Protein AF-A0A0F8XMU2-F1 (afdb_monomer)

pLDDT: mean 78.03, std 16.68, range [33.91, 96.06]

Organism: NCBI:txid412755

Radius of gyration: 39.34 Å; Cα contacts (8 Å, |Δi|>4): 620; chains: 1; bounding box: 93×52×103 Å

Foldseek 3Di:
DDDDDDPDDDDPPDDDDDFWDFAADPPVCCVVPNTPDIGGPDCAQADDPVRNGPVNVVLVVLLQAAKAFDDFQAQDDQPAWQLGGKTWGPWGWIHLPDIFIAHTDMLVVLPDWEFEQQQCPDGRDTGSGCLQPQAASVGHGQAQWKAKKWKKWFTDNDNVPIHIYIYGFPDTHNDLVCRVQVVVVRYDLDDDSVRRSGMFTAWMWTKHHHQHRSGTIDTPDTGGCHRPDRDDDPDDDRDPDPDDDQVGDWDADPVDRVDIDGDDCVPPDPPDDDDDDDDPDDFDPDPPVTPDPPPPDDDLDDDDEDEDDDDDDPDDDDDDDHLDDDDHDYDDDDPPDDDPDDDDDDDHDPPDQKDKDWDFDQDPPRDGHHTPDIPGIDGDD

Mean predicted aligned error: 19.11 Å

Structure (mmCIF, N/CA/C/O backbone):
data_AF-A0A0F8XMU2-F1
#
_entry.id   AF-A0A0F8XMU2-F1
#
loop_
_atom_site.group_PDB
_atom_site.id
_atom_site.type_symbol
_atom_site.label_atom_id
_atom_site.label_alt_id
_atom_site.label_comp_id
_atom_site.label_asym_id
_atom_site.label_entity_id
_atom_site.label_seq_id
_atom_site.pdbx_PDB_ins_code
_atom_site.Cartn_x
_atom_site.Cartn_y
_atom_site.Cartn_z
_atom_site.occupancy
_atom_site.B_iso_or_equiv
_atom_site.auth_seq_id
_atom_site.auth_comp_id
_atom_site.auth_asym_id
_atom_site.auth_atom_id
_atom_site.pdbx_PDB_model_num
ATOM 1 N N . SER A 1 1 ? 59.077 -1.310 -2.868 1.00 48.91 1 SER A N 1
ATOM 2 C CA . SER A 1 1 ? 58.870 -0.295 -1.814 1.00 48.91 1 SER A CA 1
ATOM 3 C C . SER A 1 1 ? 58.188 -0.967 -0.634 1.00 48.91 1 SER A C 1
ATOM 5 O O . SER A 1 1 ? 57.343 -1.825 -0.853 1.00 48.91 1 SER A O 1
ATOM 7 N N . ALA A 1 2 ? 58.593 -0.666 0.600 1.00 48.91 2 ALA A N 1
ATOM 8 C CA . ALA A 1 2 ? 57.930 -1.198 1.792 1.00 48.91 2 ALA A CA 1
ATOM 9 C C . ALA A 1 2 ? 56.662 -0.377 2.084 1.00 48.91 2 ALA A C 1
ATOM 11 O O . ALA A 1 2 ? 56.700 0.849 2.005 1.00 48.91 2 ALA A O 1
ATOM 12 N N . LEU A 1 3 ? 55.546 -1.045 2.389 1.00 59.38 3 LEU A N 1
ATOM 13 C CA . LEU A 1 3 ? 54.317 -0.392 2.845 1.00 59.38 3 LEU A CA 1
ATOM 14 C C . LEU A 1 3 ? 54.509 0.050 4.302 1.00 59.38 3 LEU A C 1
ATOM 16 O O . LEU A 1 3 ? 54.754 -0.783 5.174 1.00 59.38 3 LEU A O 1
ATOM 20 N N . THR A 1 4 ? 54.401 1.350 4.573 1.00 63.69 4 THR A N 1
ATOM 21 C CA . THR A 1 4 ? 54.569 1.912 5.922 1.00 63.69 4 THR A CA 1
ATOM 22 C C . THR A 1 4 ? 53.203 2.162 6.556 1.00 63.69 4 THR A C 1
ATOM 24 O O . THR A 1 4 ? 52.378 2.885 6.000 1.00 63.69 4 THR A O 1
ATOM 27 N N . LYS A 1 5 ? 52.955 1.585 7.736 1.00 68.88 5 LYS A N 1
ATOM 28 C CA . LYS A 1 5 ? 51.735 1.833 8.520 1.00 68.88 5 LYS A CA 1
ATOM 29 C C . LYS A 1 5 ? 51.751 3.267 9.062 1.00 68.88 5 LYS A C 1
ATOM 31 O O . LYS A 1 5 ? 52.650 3.606 9.827 1.00 68.88 5 LYS A O 1
ATOM 36 N N . SER A 1 6 ? 50.754 4.086 8.714 1.00 71.75 6 SER A N 1
ATOM 37 C CA . SER A 1 6 ? 50.576 5.400 9.350 1.00 71.75 6 SER A CA 1
ATOM 38 C C . SER A 1 6 ? 49.968 5.246 10.748 1.00 71.75 6 SER A C 1
ATOM 40 O O . SER A 1 6 ? 49.049 4.452 10.954 1.00 71.75 6 SER A O 1
ATOM 42 N N . THR A 1 7 ? 50.487 6.005 11.712 1.00 72.62 7 THR A N 1
ATOM 43 C CA . THR A 1 7 ? 49.999 6.067 13.099 1.00 72.62 7 THR A CA 1
ATOM 44 C C . THR A 1 7 ? 49.348 7.408 13.440 1.00 72.62 7 THR A C 1
ATOM 46 O O . THR A 1 7 ? 48.859 7.570 14.555 1.00 72.62 7 THR A O 1
ATOM 49 N N . SER A 1 8 ? 49.336 8.366 12.508 1.00 63.88 8 SER A N 1
ATOM 50 C CA . SER A 1 8 ? 48.979 9.762 12.795 1.00 63.88 8 SER A CA 1
ATOM 51 C C . SER A 1 8 ? 48.161 10.459 11.700 1.00 63.88 8 SER A C 1
ATOM 53 O O . SER A 1 8 ? 48.036 11.679 11.743 1.00 63.88 8 SER A O 1
ATOM 55 N N . SER A 1 9 ? 47.522 9.697 10.801 1.00 63.31 9 SER A N 1
ATOM 56 C CA . SER A 1 9 ? 46.709 10.136 9.636 1.00 63.31 9 SER A CA 1
ATOM 57 C C . SER A 1 9 ? 47.469 10.167 8.300 1.00 63.31 9 SER A C 1
ATOM 59 O O . SER A 1 9 ? 48.651 9.826 8.230 1.00 63.31 9 SER A O 1
ATOM 61 N N . PHE A 1 10 ? 46.765 10.475 7.205 1.00 68.06 10 PHE A N 1
ATOM 62 C CA . PHE A 1 10 ? 47.357 10.559 5.866 1.00 68.06 10 PHE A CA 1
ATOM 63 C C . PHE A 1 10 ? 48.411 11.682 5.791 1.00 68.06 10 PHE A C 1
ATOM 65 O O . PHE A 1 10 ? 48.198 12.743 6.381 1.00 68.06 10 PHE A O 1
ATOM 72 N N . PRO A 1 11 ? 49.538 11.485 5.080 1.00 70.31 11 PRO A N 1
ATOM 73 C CA . PRO A 1 11 ? 50.523 12.544 4.885 1.00 70.31 11 PRO A CA 1
ATOM 74 C C . PRO A 1 11 ? 49.914 13.718 4.104 1.00 70.31 11 PRO A C 1
ATOM 76 O O . PRO A 1 11 ? 49.172 13.513 3.149 1.00 70.31 11 PRO A O 1
ATOM 79 N N . VAL A 1 12 ? 50.231 14.949 4.509 1.00 70.31 12 VAL A N 1
ATOM 80 C CA . VAL A 1 12 ? 49.671 16.186 3.919 1.00 70.31 12 VAL A CA 1
ATOM 81 C C . VAL A 1 12 ? 50.639 16.912 2.977 1.00 70.31 12 VAL A C 1
ATOM 83 O O . VAL A 1 12 ? 50.283 17.918 2.374 1.00 70.31 12 VAL A O 1
ATOM 86 N N . SER A 1 13 ? 51.879 16.434 2.865 1.00 73.44 13 SER A N 1
ATOM 87 C CA . SER A 1 13 ? 52.963 17.081 2.109 1.00 73.44 13 SER A CA 1
ATOM 88 C C . SER A 1 13 ? 53.118 16.576 0.669 1.00 73.44 13 SER A C 1
ATOM 90 O O . SER A 1 13 ? 54.099 16.912 0.011 1.00 73.44 13 SER A O 1
ATOM 92 N N . SER A 1 14 ? 52.203 15.736 0.190 1.00 71.19 14 SER A N 1
ATOM 93 C CA . SER A 1 14 ? 52.240 15.159 -1.156 1.00 71.19 14 SER A CA 1
ATOM 94 C C . SER A 1 14 ? 50.838 14.800 -1.636 1.00 71.19 14 SER A C 1
ATOM 96 O O . SER A 1 14 ? 49.937 14.567 -0.833 1.00 71.19 14 SER A O 1
ATOM 98 N N . GLU A 1 15 ? 50.661 14.747 -2.955 1.00 70.25 15 GLU A N 1
ATOM 99 C CA . GLU A 1 15 ? 49.437 14.232 -3.563 1.00 70.25 15 GLU A CA 1
ATOM 100 C C . GLU A 1 15 ? 49.335 12.719 -3.340 1.00 70.25 15 GLU A C 1
ATOM 102 O O . GLU A 1 15 ? 50.298 11.968 -3.521 1.00 70.25 15 GLU A O 1
ATOM 107 N N . HIS A 1 16 ? 48.148 12.271 -2.941 1.00 72.25 16 HIS A N 1
ATOM 108 C CA . HIS A 1 16 ? 47.844 10.872 -2.684 1.00 72.25 16 HIS A CA 1
ATOM 109 C C . HIS A 1 16 ? 46.477 10.536 -3.275 1.00 72.25 16 HIS A C 1
ATOM 111 O O . HIS A 1 16 ? 45.535 11.314 -3.139 1.00 72.25 16 HIS A O 1
ATOM 117 N N . ALA A 1 17 ? 46.362 9.357 -3.883 1.00 73.00 17 ALA A N 1
ATOM 118 C CA . ALA A 1 17 ? 45.088 8.784 -4.297 1.00 73.00 17 ALA A CA 1
ATOM 119 C C . ALA A 1 17 ? 44.766 7.576 -3.411 1.00 73.00 17 ALA A C 1
ATOM 121 O O . ALA A 1 17 ? 45.634 6.741 -3.138 1.00 73.00 17 ALA A O 1
ATOM 122 N N . THR A 1 18 ? 43.522 7.479 -2.948 1.00 73.12 18 THR A N 1
ATOM 123 C CA . THR A 1 18 ? 43.039 6.296 -2.229 1.00 73.12 18 THR A CA 1
ATOM 124 C C . THR A 1 18 ? 42.850 5.158 -3.224 1.00 73.12 18 THR A C 1
ATOM 126 O O . THR A 1 18 ? 42.053 5.283 -4.145 1.00 73.12 18 THR A O 1
ATOM 129 N N . VAL A 1 19 ? 43.569 4.049 -3.036 1.00 76.81 19 VAL A N 1
ATOM 130 C CA . VAL A 1 19 ? 43.536 2.900 -3.964 1.00 76.81 19 VAL A CA 1
ATOM 131 C C . VAL A 1 19 ? 42.639 1.772 -3.451 1.00 76.81 19 VAL A C 1
ATOM 133 O O . VAL A 1 19 ? 42.043 1.040 -4.234 1.00 76.81 19 VAL A O 1
ATOM 136 N N . ALA A 1 20 ? 42.530 1.604 -2.132 1.00 81.38 20 ALA A N 1
ATOM 137 C CA . ALA A 1 20 ? 41.674 0.593 -1.525 1.00 81.38 20 ALA A CA 1
ATOM 138 C C . ALA A 1 20 ? 41.399 0.888 -0.047 1.00 81.38 20 ALA A C 1
ATOM 140 O O . ALA A 1 20 ? 42.202 1.529 0.633 1.00 81.38 20 ALA A O 1
ATOM 141 N N . VAL A 1 21 ? 40.305 0.328 0.464 1.00 84.56 21 VAL A N 1
ATOM 142 C CA . VAL A 1 21 ? 40.061 0.133 1.894 1.00 84.56 21 VAL A CA 1
ATOM 143 C C . VAL A 1 21 ? 40.153 -1.362 2.174 1.00 84.56 21 VAL A C 1
ATOM 145 O O . VAL A 1 21 ? 39.438 -2.157 1.565 1.00 84.56 21 VAL A O 1
ATOM 148 N N . VAL A 1 22 ? 41.050 -1.749 3.081 1.00 84.81 22 VAL A N 1
ATOM 149 C CA . VAL A 1 22 ? 41.286 -3.155 3.427 1.00 84.81 22 VAL A CA 1
ATOM 150 C C . VAL A 1 22 ? 41.147 -3.346 4.931 1.00 84.81 22 VAL A C 1
ATOM 152 O O . VAL A 1 22 ? 41.841 -2.686 5.705 1.00 84.81 22 VAL A O 1
ATOM 155 N N . LEU A 1 23 ? 40.274 -4.265 5.346 1.00 86.56 23 LEU A N 1
ATOM 156 C CA . LEU A 1 23 ? 40.196 -4.712 6.734 1.00 86.56 23 LEU A CA 1
ATOM 157 C C . LEU A 1 23 ? 41.032 -5.979 6.889 1.00 86.56 23 LEU A C 1
ATOM 159 O O . LEU A 1 23 ? 40.628 -7.069 6.478 1.00 86.56 23 LEU A O 1
ATOM 163 N N . CYS A 1 24 ? 42.210 -5.825 7.480 1.00 83.19 24 CYS A N 1
ATOM 164 C CA . CYS A 1 24 ? 43.113 -6.938 7.730 1.00 83.19 24 CYS A CA 1
ATOM 165 C C . CYS A 1 24 ? 42.802 -7.614 9.068 1.00 83.19 24 CYS A C 1
ATOM 167 O O . CYS A 1 24 ? 42.548 -6.950 10.073 1.00 83.19 24 CYS A O 1
ATOM 169 N N . GLN A 1 25 ? 42.899 -8.939 9.076 1.00 83.62 25 GLN A N 1
ATOM 170 C CA . GLN A 1 25 ? 42.913 -9.753 10.287 1.00 83.62 25 GLN A CA 1
ATOM 171 C C . GLN A 1 25 ? 44.346 -9.961 10.808 1.00 83.62 25 GLN A C 1
ATOM 173 O O . GLN A 1 25 ? 45.269 -9.251 10.397 1.00 83.62 25 GLN A O 1
ATOM 178 N N . SER A 1 26 ? 44.549 -10.919 11.723 1.00 86.44 26 SER A N 1
ATOM 179 C CA . SER A 1 26 ? 45.895 -11.284 12.186 1.00 86.44 26 SER A CA 1
ATOM 180 C C . SER A 1 26 ? 46.800 -11.641 10.999 1.00 86.44 26 SER A C 1
ATOM 182 O O . SER A 1 26 ? 46.318 -12.159 9.994 1.00 86.44 26 SER A O 1
ATOM 184 N N . ALA A 1 27 ? 48.109 -11.393 11.098 1.00 83.12 27 ALA A N 1
ATOM 185 C CA . ALA A 1 27 ? 49.031 -11.644 9.986 1.00 83.12 27 ALA A CA 1
ATOM 186 C C . ALA A 1 27 ? 49.000 -13.108 9.496 1.00 83.12 27 ALA A C 1
ATOM 188 O O . ALA A 1 27 ? 49.013 -13.349 8.292 1.00 83.12 27 ALA A O 1
ATOM 189 N N . ALA A 1 28 ? 48.898 -14.071 10.420 1.00 84.69 28 ALA A N 1
ATOM 190 C CA . ALA A 1 28 ? 48.828 -15.497 10.093 1.00 84.69 28 ALA A CA 1
ATOM 191 C C . ALA A 1 28 ? 47.520 -15.866 9.370 1.00 84.69 28 ALA A C 1
ATOM 193 O O . ALA A 1 28 ? 47.535 -16.591 8.375 1.00 84.69 28 ALA A O 1
ATOM 194 N N . SER A 1 29 ? 46.393 -15.321 9.833 1.00 82.19 29 SER A N 1
ATOM 195 C CA . SER A 1 29 ? 45.085 -15.556 9.213 1.00 82.19 29 SER A CA 1
ATOM 196 C C . SER A 1 29 ? 44.964 -14.829 7.871 1.00 82.19 29 SER A C 1
ATOM 198 O O . SER A 1 29 ? 44.450 -15.389 6.917 1.00 82.19 29 SER A O 1
ATOM 200 N N . LEU A 1 30 ? 45.525 -13.622 7.736 1.00 86.06 30 LEU A N 1
ATOM 201 C CA . LEU A 1 30 ? 45.532 -12.861 6.482 1.00 86.06 30 LEU A CA 1
ATOM 202 C C . LEU A 1 30 ? 46.263 -13.616 5.363 1.00 86.06 30 LEU A C 1
ATOM 204 O O . LEU A 1 30 ? 45.840 -13.570 4.212 1.00 86.06 30 LEU A O 1
ATOM 208 N N . GLN A 1 31 ? 47.348 -14.316 5.705 1.00 85.00 31 GLN A N 1
ATOM 209 C CA . GLN A 1 31 ? 48.107 -15.138 4.764 1.00 85.00 31 GLN A CA 1
ATOM 210 C C . GLN A 1 31 ? 47.362 -16.417 4.355 1.00 85.00 31 GLN A C 1
ATOM 212 O O . GLN A 1 31 ? 47.554 -16.894 3.239 1.00 85.00 31 GLN A O 1
ATOM 217 N N . THR A 1 32 ? 46.536 -16.967 5.247 1.00 85.56 32 THR A N 1
ATOM 218 C CA . THR A 1 32 ? 45.827 -18.235 5.020 1.00 85.56 32 THR A CA 1
ATOM 219 C C . THR A 1 32 ? 44.479 -18.013 4.330 1.00 85.56 32 THR A C 1
ATOM 221 O O . THR A 1 32 ? 44.173 -18.690 3.354 1.00 85.56 32 THR A O 1
ATOM 224 N N . ASP A 1 33 ? 43.715 -17.020 4.790 1.00 85.12 33 ASP A N 1
ATOM 225 C CA . ASP A 1 33 ? 42.298 -16.830 4.452 1.00 85.12 33 ASP A CA 1
ATOM 226 C C . ASP A 1 33 ? 42.014 -15.492 3.738 1.00 85.12 33 ASP A C 1
ATOM 228 O O . ASP A 1 33 ? 40.876 -15.206 3.371 1.00 85.12 33 ASP A O 1
ATOM 232 N N . GLY A 1 34 ? 43.031 -14.645 3.533 1.00 87.56 34 GLY A N 1
ATOM 233 C CA . GLY A 1 34 ? 42.866 -13.316 2.939 1.00 87.56 34 GLY A CA 1
ATOM 234 C C . GLY A 1 34 ? 42.319 -12.262 3.913 1.00 87.56 34 GLY A C 1
ATOM 235 O O . GLY A 1 34 ? 42.235 -12.478 5.125 1.00 87.56 34 GLY A O 1
ATOM 236 N N . ALA A 1 35 ? 42.028 -11.058 3.406 1.00 88.06 35 ALA A N 1
ATOM 237 C CA . ALA A 1 35 ? 41.503 -9.949 4.212 1.00 88.06 35 ALA A CA 1
ATOM 238 C C . ALA A 1 35 ? 39.990 -10.084 4.421 1.00 88.06 35 ALA A C 1
ATOM 240 O O . ALA A 1 35 ? 39.281 -10.530 3.525 1.00 88.06 35 ALA A O 1
ATOM 241 N N . PHE A 1 36 ? 39.480 -9.620 5.567 1.00 86.06 36 PHE A N 1
ATOM 242 C CA . PHE A 1 36 ? 38.036 -9.618 5.839 1.00 86.06 36 PHE A CA 1
ATOM 243 C C . PHE A 1 36 ? 37.256 -8.725 4.876 1.00 86.06 36 PHE A C 1
ATOM 245 O O . PHE A 1 36 ? 36.088 -8.973 4.591 1.00 86.06 36 PHE A O 1
ATOM 252 N N . HIS A 1 37 ? 37.893 -7.665 4.393 1.00 85.69 37 HIS A N 1
ATOM 253 C CA . HIS A 1 37 ? 37.303 -6.739 3.446 1.00 85.69 37 HIS A CA 1
ATOM 254 C C . HIS A 1 37 ? 38.400 -6.208 2.538 1.00 85.69 37 HIS A C 1
ATOM 256 O O . HIS A 1 37 ? 39.439 -5.770 3.029 1.00 85.69 37 HIS A O 1
ATOM 262 N N . VAL A 1 38 ? 38.157 -6.225 1.231 1.00 86.12 38 VAL A N 1
ATOM 263 C CA . VAL A 1 38 ? 38.971 -5.537 0.230 1.00 86.12 38 VAL A CA 1
ATOM 264 C C . VAL A 1 38 ? 38.007 -4.776 -0.665 1.00 86.12 38 VAL A C 1
ATOM 266 O O . VAL A 1 38 ? 37.321 -5.371 -1.489 1.00 86.12 38 VAL A O 1
ATOM 269 N N . HIS A 1 39 ? 37.942 -3.462 -0.501 1.00 84.38 39 HIS A N 1
ATOM 270 C CA . HIS A 1 39 ? 37.239 -2.582 -1.422 1.00 84.38 39 HIS A CA 1
ATOM 271 C C . HIS A 1 39 ? 38.280 -1.785 -2.193 1.00 84.38 39 HIS A C 1
ATOM 273 O O . HIS A 1 39 ? 38.873 -0.851 -1.656 1.00 84.38 39 HIS A O 1
ATOM 279 N N . VAL A 1 40 ? 38.540 -2.194 -3.433 1.00 82.50 40 VAL A N 1
ATOM 280 C CA . VAL A 1 40 ? 39.462 -1.493 -4.331 1.00 82.50 40 VAL A CA 1
ATOM 281 C C . VAL A 1 40 ? 38.717 -0.342 -4.990 1.00 82.50 40 VAL A C 1
ATOM 283 O O . VAL A 1 40 ? 37.619 -0.518 -5.508 1.00 82.50 40 VAL A O 1
ATOM 286 N N . TRP A 1 41 ? 39.328 0.831 -4.971 1.00 71.75 41 TRP A N 1
ATOM 287 C CA . TRP A 1 41 ? 38.820 2.030 -5.612 1.00 71.75 41 TRP A CA 1
ATOM 288 C C . TRP A 1 41 ? 39.439 2.053 -7.006 1.00 71.75 41 TRP A C 1
ATOM 290 O O . TRP A 1 41 ? 40.539 2.560 -7.204 1.00 71.75 41 TRP A O 1
ATOM 300 N N . THR A 1 42 ? 38.781 1.386 -7.953 1.00 65.81 42 THR A N 1
ATOM 301 C CA . THR A 1 42 ? 39.232 1.333 -9.347 1.00 65.81 42 THR A CA 1
ATOM 302 C C . THR A 1 42 ? 38.635 2.497 -10.129 1.00 65.81 42 THR A C 1
ATOM 304 O O . THR A 1 42 ? 37.425 2.543 -10.328 1.00 65.81 42 THR A O 1
ATOM 307 N N . ASP A 1 43 ? 39.473 3.401 -10.627 1.00 58.28 43 ASP A N 1
ATOM 308 C CA . ASP A 1 43 ? 39.122 4.530 -11.502 1.00 58.28 43 ASP A CA 1
ATOM 309 C C . ASP A 1 43 ? 39.250 4.173 -12.996 1.00 58.28 43 ASP A C 1
ATOM 311 O O . ASP A 1 43 ? 39.576 5.000 -13.846 1.00 58.28 43 ASP A O 1
ATOM 315 N N . HIS A 1 44 ? 39.017 2.903 -13.327 1.00 62.50 44 HIS A N 1
ATOM 316 C CA . HIS A 1 44 ? 39.394 2.337 -14.614 1.00 62.50 44 HIS A CA 1
ATOM 317 C C . HIS A 1 44 ? 38.610 2.968 -15.778 1.00 62.50 44 HIS A C 1
ATOM 319 O O . HIS A 1 44 ? 37.423 2.711 -15.947 1.00 62.50 44 HIS A O 1
ATOM 325 N N . VAL A 1 45 ? 39.278 3.767 -16.615 1.00 57.34 45 VAL A N 1
ATOM 326 C CA . VAL A 1 45 ? 38.648 4.507 -17.728 1.00 57.34 45 VAL A CA 1
ATOM 327 C C . VAL A 1 45 ? 38.031 3.584 -18.795 1.00 57.34 45 VAL A C 1
ATOM 329 O O . VAL A 1 45 ? 37.070 3.999 -19.438 1.00 57.34 45 VAL A O 1
ATOM 332 N N . ALA A 1 46 ? 38.510 2.341 -18.950 1.00 60.97 46 ALA A N 1
ATOM 333 C CA . ALA A 1 46 ? 38.043 1.348 -19.932 1.00 60.97 46 ALA A CA 1
ATOM 334 C C . ALA A 1 46 ? 38.071 -0.073 -19.339 1.00 60.97 46 ALA A C 1
ATOM 336 O O . ALA A 1 46 ? 39.144 -0.629 -19.175 1.00 60.97 46 ALA A O 1
ATOM 337 N N . GLY A 1 47 ? 36.928 -0.669 -18.989 1.00 53.66 47 GLY A N 1
ATOM 338 C CA . GLY A 1 47 ? 36.848 -2.008 -18.392 1.00 53.66 47 GLY A CA 1
ATOM 339 C C . GLY A 1 47 ? 36.967 -3.165 -19.395 1.00 53.66 47 GLY A C 1
ATOM 340 O O . GLY A 1 47 ? 36.369 -3.131 -20.464 1.00 53.66 47 GLY A O 1
ATOM 341 N N . GLY A 1 48 ? 37.673 -4.236 -19.002 1.00 60.44 48 GLY A N 1
ATOM 342 C CA . GLY A 1 48 ? 37.590 -5.566 -19.634 1.00 60.44 48 GLY A CA 1
ATOM 343 C C . GLY A 1 48 ? 38.156 -5.698 -21.058 1.00 60.44 48 GLY A C 1
ATOM 344 O O . GLY A 1 48 ? 38.897 -4.843 -21.531 1.00 60.44 48 GLY A O 1
ATOM 345 N N . LEU A 1 49 ? 37.823 -6.814 -21.726 1.00 55.84 49 LEU A N 1
ATOM 346 C CA . LEU A 1 49 ? 38.223 -7.117 -23.115 1.00 55.84 49 LEU A CA 1
ATOM 347 C C . LEU A 1 49 ? 37.545 -6.196 -24.148 1.00 55.84 49 LEU A C 1
ATOM 349 O O . LEU A 1 49 ? 38.073 -6.031 -25.245 1.00 55.84 49 LEU A O 1
ATOM 353 N N . ASP A 1 50 ? 36.418 -5.578 -23.783 1.00 60.53 50 ASP A N 1
ATOM 354 C CA . ASP A 1 50 ? 35.532 -4.857 -24.706 1.00 60.53 50 ASP A CA 1
ATOM 355 C C . ASP A 1 50 ? 35.688 -3.325 -24.648 1.00 60.53 50 ASP A C 1
ATOM 357 O O . ASP A 1 50 ? 35.082 -2.609 -25.437 1.00 60.53 50 ASP A O 1
ATOM 361 N N . SER A 1 51 ? 36.566 -2.805 -23.778 1.00 61.84 51 SER A N 1
ATOM 362 C CA . SER A 1 51 ? 36.846 -1.363 -23.635 1.00 61.84 51 SER A CA 1
ATOM 363 C C . SER A 1 51 ? 35.628 -0.500 -23.269 1.00 61.84 51 SER A C 1
ATOM 365 O O . SER A 1 51 ? 35.620 0.706 -23.529 1.00 61.84 51 SER A O 1
ATOM 367 N N . ASP A 1 52 ? 34.622 -1.076 -22.610 1.00 60.75 52 ASP A N 1
ATOM 368 C CA . ASP A 1 52 ? 33.483 -0.321 -22.096 1.00 60.75 52 ASP A CA 1
ATOM 369 C C . ASP A 1 52 ? 33.915 0.456 -20.841 1.00 60.75 52 ASP A C 1
ATOM 371 O O . ASP A 1 52 ? 34.285 -0.111 -19.812 1.00 60.75 52 ASP A O 1
ATOM 375 N N . GLY A 1 53 ? 33.952 1.786 -20.927 1.00 67.38 53 GLY A N 1
ATOM 376 C CA . GLY A 1 53 ? 34.444 2.640 -19.840 1.00 67.38 53 GLY A CA 1
ATOM 377 C C . GLY A 1 53 ? 33.639 2.579 -18.546 1.00 67.38 53 GLY A C 1
ATOM 378 O O . GLY A 1 53 ? 32.488 2.152 -18.533 1.00 67.38 53 GLY A O 1
ATOM 379 N N . HIS A 1 54 ? 34.209 3.084 -17.442 1.00 69.88 54 HIS A N 1
ATOM 380 C CA . HIS A 1 54 ? 33.540 3.157 -16.129 1.00 69.88 54 HIS A CA 1
ATOM 381 C C . HIS A 1 54 ? 32.132 3.779 -16.196 1.00 69.88 54 HIS A C 1
ATOM 383 O O . HIS A 1 54 ? 31.238 3.402 -15.441 1.00 69.88 54 HIS A O 1
ATOM 389 N N . LEU A 1 55 ? 31.904 4.700 -17.141 1.00 73.62 55 LEU A N 1
ATOM 390 C CA . LEU A 1 55 ? 30.593 5.298 -17.400 1.00 73.62 55 LEU A CA 1
ATOM 391 C C . LEU A 1 55 ? 29.542 4.271 -17.848 1.00 73.62 55 LEU A C 1
ATOM 393 O O . LEU A 1 55 ? 28.388 4.396 -17.455 1.00 73.62 55 LEU A O 1
ATOM 397 N N . ALA A 1 56 ? 29.907 3.243 -18.617 1.00 75.12 56 ALA A N 1
ATOM 398 C CA . ALA A 1 56 ? 28.989 2.170 -18.999 1.00 75.12 56 ALA A CA 1
ATOM 399 C C . ALA A 1 56 ? 28.582 1.325 -17.782 1.00 75.12 56 ALA A C 1
ATOM 401 O O . ALA A 1 56 ? 27.402 1.019 -17.614 1.00 75.12 56 ALA A O 1
ATOM 402 N N . HIS A 1 57 ? 29.524 1.031 -16.880 1.00 74.50 57 HIS A N 1
ATOM 403 C CA . HIS A 1 57 ? 29.244 0.321 -15.629 1.00 74.50 57 HIS A CA 1
ATOM 404 C C . HIS A 1 57 ? 28.388 1.147 -14.663 1.00 74.50 57 HIS A C 1
ATOM 406 O O . HIS A 1 57 ? 27.440 0.618 -14.085 1.00 74.50 57 HIS A O 1
ATOM 412 N N . LEU A 1 58 ? 28.662 2.448 -14.528 1.00 78.56 58 LEU A N 1
ATOM 413 C CA . LEU A 1 58 ? 27.822 3.361 -13.750 1.00 78.56 58 LEU A CA 1
ATOM 414 C C . LEU A 1 58 ? 26.415 3.453 -14.344 1.00 78.56 58 LEU A C 1
ATOM 416 O O . LEU A 1 58 ? 25.433 3.315 -13.621 1.00 78.56 58 LEU A O 1
ATOM 420 N N . ASN A 1 59 ? 26.303 3.605 -15.664 1.00 79.12 59 ASN A N 1
ATOM 421 C CA . ASN A 1 59 ? 25.021 3.635 -16.363 1.00 79.12 59 ASN A CA 1
ATOM 422 C C . ASN A 1 59 ? 24.242 2.325 -16.197 1.00 79.12 59 ASN A C 1
ATOM 424 O O . ASN A 1 59 ? 23.018 2.356 -16.077 1.00 79.12 59 ASN A O 1
ATOM 428 N N . TYR A 1 60 ? 24.932 1.184 -16.197 1.00 81.00 60 TYR A N 1
ATOM 429 C CA . TYR A 1 60 ? 24.332 -0.115 -15.915 1.00 81.00 60 TYR A CA 1
ATOM 430 C C . TYR A 1 60 ? 23.838 -0.179 -14.467 1.00 81.00 60 TYR A C 1
ATOM 432 O O . TYR A 1 60 ? 22.672 -0.481 -14.241 1.00 81.00 60 TYR A O 1
ATOM 440 N N . TRP A 1 61 ? 24.674 0.181 -13.489 1.00 80.19 61 TRP A N 1
ATOM 441 C CA . TRP A 1 61 ? 24.302 0.161 -12.072 1.00 80.19 61 TRP A CA 1
ATOM 442 C C . TRP A 1 61 ? 23.127 1.093 -11.751 1.00 80.19 61 TRP A C 1
ATOM 444 O O . TRP A 1 61 ? 22.209 0.686 -11.039 1.00 80.19 61 TRP A O 1
ATOM 454 N N . ILE A 1 62 ? 23.114 2.305 -12.318 1.00 82.75 62 ILE A N 1
ATOM 455 C CA . ILE A 1 62 ? 22.019 3.275 -12.165 1.00 82.75 62 ILE A CA 1
ATOM 456 C C . ILE A 1 62 ? 20.722 2.707 -12.748 1.00 82.75 62 ILE A C 1
ATOM 458 O O . ILE A 1 62 ? 19.691 2.750 -12.086 1.00 82.75 62 ILE A O 1
ATOM 462 N N . ARG A 1 63 ? 20.763 2.092 -13.938 1.00 81.75 63 ARG A N 1
ATOM 463 C CA . ARG A 1 63 ? 19.572 1.470 -14.545 1.00 81.75 63 ARG A CA 1
ATOM 464 C C . ARG A 1 63 ? 19.084 0.213 -13.822 1.00 81.75 63 ARG A C 1
ATOM 466 O O . ARG A 1 63 ? 17.953 -0.206 -14.041 1.00 81.75 63 ARG A O 1
ATOM 473 N N . GLN A 1 64 ? 19.909 -0.387 -12.966 1.00 81.94 64 GLN A N 1
ATOM 474 C CA . GLN A 1 64 ? 19.498 -1.478 -12.076 1.00 81.94 64 GLN A CA 1
ATOM 475 C C . GLN A 1 64 ? 18.825 -0.971 -10.785 1.00 81.94 64 GLN A C 1
ATOM 477 O O . GLN A 1 64 ? 18.292 -1.781 -10.020 1.00 81.94 64 GLN A O 1
ATOM 482 N N . GLN A 1 65 ? 18.818 0.343 -10.533 1.00 82.25 65 GLN A N 1
ATOM 483 C CA . GLN A 1 65 ? 18.028 0.946 -9.458 1.00 82.25 65 GLN A CA 1
ATOM 484 C C . GLN A 1 65 ? 16.552 1.071 -9.866 1.00 82.25 65 GLN A C 1
ATOM 486 O O . GLN A 1 65 ? 16.185 0.901 -11.029 1.00 82.25 65 GLN A O 1
ATOM 491 N N . HIS A 1 66 ? 15.672 1.329 -8.901 1.00 78.94 66 HIS A N 1
ATOM 492 C CA . HIS A 1 66 ? 14.276 1.654 -9.204 1.00 78.94 66 HIS A CA 1
ATOM 493 C C . HIS A 1 66 ? 14.179 3.028 -9.876 1.00 78.94 66 HIS A C 1
ATOM 495 O O . HIS A 1 66 ? 15.025 3.890 -9.642 1.00 78.94 66 HIS A O 1
ATOM 501 N N . ALA A 1 67 ? 13.148 3.236 -10.699 1.00 86.19 67 ALA A N 1
ATOM 502 C CA . ALA A 1 67 ? 12.910 4.552 -11.274 1.00 86.19 67 ALA A CA 1
ATOM 503 C C . ALA A 1 67 ? 12.515 5.537 -10.163 1.00 86.19 67 ALA A C 1
ATOM 505 O O . ALA A 1 67 ? 11.689 5.220 -9.303 1.00 86.19 67 ALA A O 1
ATOM 506 N N . THR A 1 68 ? 13.093 6.735 -10.185 1.00 89.25 68 THR A N 1
ATOM 507 C CA . THR A 1 68 ? 12.838 7.755 -9.163 1.00 89.25 68 THR A CA 1
ATOM 508 C C . THR A 1 68 ? 11.756 8.698 -9.656 1.00 89.25 68 THR A C 1
ATOM 510 O O . THR A 1 68 ? 11.944 9.418 -10.637 1.00 89.25 68 THR A O 1
ATOM 513 N N . TRP A 1 69 ? 10.612 8.705 -8.978 1.00 91.56 69 TRP A N 1
ATOM 514 C CA . TRP A 1 69 ? 9.577 9.707 -9.215 1.00 91.56 69 TRP A CA 1
ATOM 515 C C . TRP A 1 69 ? 10.066 11.107 -8.803 1.00 91.56 69 TRP A C 1
ATOM 517 O O . TRP A 1 69 ? 10.729 11.245 -7.777 1.00 91.56 69 TRP A O 1
ATOM 527 N N . ASP A 1 70 ? 9.725 12.127 -9.594 1.00 91.62 70 ASP A N 1
ATOM 528 C CA . ASP A 1 70 ? 10.095 13.530 -9.350 1.00 91.62 70 ASP A CA 1
ATOM 529 C C . ASP A 1 70 ? 8.858 14.405 -9.110 1.00 91.62 70 ASP A C 1
ATOM 531 O O . ASP A 1 70 ? 8.708 15.045 -8.072 1.00 91.62 70 ASP A O 1
ATOM 535 N N . SER A 1 71 ? 7.923 14.409 -10.063 1.00 93.69 71 SER A N 1
ATOM 536 C CA . SER A 1 71 ? 6.707 15.219 -9.964 1.00 93.69 71 SER A CA 1
ATOM 537 C C . SER A 1 71 ? 5.561 14.667 -10.811 1.00 93.69 71 SER A C 1
ATOM 539 O O . SER A 1 71 ? 5.756 13.848 -11.709 1.00 93.69 71 SER A O 1
ATOM 541 N N . GLY A 1 72 ? 4.337 15.132 -10.540 1.00 91.94 72 GLY A N 1
ATOM 542 C CA . GLY A 1 72 ? 3.144 14.752 -11.303 1.00 91.94 72 GLY A CA 1
ATOM 543 C C . GLY A 1 72 ? 2.759 13.279 -11.138 1.00 91.94 72 GLY A C 1
ATOM 544 O O . GLY A 1 72 ? 3.055 12.671 -10.108 1.00 91.94 72 GLY A O 1
ATOM 545 N N . VAL A 1 73 ? 2.057 12.712 -12.122 1.00 91.94 73 VAL A N 1
ATOM 546 C CA . VAL A 1 73 ? 1.550 11.321 -12.091 1.00 91.94 73 VAL A CA 1
ATOM 547 C C . VAL A 1 73 ? 0.658 11.024 -10.880 1.00 91.94 73 VAL A C 1
ATOM 549 O O . VAL A 1 73 ? 0.603 9.908 -10.383 1.00 91.94 73 VAL A O 1
ATOM 552 N N . ALA A 1 74 ? -0.042 12.037 -10.368 1.00 90.94 74 ALA A N 1
ATOM 553 C CA . ALA A 1 74 ? -0.985 11.858 -9.267 1.00 90.94 74 ALA A CA 1
ATOM 554 C C . ALA A 1 74 ? -2.234 11.131 -9.767 1.00 90.94 74 ALA A C 1
ATOM 556 O O . ALA A 1 74 ? -2.704 11.447 -10.859 1.00 90.94 74 ALA A O 1
ATOM 557 N N . LEU A 1 75 ? -2.825 10.261 -8.944 1.00 89.19 75 LEU A N 1
ATOM 558 C CA . LEU A 1 75 ? -4.198 9.795 -9.156 1.00 89.19 75 LEU A CA 1
ATOM 559 C C . LEU A 1 75 ? -5.156 10.966 -8.913 1.00 89.19 75 LEU A C 1
ATOM 561 O O . LEU A 1 75 ? -5.441 11.326 -7.770 1.00 89.19 75 LEU A O 1
ATOM 565 N N . THR A 1 76 ? -5.613 11.598 -9.989 1.00 76.50 76 THR A N 1
ATOM 566 C CA . THR A 1 76 ? -6.494 12.765 -9.929 1.00 76.50 76 THR A CA 1
ATOM 567 C C . THR A 1 76 ? -7.938 12.320 -10.087 1.00 76.50 76 THR A C 1
ATOM 569 O O . THR A 1 76 ? -8.327 11.905 -11.172 1.00 76.50 76 THR A O 1
ATOM 572 N N . SER A 1 77 ? -8.735 12.438 -9.024 1.00 60.28 77 SER A N 1
ATOM 573 C CA . SER A 1 77 ? -10.194 12.250 -9.060 1.00 60.28 77 SER A CA 1
ATOM 574 C C . SER A 1 77 ? -10.647 10.944 -9.741 1.00 60.28 77 SER A C 1
ATOM 576 O O . SER A 1 77 ? -11.284 11.015 -10.797 1.00 60.28 77 SER A O 1
ATOM 578 N N . PRO A 1 78 ? -10.354 9.753 -9.174 1.00 65.62 78 PRO A N 1
ATOM 579 C CA . PRO A 1 78 ? -10.893 8.505 -9.707 1.00 65.62 78 PRO A CA 1
ATOM 580 C C . PRO A 1 78 ? -12.416 8.627 -9.821 1.00 65.62 78 PRO A C 1
ATOM 582 O O . PRO A 1 78 ? -13.100 8.840 -8.816 1.00 65.62 78 PRO A O 1
ATOM 585 N N . SER A 1 79 ? -12.952 8.543 -11.039 1.00 79.50 79 SER A N 1
ATOM 586 C CA . SER A 1 79 ? -14.401 8.495 -11.228 1.00 79.50 79 SER A CA 1
ATOM 587 C C . SER A 1 79 ? -14.840 7.087 -10.860 1.00 79.50 79 SER A C 1
ATOM 589 O O . SER A 1 79 ? -14.642 6.142 -11.617 1.00 79.50 79 SER A O 1
ATOM 591 N N . ILE A 1 80 ? -15.339 6.936 -9.637 1.00 86.25 80 ILE A N 1
ATOM 592 C CA . ILE A 1 80 ? -15.750 5.656 -9.064 1.00 86.25 80 ILE A CA 1
ATOM 593 C C . ILE A 1 80 ? -17.194 5.803 -8.590 1.00 86.25 80 ILE A C 1
ATOM 595 O O . ILE A 1 80 ? -17.521 6.722 -7.838 1.00 86.25 80 ILE A O 1
ATOM 599 N N . GLY A 1 81 ? -18.069 4.921 -9.064 1.00 88.88 81 GLY A N 1
ATOM 600 C CA . GLY A 1 81 ? -19.497 4.988 -8.793 1.00 88.88 81 GLY A CA 1
ATOM 601 C C . GLY A 1 81 ? -20.272 3.833 -9.417 1.00 88.88 81 GLY A C 1
ATOM 602 O O . GLY A 1 81 ? -19.747 2.740 -9.630 1.00 88.88 81 GLY A O 1
ATOM 603 N N . ALA A 1 82 ? -21.553 4.064 -9.703 1.00 91.31 82 ALA A N 1
ATOM 604 C CA . ALA A 1 82 ? -22.412 3.076 -10.350 1.00 91.31 82 ALA A CA 1
ATOM 605 C C . ALA A 1 82 ? -21.935 2.797 -11.780 1.00 91.31 82 ALA A C 1
ATOM 607 O O . ALA A 1 82 ? -22.009 3.682 -12.628 1.00 91.31 82 ALA A O 1
ATOM 608 N N . ASN A 1 83 ? -21.464 1.576 -12.040 1.00 90.44 83 ASN A N 1
ATOM 609 C CA . ASN A 1 83 ? -20.907 1.150 -13.324 1.00 90.44 83 ASN A CA 1
ATOM 610 C C . ASN A 1 83 ? -19.760 2.047 -13.836 1.00 90.44 83 ASN A C 1
ATOM 612 O O . ASN A 1 83 ? -19.545 2.172 -15.040 1.00 90.44 83 ASN A O 1
ATOM 616 N N . VAL A 1 84 ? -19.025 2.685 -12.922 1.00 91.06 84 VAL A N 1
ATOM 617 C CA . VAL A 1 84 ? -17.855 3.502 -13.251 1.00 91.06 84 VAL A CA 1
ATOM 618 C C . VAL A 1 84 ? -16.740 3.145 -12.281 1.00 91.06 84 VAL A C 1
ATOM 620 O O . VAL A 1 84 ? -16.923 3.201 -11.065 1.00 91.06 84 VAL A O 1
ATOM 623 N N . PHE A 1 85 ? -15.591 2.765 -12.827 1.00 92.38 85 PHE A N 1
ATOM 624 C CA . PHE A 1 85 ? -14.359 2.584 -12.076 1.00 92.38 85 PHE A CA 1
ATOM 625 C C . PHE A 1 85 ? -13.198 2.931 -13.000 1.00 92.38 85 PHE A C 1
ATOM 627 O O . PHE A 1 85 ? -12.616 2.061 -13.653 1.00 92.38 85 PHE A O 1
ATOM 634 N N . ASP A 1 86 ? -12.892 4.227 -13.026 1.00 92.12 86 ASP A N 1
ATOM 635 C CA . ASP A 1 86 ? -11.860 4.791 -13.877 1.00 92.12 86 ASP A CA 1
ATOM 636 C C . ASP A 1 86 ? -10.614 5.234 -13.108 1.00 92.12 86 ASP A C 1
ATOM 638 O O . ASP A 1 86 ? -10.691 5.829 -12.029 1.00 92.12 86 ASP A O 1
ATOM 642 N N . ILE A 1 87 ? -9.456 4.978 -13.715 1.00 92.19 87 ILE A N 1
ATOM 643 C CA . ILE A 1 87 ? -8.147 5.436 -13.258 1.00 92.19 87 ILE A CA 1
ATOM 644 C C . ILE A 1 87 ? -7.726 6.615 -14.126 1.00 92.19 87 ILE A C 1
ATOM 646 O O . ILE A 1 87 ? -7.726 6.525 -15.353 1.00 92.19 87 ILE A O 1
ATOM 650 N N . VAL A 1 88 ? -7.350 7.715 -13.476 1.00 92.12 88 VAL A N 1
ATOM 651 C CA . VAL A 1 88 ? -6.891 8.937 -14.140 1.00 92.12 88 VAL A CA 1
ATOM 652 C C . VAL A 1 88 ? -5.616 9.410 -13.460 1.00 92.12 88 VAL A C 1
ATOM 654 O O . VAL A 1 88 ? -5.615 9.673 -12.255 1.00 92.12 88 VAL A O 1
ATOM 657 N N . THR A 1 89 ? -4.533 9.524 -14.225 1.00 93.12 89 THR A N 1
ATOM 658 C CA . THR A 1 89 ? -3.250 10.043 -13.747 1.00 93.12 89 THR A CA 1
ATOM 659 C C . THR A 1 89 ? -2.889 11.344 -14.448 1.00 93.12 89 THR A C 1
ATOM 661 O O . THR A 1 89 ? -3.044 11.466 -15.663 1.00 93.12 89 THR A O 1
ATOM 664 N N . SER A 1 90 ? -2.350 12.313 -13.707 1.00 94.38 90 SER A N 1
ATOM 665 C CA . SER A 1 90 ? -1.781 13.522 -14.313 1.00 94.38 90 SER A CA 1
ATOM 666 C C . SER A 1 90 ? -0.474 13.230 -15.061 1.00 94.38 90 SER A C 1
ATOM 668 O O . SER A 1 90 ? 0.164 12.203 -14.847 1.00 94.38 90 SER A O 1
ATOM 670 N N . SER A 1 91 ? -0.036 14.134 -15.938 1.00 93.94 91 SER A N 1
ATOM 671 C CA . SER A 1 91 ? 1.311 14.047 -16.515 1.00 93.94 91 SER A CA 1
ATOM 672 C C . SER A 1 91 ? 2.373 14.359 -15.461 1.00 93.94 91 SER A C 1
ATOM 674 O O . SER A 1 91 ? 2.110 15.104 -14.513 1.00 93.94 91 SER A O 1
ATOM 676 N N . GLY A 1 92 ? 3.585 13.844 -15.633 1.00 94.31 92 GLY A N 1
ATOM 677 C CA . GLY A 1 92 ? 4.675 14.078 -14.690 1.00 94.31 92 GLY A CA 1
ATOM 678 C C . GLY A 1 92 ? 6.043 13.662 -15.207 1.00 94.31 92 GLY A C 1
ATOM 679 O O . GLY A 1 92 ? 6.205 13.338 -16.384 1.00 94.31 92 GLY A O 1
ATOM 680 N N . PHE A 1 93 ? 7.022 13.669 -14.309 1.00 92.88 93 PHE A N 1
ATOM 681 C CA . PHE A 1 93 ? 8.417 13.367 -14.605 1.00 92.88 93 PHE A CA 1
ATOM 682 C C . PHE A 1 93 ? 8.946 12.247 -13.708 1.00 92.88 93 PHE A C 1
ATOM 684 O O . PHE A 1 93 ? 8.682 12.215 -12.504 1.00 92.88 93 PHE A O 1
ATOM 691 N N . VAL A 1 94 ? 9.694 11.326 -14.318 1.00 92.06 94 VAL A N 1
ATOM 692 C CA . VAL A 1 94 ? 10.304 10.163 -13.662 1.00 92.06 94 VAL A CA 1
ATOM 693 C C . VAL A 1 94 ? 11.713 9.956 -14.213 1.00 92.06 94 VAL A C 1
ATOM 695 O O . VAL A 1 94 ? 11.933 10.036 -15.421 1.00 92.06 94 VAL A O 1
ATOM 698 N N . HIS A 1 95 ? 12.671 9.675 -13.336 1.00 88.50 95 HIS A N 1
ATOM 699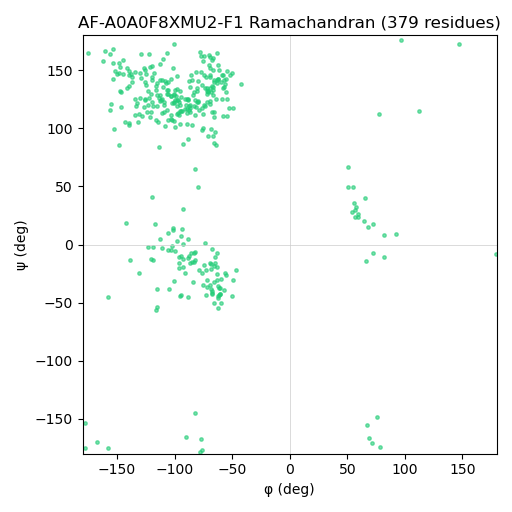 C CA . HIS A 1 95 ? 14.078 9.475 -13.675 1.00 88.50 95 HIS A CA 1
ATOM 700 C C . HIS A 1 95 ? 14.416 7.986 -13.789 1.00 88.50 95 HIS A C 1
ATOM 702 O O . HIS A 1 95 ? 14.224 7.232 -12.838 1.00 88.50 95 HIS A O 1
ATOM 708 N N . GLN A 1 96 ? 14.966 7.575 -14.934 1.00 81.81 96 GLN A N 1
ATOM 709 C CA . GLN A 1 96 ? 15.602 6.252 -15.114 1.00 81.81 96 GLN A CA 1
ATOM 710 C C . GLN A 1 96 ? 17.134 6.364 -15.141 1.00 81.81 96 GLN A C 1
ATOM 712 O O . GLN A 1 96 ? 17.867 5.527 -14.626 1.00 81.81 96 GLN A O 1
ATOM 717 N N . LEU A 1 97 ? 17.604 7.437 -15.773 1.00 80.69 97 LEU A N 1
ATOM 718 C CA . LEU A 1 97 ? 18.975 7.951 -15.781 1.00 80.69 97 LEU A CA 1
ATOM 719 C C . LEU A 1 97 ? 18.903 9.432 -16.158 1.00 80.69 97 LEU A C 1
ATOM 721 O O . LEU A 1 97 ? 19.494 10.285 -15.507 1.00 80.69 97 LEU A O 1
ATOM 725 N N . HIS A 1 98 ? 18.096 9.716 -17.180 1.00 85.94 98 HIS A N 1
ATOM 726 C CA . HIS A 1 98 ? 17.580 11.040 -17.488 1.00 85.94 98 HIS A CA 1
ATOM 727 C C . HIS A 1 98 ? 16.100 11.123 -17.115 1.00 85.94 98 HIS A C 1
ATOM 729 O O . HIS A 1 98 ? 15.430 10.100 -16.923 1.00 85.94 98 HIS A O 1
ATOM 735 N N . THR A 1 99 ? 15.602 12.352 -17.052 1.00 90.50 99 THR A N 1
ATOM 736 C CA . THR A 1 99 ? 14.187 12.644 -16.869 1.00 90.50 99 THR A CA 1
ATOM 737 C C . THR A 1 99 ? 13.388 12.189 -18.085 1.00 90.50 99 THR A C 1
ATOM 739 O O . THR A 1 99 ? 13.685 12.574 -19.217 1.00 90.50 99 THR A O 1
ATOM 742 N N . HIS A 1 100 ? 12.329 11.428 -17.843 1.00 93.25 100 HIS A N 1
ATOM 743 C CA . HIS A 1 100 ? 11.341 11.050 -18.841 1.00 93.25 100 HIS A CA 1
ATOM 744 C C . HIS A 1 100 ? 9.960 11.559 -18.440 1.00 93.25 100 HIS A C 1
ATOM 746 O O . HIS A 1 100 ? 9.610 11.601 -17.259 1.00 93.25 100 HIS A O 1
ATOM 752 N N . THR A 1 101 ? 9.172 11.958 -19.437 1.00 95.06 101 THR A N 1
ATOM 753 C CA . THR A 1 101 ? 7.802 12.426 -19.226 1.00 95.06 101 THR A CA 1
ATOM 754 C C . THR A 1 101 ? 6.848 11.242 -19.215 1.00 95.06 101 THR A C 1
ATOM 756 O O . THR A 1 101 ? 6.706 10.533 -20.210 1.00 95.06 10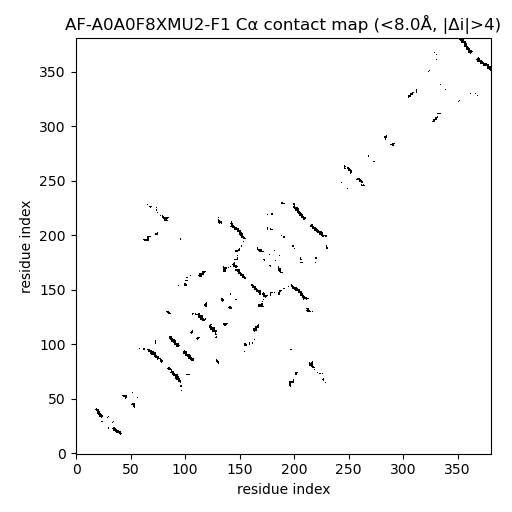1 THR A O 1
ATOM 759 N N . MET A 1 102 ? 6.145 11.067 -18.104 1.00 94.62 102 MET A N 1
ATOM 760 C CA . MET A 1 102 ? 4.966 10.217 -18.043 1.00 94.62 102 MET A CA 1
ATOM 761 C C . MET A 1 102 ? 3.765 11.041 -18.534 1.00 94.62 102 MET A C 1
ATOM 763 O O . MET A 1 102 ? 3.486 12.093 -17.945 1.00 94.62 102 MET A O 1
ATOM 767 N N . PRO A 1 103 ? 3.070 10.641 -19.615 1.00 94.94 103 PRO A N 1
ATOM 768 C CA . PRO A 1 103 ? 1.879 11.353 -20.061 1.00 94.94 103 PRO A CA 1
ATOM 769 C C . PRO A 1 103 ? 0.750 11.219 -19.034 1.00 94.94 103 PRO A C 1
ATOM 771 O O . PRO A 1 103 ? 0.746 10.311 -18.201 1.00 94.94 103 PRO A O 1
ATOM 774 N N . ALA A 1 104 ? -0.224 12.126 -19.107 1.00 93.81 104 ALA A N 1
ATOM 775 C CA . ALA A 1 104 ? -1.496 11.897 -18.438 1.00 93.81 104 ALA A CA 1
ATOM 776 C C . ALA A 1 104 ? -2.191 10.713 -19.122 1.00 93.81 104 ALA A C 1
ATOM 778 O O . ALA A 1 104 ? -2.234 10.674 -20.351 1.00 93.81 104 ALA A O 1
ATOM 779 N N . LEU A 1 105 ? -2.705 9.768 -18.339 1.00 92.62 105 LEU A N 1
ATOM 780 C CA . LEU A 1 105 ? -3.378 8.570 -18.841 1.00 92.62 105 LEU A CA 1
ATOM 781 C C . LEU A 1 105 ? -4.728 8.429 -18.149 1.00 92.62 105 LEU A C 1
ATOM 783 O O . LEU A 1 105 ? -4.867 8.763 -16.968 1.00 92.62 105 LEU A O 1
ATOM 787 N N . THR A 1 106 ? -5.731 7.972 -18.891 1.00 92.69 106 THR A N 1
ATOM 788 C CA . THR A 1 106 ? -7.105 7.878 -18.399 1.00 92.69 106 THR A CA 1
ATOM 789 C C . THR A 1 106 ? -7.857 6.696 -18.991 1.00 92.69 106 THR A C 1
ATOM 791 O O . THR A 1 106 ? -7.916 6.516 -20.205 1.00 92.69 106 THR A O 1
ATOM 794 N N . THR A 1 107 ? -8.520 5.916 -18.140 1.00 92.44 107 THR A N 1
ATOM 795 C CA . THR A 1 107 ? -9.450 4.876 -18.606 1.00 92.44 107 THR A CA 1
ATOM 796 C C . THR A 1 107 ? -10.832 5.416 -18.948 1.00 92.44 107 THR A C 1
ATOM 798 O O . THR A 1 107 ? -11.656 4.672 -19.478 1.00 92.44 107 THR A O 1
ATOM 801 N N . VAL A 1 108 ? -11.105 6.699 -18.678 1.00 90.12 108 VAL A N 1
ATOM 802 C CA . VAL A 1 108 ? -12.405 7.313 -18.970 1.00 90.12 108 VAL A CA 1
ATOM 803 C C . VAL A 1 108 ? -12.724 7.120 -20.448 1.00 90.12 108 VAL A C 1
ATOM 805 O O . VAL A 1 108 ? -11.888 7.367 -21.324 1.00 90.12 108 VAL A O 1
ATOM 808 N N . SER A 1 109 ? -13.937 6.643 -20.727 1.00 86.56 109 SER A N 1
ATOM 809 C CA . SER A 1 109 ? -14.386 6.294 -22.082 1.00 86.56 109 SER A CA 1
ATOM 810 C C . SER A 1 109 ? -13.493 5.261 -22.787 1.00 86.56 109 SER A C 1
ATOM 812 O O . SER A 1 109 ? -13.485 5.193 -24.013 1.00 86.56 109 SER A O 1
ATOM 814 N N . SER A 1 110 ? -12.757 4.442 -22.025 1.00 84.00 110 SER A N 1
ATOM 815 C CA . SER A 1 110 ? -11.795 3.450 -22.530 1.00 84.00 110 SER A CA 1
ATOM 816 C C . SER A 1 110 ? -10.681 4.051 -23.400 1.00 84.00 110 SER A C 1
ATOM 818 O O . SER A 1 110 ? -10.222 3.399 -24.338 1.00 84.00 110 SER A O 1
ATOM 820 N N . THR A 1 111 ? -10.274 5.294 -23.106 1.00 88.62 111 THR A N 1
ATOM 821 C CA . THR A 1 111 ? -9.251 6.027 -23.874 1.00 88.62 111 THR A CA 1
ATOM 822 C C . THR A 1 111 ? -7.903 5.310 -23.816 1.00 88.62 111 THR A C 1
ATOM 824 O O . THR A 1 111 ? -7.365 4.936 -24.858 1.00 88.62 111 THR A O 1
ATOM 827 N N . ASP A 1 112 ? -7.409 5.042 -22.606 1.00 92.19 112 ASP A N 1
ATOM 828 C CA . ASP A 1 112 ? -6.184 4.289 -22.359 1.00 92.19 112 ASP A CA 1
ATOM 829 C C . ASP A 1 112 ? -6.502 2.981 -21.614 1.00 92.19 112 ASP A C 1
ATOM 831 O O . ASP A 1 112 ? -7.250 2.992 -20.634 1.00 92.19 112 ASP A O 1
ATOM 835 N N . PRO A 1 113 ? -5.957 1.829 -22.045 1.00 93.31 113 PRO A N 1
ATOM 836 C CA . PRO A 1 113 ? -6.117 0.579 -21.311 1.00 93.31 113 PRO A CA 1
ATOM 837 C C . PRO A 1 113 ? -5.207 0.513 -20.074 1.00 93.31 113 PRO A C 1
ATOM 839 O O . PRO A 1 113 ? -4.195 1.205 -19.985 1.00 93.31 113 PRO A O 1
ATOM 842 N N . LEU A 1 114 ? -5.534 -0.398 -19.156 1.00 94.00 114 LEU A N 1
ATOM 843 C CA . LEU A 1 114 ? -4.688 -0.802 -18.031 1.00 94.00 114 LEU A CA 1
ATOM 844 C C . LEU A 1 114 ? -4.178 -2.230 -18.229 1.00 94.00 114 LEU A C 1
ATOM 846 O O . LEU A 1 114 ? -4.783 -3.033 -18.948 1.00 94.00 114 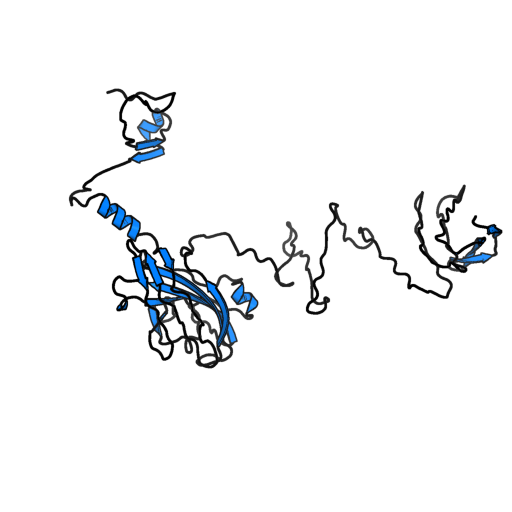LEU A O 1
ATOM 850 N N . TRP A 1 115 ? -3.092 -2.561 -17.533 1.00 95.69 115 TRP A N 1
ATOM 851 C CA . TRP A 1 115 ? -2.510 -3.901 -17.526 1.00 95.69 115 TRP A CA 1
ATOM 852 C C . TRP A 1 115 ? -2.496 -4.468 -16.110 1.00 95.69 115 TRP A C 1
ATOM 854 O O . TRP A 1 115 ? -1.790 -3.980 -15.229 1.00 95.69 115 TRP A O 1
ATOM 864 N N . MET A 1 116 ? -3.276 -5.520 -15.898 1.00 94.75 116 MET A N 1
ATOM 865 C CA . MET A 1 116 ? -3.387 -6.206 -14.619 1.00 94.75 116 MET A CA 1
ATOM 866 C C . MET A 1 116 ? -2.344 -7.309 -14.516 1.00 94.75 116 MET A C 1
ATOM 868 O O . MET A 1 116 ? -2.378 -8.287 -15.256 1.00 94.75 116 MET A O 1
ATOM 872 N N . VAL A 1 117 ? -1.393 -7.141 -13.608 1.00 94.44 117 VAL A N 1
ATOM 873 C CA . VAL A 1 117 ? -0.173 -7.958 -13.563 1.00 94.44 117 VAL A CA 1
ATOM 874 C C . VAL A 1 117 ? -0.459 -9.375 -13.076 1.00 94.44 117 VAL A C 1
ATOM 876 O O . VAL A 1 117 ? 0.047 -10.335 -13.653 1.00 94.44 117 VAL A O 1
ATOM 879 N N . ASN A 1 118 ? -1.276 -9.493 -12.032 1.00 94.25 118 ASN A N 1
ATOM 880 C CA . ASN A 1 118 ? -1.532 -10.713 -11.269 1.00 94.25 118 ASN A CA 1
ATOM 881 C C . ASN A 1 118 ? -3.012 -11.133 -11.311 1.00 94.25 118 ASN A C 1
ATOM 883 O O . ASN A 1 118 ? -3.566 -11.534 -10.292 1.00 94.25 118 ASN A O 1
ATOM 887 N N . ASP A 1 119 ? -3.654 -11.026 -12.476 1.00 94.00 119 ASP A N 1
ATOM 888 C CA . ASP A 1 119 ? -4.938 -11.700 -12.708 1.00 94.00 119 ASP A CA 1
ATOM 889 C C . ASP A 1 119 ? -4.759 -13.217 -12.535 1.00 94.00 119 ASP A C 1
ATOM 891 O O . ASP A 1 119 ? -3.757 -13.792 -12.973 1.00 94.00 119 ASP A O 1
ATOM 895 N N . ASN A 1 120 ? -5.742 -13.859 -11.909 1.00 92.12 120 ASN A N 1
ATOM 896 C CA . ASN A 1 120 ? -5.707 -15.280 -11.559 1.00 92.12 120 ASN A CA 1
ATOM 897 C C . ASN A 1 120 ? -5.679 -16.231 -12.773 1.00 92.12 120 ASN A C 1
ATOM 899 O O . ASN A 1 120 ? -5.395 -17.419 -12.624 1.00 92.12 120 ASN A O 1
ATOM 903 N N . SER A 1 121 ? -6.008 -15.732 -13.966 1.00 92.56 121 SER A N 1
ATOM 904 C CA . SER A 1 121 ? -6.119 -16.519 -15.192 1.00 92.56 121 SER A CA 1
ATOM 905 C C . SER A 1 121 ? -5.085 -16.112 -16.238 1.00 92.56 121 SER A C 1
ATOM 907 O O . SER A 1 121 ? -4.544 -16.966 -16.941 1.00 92.56 121 SER A O 1
ATOM 909 N N . THR A 1 122 ? -4.807 -14.811 -16.353 1.00 92.50 122 THR A N 1
ATOM 910 C CA . THR A 1 122 ? -4.034 -14.237 -17.457 1.00 92.50 122 THR A CA 1
ATOM 911 C C . THR A 1 122 ? -3.080 -13.157 -16.957 1.00 92.50 122 THR A C 1
ATOM 913 O O . THR A 1 122 ? -3.474 -12.012 -16.753 1.00 92.50 122 THR A O 1
ATOM 916 N N . ALA A 1 123 ? -1.791 -13.471 -16.836 1.00 91.06 123 ALA A N 1
ATOM 917 C CA . ALA A 1 123 ? -0.788 -12.466 -16.484 1.00 91.06 123 ALA A CA 1
ATOM 918 C C . ALA A 1 123 ? -0.797 -11.276 -17.469 1.00 91.06 123 ALA A C 1
ATOM 920 O O . ALA A 1 123 ? -0.877 -11.463 -18.685 1.00 91.06 123 ALA A O 1
ATOM 921 N N . TYR A 1 124 ? -0.680 -10.053 -16.942 1.00 93.56 124 TYR A N 1
ATOM 922 C CA . TYR A 1 124 ? -0.747 -8.796 -17.710 1.00 93.56 124 TYR A CA 1
ATOM 923 C C . TYR A 1 124 ? -2.031 -8.623 -18.537 1.00 93.56 124 TYR A C 1
ATOM 925 O O . TYR A 1 124 ? -2.001 -8.055 -19.635 1.00 93.56 124 TYR A O 1
ATOM 933 N N . LYS A 1 125 ? -3.171 -9.091 -18.016 1.00 95.75 125 LYS A N 1
ATOM 934 C CA . LYS A 1 125 ? -4.479 -8.942 -18.658 1.00 95.75 125 LYS A CA 1
ATOM 935 C C . LYS A 1 125 ? -4.762 -7.476 -18.973 1.00 95.75 125 LYS A C 1
ATOM 937 O O . LYS A 1 125 ? -4.731 -6.607 -18.101 1.00 95.75 125 LYS A O 1
ATOM 942 N N . ARG A 1 126 ? -5.054 -7.208 -20.244 1.00 94.62 126 ARG A N 1
ATOM 943 C CA . ARG A 1 126 ? -5.434 -5.879 -20.724 1.00 94.62 126 ARG A CA 1
ATOM 944 C C . ARG A 1 126 ? -6.903 -5.627 -20.403 1.00 94.62 126 ARG A C 1
ATOM 946 O O . ARG A 1 126 ? -7.762 -6.357 -20.894 1.00 94.62 126 ARG A O 1
ATOM 953 N N . VAL A 1 127 ? -7.187 -4.560 -19.666 1.00 93.19 127 VAL A N 1
ATOM 954 C CA . VAL A 1 127 ? -8.553 -4.144 -19.317 1.00 93.19 127 VAL A CA 1
ATOM 955 C C . VAL A 1 127 ? -8.801 -2.703 -19.751 1.00 93.19 127 VAL A C 1
ATOM 957 O O . VAL A 1 127 ? -7.880 -1.891 -19.794 1.00 93.19 127 VAL A O 1
ATOM 960 N N . ALA A 1 128 ? -10.038 -2.392 -20.136 1.00 91.69 128 ALA A N 1
ATOM 961 C CA . ALA A 1 128 ? -10.422 -1.038 -20.541 1.00 91.69 128 ALA A CA 1
ATOM 962 C C . ALA A 1 128 ? -10.781 -0.152 -19.338 1.00 91.69 128 ALA A C 1
ATOM 964 O O . ALA A 1 128 ? -10.552 1.048 -19.374 1.00 91.69 128 ALA A O 1
ATOM 965 N N . ASN A 1 129 ? -11.340 -0.757 -18.289 1.00 89.31 129 ASN A N 1
ATOM 966 C CA . ASN A 1 129 ? -11.658 -0.174 -16.987 1.00 89.31 129 ASN A CA 1
ATOM 967 C C . ASN A 1 129 ? -11.762 -1.324 -15.963 1.00 89.31 129 ASN A C 1
ATOM 969 O O . ASN A 1 129 ? -11.489 -2.476 -16.307 1.00 89.31 129 ASN A O 1
ATOM 973 N N . LEU A 1 130 ? -12.151 -1.024 -14.722 1.00 91.44 130 LEU A N 1
ATOM 974 C CA . LEU A 1 130 ? -12.194 -2.011 -13.635 1.00 91.44 130 LEU A CA 1
ATOM 975 C C . LEU A 1 130 ? -13.602 -2.468 -13.245 1.00 91.44 130 LEU A C 1
ATOM 977 O O . LEU A 1 130 ? -13.764 -3.161 -12.244 1.00 91.44 130 LEU A O 1
ATOM 981 N N . THR A 1 131 ? -14.636 -2.120 -14.016 1.00 91.81 131 THR A N 1
ATOM 982 C CA . THR A 1 131 ? -16.023 -2.401 -13.612 1.00 91.81 131 THR A CA 1
ATOM 983 C C . THR A 1 131 ? -16.397 -3.879 -13.714 1.00 91.81 131 THR A C 1
ATOM 985 O O . THR A 1 131 ? -17.323 -4.319 -13.032 1.00 91.81 131 THR A O 1
ATOM 988 N N . THR A 1 132 ? -15.686 -4.658 -14.531 1.00 91.19 132 THR A N 1
ATOM 989 C CA . THR A 1 132 ? -15.891 -6.106 -14.709 1.00 91.19 132 THR A CA 1
ATOM 990 C C . THR A 1 132 ? -14.988 -6.965 -13.829 1.00 91.19 132 THR A C 1
ATOM 992 O O . THR A 1 132 ? -15.189 -8.174 -13.727 1.00 91.19 132 THR A O 1
ATOM 995 N N . GLU A 1 133 ? -14.002 -6.354 -13.176 1.00 91.81 133 GLU A N 1
ATOM 996 C CA . GLU A 1 133 ? -12.956 -7.058 -12.441 1.00 91.81 133 GLU A CA 1
ATOM 997 C C . GLU A 1 133 ? -13.414 -7.313 -10.999 1.00 91.81 133 GLU A C 1
ATOM 999 O O . GLU A 1 133 ? -13.269 -6.474 -10.110 1.00 91.81 133 GLU A O 1
ATOM 1004 N N . VAL A 1 134 ? -14.040 -8.475 -10.783 1.00 92.69 134 VAL A N 1
ATOM 1005 C CA . VAL A 1 134 ? -14.712 -8.828 -9.517 1.00 92.69 134 VAL A CA 1
ATOM 1006 C C . VAL A 1 134 ? -14.110 -10.023 -8.789 1.00 92.69 134 VAL A C 1
ATOM 1008 O O . VAL A 1 134 ? -14.757 -10.595 -7.909 1.00 92.69 134 VAL A O 1
ATOM 1011 N N . THR A 1 135 ? -12.882 -10.394 -9.131 1.00 95.38 135 THR A N 1
ATOM 1012 C CA . THR A 1 135 ? -12.112 -11.436 -8.446 1.00 95.38 135 THR A CA 1
ATOM 1013 C C . THR A 1 135 ? -10.757 -10.902 -8.006 1.00 95.38 135 THR A C 1
ATOM 1015 O O . THR A 1 135 ? -10.210 -10.003 -8.642 1.00 95.38 135 THR A O 1
ATOM 1018 N N . ASP A 1 136 ? -10.231 -11.440 -6.910 1.00 95.94 136 ASP A N 1
ATOM 1019 C CA . ASP A 1 136 ? -8.875 -11.16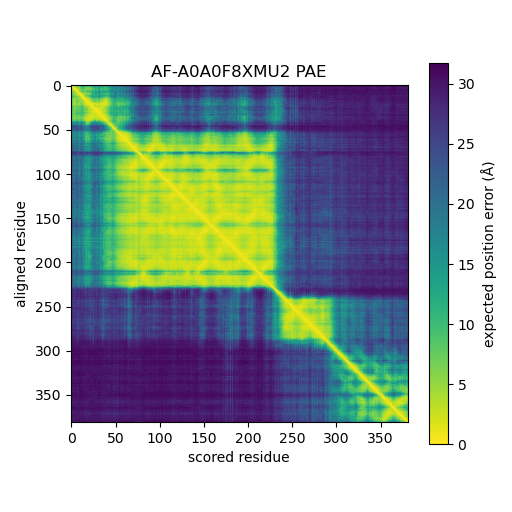5 -6.434 1.00 95.94 136 ASP A CA 1
ATOM 1020 C C . ASP A 1 136 ? -7.819 -11.957 -7.238 1.00 95.94 136 ASP A C 1
ATOM 1022 O O . ASP A 1 136 ? -8.154 -12.668 -8.194 1.00 95.94 136 ASP A O 1
ATOM 1026 N N . SER A 1 137 ? -6.536 -11.827 -6.881 1.00 95.12 137 SER A N 1
ATOM 1027 C CA . SER A 1 137 ? -5.442 -12.509 -7.592 1.00 95.12 137 SER A CA 1
ATOM 1028 C C . SER A 1 137 ? -5.469 -14.034 -7.479 1.00 95.12 137 SER A C 1
ATOM 1030 O O . SER A 1 137 ? -4.852 -14.712 -8.298 1.00 95.12 137 SER A O 1
ATOM 1032 N N . ASP A 1 138 ? -6.191 -14.570 -6.496 1.00 94.75 138 ASP A N 1
ATOM 1033 C CA . ASP A 1 138 ? -6.334 -16.006 -6.249 1.00 94.75 138 ASP A CA 1
ATOM 1034 C C . ASP A 1 138 ? -7.659 -16.547 -6.822 1.00 94.75 138 ASP A C 1
ATOM 1036 O O . ASP A 1 138 ? -7.898 -17.755 -6.856 1.00 94.75 138 ASP A O 1
ATOM 1040 N N . GLY A 1 139 ? -8.518 -15.658 -7.332 1.00 93.62 139 GLY A N 1
ATOM 1041 C CA . GLY A 1 139 ? -9.808 -15.969 -7.935 1.00 93.62 139 GLY A CA 1
ATOM 1042 C C . GLY A 1 139 ? -11.005 -15.939 -6.997 1.00 93.62 139 GLY A C 1
ATOM 1043 O O . GLY A 1 139 ? -12.097 -16.335 -7.411 1.00 93.62 139 GLY A O 1
ATOM 1044 N N . ASN A 1 140 ? -10.850 -15.462 -5.764 1.00 94.75 140 ASN A N 1
ATOM 1045 C CA . ASN A 1 140 ? -11.973 -15.304 -4.847 1.00 94.75 140 ASN A CA 1
ATOM 1046 C C . ASN A 1 140 ? -12.798 -14.064 -5.208 1.00 94.75 140 ASN A C 1
ATOM 1048 O O . ASN A 1 140 ? -12.283 -13.064 -5.703 1.00 94.75 140 ASN A O 1
ATOM 1052 N N . GLY A 1 141 ? -14.105 -14.116 -4.948 1.00 94.44 141 GLY A N 1
ATOM 1053 C CA . GLY A 1 141 ? -15.025 -13.037 -5.306 1.00 94.44 141 GLY A CA 1
ATOM 1054 C C . GLY A 1 141 ? -14.863 -11.775 -4.448 1.00 94.44 141 GLY A C 1
ATOM 1055 O O . GLY A 1 141 ? -14.856 -11.839 -3.222 1.00 94.44 141 GLY A O 1
ATOM 1056 N N . LEU A 1 142 ? -14.850 -10.615 -5.107 1.00 95.38 142 LEU A N 1
ATOM 1057 C CA . LEU A 1 142 ? -14.795 -9.275 -4.506 1.00 95.38 142 LEU A CA 1
ATOM 1058 C C . LEU A 1 142 ? -16.175 -8.600 -4.396 1.00 95.38 142 LEU A C 1
ATOM 1060 O O . LEU A 1 142 ? -16.290 -7.449 -3.980 1.00 95.38 142 LEU A O 1
ATOM 1064 N N . THR A 1 143 ? -17.246 -9.301 -4.775 1.00 96.06 143 THR A N 1
ATOM 1065 C CA . THR A 1 143 ? -18.616 -8.771 -4.701 1.00 96.06 143 THR A CA 1
ATOM 1066 C C . THR A 1 143 ? -19.089 -8.686 -3.249 1.00 96.06 143 THR A C 1
ATOM 1068 O O . THR A 1 143 ? -19.022 -9.663 -2.507 1.00 96.06 143 THR A O 1
ATOM 1071 N N . GLY A 1 144 ? -19.600 -7.523 -2.847 1.00 94.81 144 GLY A N 1
ATOM 1072 C CA . GLY A 1 144 ? -20.004 -7.227 -1.471 1.00 94.81 144 GLY A CA 1
ATOM 1073 C C . GLY A 1 144 ? -18.825 -7.046 -0.510 1.00 94.81 144 GLY A C 1
ATOM 1074 O O . GLY A 1 144 ? -19.012 -7.184 0.699 1.00 94.81 144 GLY A O 1
ATOM 1075 N N . LYS A 1 145 ? -17.613 -6.809 -1.029 1.00 95.69 145 LYS A N 1
ATOM 1076 C CA . LYS A 1 145 ? -16.372 -6.722 -0.250 1.00 95.69 145 LYS A CA 1
ATOM 1077 C C . LYS A 1 145 ? -15.671 -5.382 -0.429 1.00 95.69 145 LYS A C 1
ATOM 1079 O O . LYS A 1 145 ? -15.937 -4.639 -1.375 1.00 95.69 145 LYS A O 1
ATOM 1084 N N . HIS A 1 146 ? -14.742 -5.116 0.483 1.00 95.69 146 HIS A N 1
ATOM 1085 C CA . HIS A 1 146 ? -13.798 -4.007 0.417 1.00 95.69 146 HIS A CA 1
ATOM 1086 C C . HIS A 1 146 ? -12.388 -4.540 0.184 1.00 95.69 146 HIS A C 1
ATOM 1088 O O . HIS A 1 146 ? -12.037 -5.584 0.724 1.00 95.69 146 HIS A O 1
ATOM 1094 N N . TYR A 1 147 ? -11.577 -3.869 -0.622 1.00 95.94 147 TYR A N 1
ATOM 1095 C CA . TYR A 1 147 ? -10.278 -4.392 -1.036 1.00 95.94 147 TYR A CA 1
ATOM 1096 C C . TYR A 1 147 ? -9.352 -3.290 -1.550 1.00 95.94 147 TYR A C 1
ATOM 1098 O O . TYR A 1 147 ? -9.786 -2.169 -1.813 1.00 95.94 147 TYR A O 1
ATOM 1106 N N . ASN A 1 148 ? -8.068 -3.622 -1.677 1.00 94.75 148 ASN A N 1
ATOM 1107 C CA . ASN A 1 148 ? -7.018 -2.680 -2.041 1.00 94.75 148 ASN A CA 1
ATOM 1108 C C . ASN A 1 148 ? -6.458 -2.987 -3.432 1.00 94.75 148 ASN A C 1
ATOM 1110 O O . ASN A 1 148 ? -5.975 -4.087 -3.679 1.00 94.75 148 ASN A O 1
ATOM 1114 N N . ILE A 1 149 ? -6.479 -2.003 -4.328 1.00 94.12 149 ILE A N 1
ATOM 1115 C CA . ILE A 1 149 ? -5.794 -2.071 -5.625 1.00 94.12 149 ILE A CA 1
ATOM 1116 C C . ILE A 1 149 ? -4.568 -1.172 -5.565 1.00 94.12 149 ILE A C 1
ATOM 1118 O O . ILE A 1 149 ? -4.672 -0.000 -5.200 1.00 94.12 149 ILE A O 1
ATOM 1122 N N . VAL A 1 150 ? -3.412 -1.701 -5.958 1.00 94.62 150 VAL A N 1
ATOM 1123 C CA . VAL A 1 150 ? -2.187 -0.906 -6.091 1.00 94.62 150 VAL A CA 1
ATOM 1124 C C . VAL A 1 150 ? -1.986 -0.540 -7.554 1.00 94.62 150 VAL A C 1
ATOM 1126 O O . VAL A 1 150 ? -1.995 -1.408 -8.425 1.00 94.62 150 VAL A O 1
ATOM 1129 N N . VAL A 1 151 ? -1.794 0.749 -7.815 1.00 94.06 151 VAL A N 1
ATOM 1130 C CA . VAL A 1 151 ? -1.544 1.326 -9.135 1.00 94.06 151 VAL A CA 1
ATOM 1131 C C . VAL A 1 151 ? -0.079 1.733 -9.228 1.00 94.06 151 VAL A C 1
ATOM 1133 O O . VAL A 1 151 ? 0.464 2.388 -8.331 1.00 94.06 151 VAL A O 1
ATOM 1136 N N . TRP A 1 152 ? 0.565 1.368 -10.330 1.00 94.88 152 TRP A N 1
ATOM 1137 C CA . TRP A 1 152 ? 1.961 1.691 -10.599 1.00 94.88 152 TRP A CA 1
ATOM 1138 C C . TRP A 1 152 ? 2.181 1.960 -12.089 1.00 94.88 152 TRP A C 1
ATOM 1140 O O . TRP A 1 152 ? 1.363 1.595 -12.930 1.00 94.88 152 TRP A O 1
ATOM 1150 N N . GLY A 1 153 ? 3.252 2.668 -12.430 1.00 93.75 153 GLY A N 1
ATOM 1151 C CA . GLY A 1 153 ? 3.542 3.082 -13.802 1.00 93.75 153 GLY A CA 1
ATOM 1152 C C . GLY A 1 153 ? 4.864 2.521 -14.297 1.00 93.75 153 GLY A C 1
ATOM 1153 O O . GLY A 1 153 ? 5.777 2.288 -13.509 1.00 93.75 153 GLY A O 1
ATOM 1154 N N . SER A 1 154 ? 4.983 2.349 -15.612 1.00 94.00 154 SER A N 1
ATOM 1155 C CA . SER A 1 154 ? 6.273 2.181 -16.284 1.00 94.00 154 SER A CA 1
ATOM 1156 C C . SER A 1 154 ? 6.463 3.318 -17.274 1.00 94.00 154 SER A C 1
ATOM 1158 O O . SER A 1 154 ? 5.660 3.492 -18.197 1.00 94.00 154 SER A O 1
ATOM 1160 N N . VAL A 1 155 ? 7.516 4.105 -17.055 1.00 93.25 155 VAL A N 1
ATOM 1161 C CA . VAL A 1 155 ? 7.885 5.202 -17.952 1.00 93.25 155 VAL A CA 1
ATOM 1162 C C . VAL A 1 155 ? 8.770 4.676 -19.085 1.00 93.25 155 VAL A C 1
ATOM 1164 O O . VAL A 1 155 ? 9.573 3.765 -18.895 1.00 93.25 155 VAL A O 1
ATOM 1167 N N . SER A 1 156 ? 8.629 5.254 -20.273 1.00 92.38 156 SER A N 1
ATOM 1168 C CA . SER A 1 156 ? 9.464 4.978 -21.442 1.00 92.38 156 SER A CA 1
ATOM 1169 C C . SER A 1 156 ? 9.983 6.289 -22.033 1.00 92.38 156 SER A C 1
ATOM 1171 O O . SER A 1 156 ? 9.473 7.369 -21.735 1.00 92.38 156 SER A O 1
ATOM 1173 N N . GLN A 1 157 ? 11.005 6.205 -22.887 1.00 88.81 157 GLN A N 1
ATOM 1174 C CA . GLN A 1 157 ? 11.520 7.362 -23.617 1.00 88.81 157 GLN A CA 1
ATOM 1175 C C . GLN A 1 157 ? 10.450 7.988 -24.516 1.00 88.81 157 GLN A C 1
ATOM 1177 O O . GLN A 1 157 ? 10.346 9.211 -24.595 1.00 88.81 157 GLN A O 1
ATOM 1182 N N . SER A 1 158 ? 9.679 7.145 -25.201 1.00 90.38 158 SER A N 1
ATOM 1183 C CA . SER A 1 158 ? 8.538 7.574 -25.995 1.00 90.38 158 SER A CA 1
ATOM 1184 C C . SER A 1 158 ? 7.302 7.587 -25.110 1.00 90.38 158 SER A C 1
ATOM 1186 O O . SER A 1 158 ? 6.951 6.570 -24.511 1.00 90.38 158 SER A O 1
ATOM 1188 N N . THR A 1 159 ? 6.611 8.723 -25.054 1.00 89.44 159 THR A N 1
ATOM 1189 C CA . THR A 1 159 ? 5.395 8.870 -24.244 1.00 89.44 159 THR A CA 1
ATOM 1190 C C . THR A 1 159 ? 4.302 7.880 -24.650 1.00 89.44 159 THR A C 1
ATOM 1192 O O . THR A 1 159 ? 3.552 7.436 -23.789 1.00 89.44 159 THR A O 1
ATOM 1195 N N . GLY A 1 160 ? 4.244 7.472 -25.923 1.00 87.75 160 GLY A N 1
ATOM 1196 C CA . GLY A 1 160 ? 3.286 6.469 -26.406 1.00 87.75 160 GLY A CA 1
ATOM 1197 C C . GLY A 1 160 ? 3.533 5.048 -25.882 1.00 87.75 160 GLY A C 1
ATOM 1198 O O . GLY A 1 160 ? 2.637 4.210 -25.939 1.00 87.75 160 GLY A O 1
ATOM 1199 N N . ASP A 1 161 ? 4.726 4.771 -25.347 1.00 91.81 161 ASP A N 1
ATOM 1200 C CA . ASP A 1 161 ? 5.079 3.458 -24.804 1.00 91.81 161 ASP A CA 1
ATOM 1201 C C . ASP A 1 161 ? 4.899 3.364 -23.285 1.00 91.81 161 ASP A C 1
ATOM 1203 O O . ASP A 1 161 ? 4.947 2.256 -22.741 1.00 91.81 161 ASP A O 1
ATOM 1207 N N . CYS A 1 162 ? 4.663 4.493 -22.611 1.00 93.56 162 CYS A N 1
ATOM 1208 C CA . CYS A 1 162 ? 4.353 4.554 -21.186 1.00 93.56 162 CYS A CA 1
ATOM 1209 C C . CYS A 1 162 ? 3.042 3.819 -20.872 1.00 93.56 162 CYS A C 1
ATOM 1211 O O . CYS A 1 162 ? 2.092 3.864 -21.655 1.00 93.56 162 CYS A O 1
ATOM 1213 N N . LYS A 1 163 ? 2.983 3.124 -19.731 1.00 94.69 163 LYS A N 1
ATOM 1214 C CA . LYS A 1 163 ? 1.824 2.293 -19.346 1.00 94.69 163 LYS A CA 1
ATOM 1215 C C . LYS A 1 163 ? 1.526 2.391 -17.855 1.00 94.69 163 LYS A C 1
ATOM 1217 O O . LYS A 1 163 ? 2.441 2.585 -17.053 1.00 94.69 163 LYS A O 1
ATOM 1222 N N . ILE A 1 164 ? 0.253 2.205 -17.502 1.00 94.06 164 ILE A N 1
ATOM 1223 C CA . ILE A 1 164 ? -0.212 2.049 -16.119 1.00 94.06 164 ILE A CA 1
ATOM 1224 C C . ILE 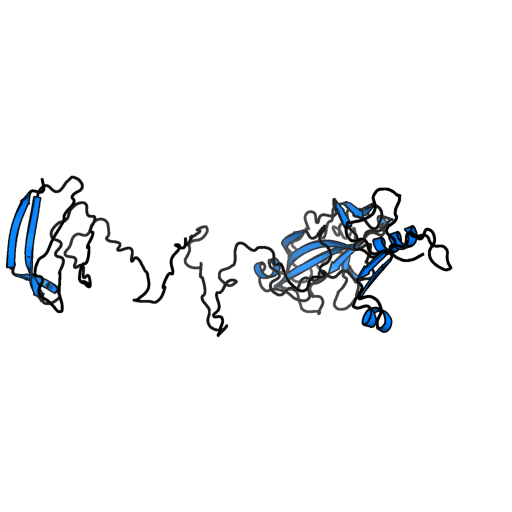A 1 164 ? -0.560 0.591 -15.868 1.00 94.06 164 ILE A C 1
ATOM 1226 O O . ILE A 1 164 ? -1.324 -0.030 -16.603 1.00 94.06 164 ILE A O 1
ATOM 1230 N N . PHE A 1 165 ? -0.021 0.064 -14.787 1.00 95.75 165 PHE A N 1
ATOM 1231 C CA . PHE A 1 165 ? -0.259 -1.282 -14.323 1.00 95.75 165 PHE A CA 1
ATOM 1232 C C . PHE A 1 165 ? -1.025 -1.256 -13.011 1.00 95.75 165 PHE A C 1
ATOM 1234 O O . PHE A 1 165 ? -0.972 -0.290 -12.243 1.00 95.75 165 PHE A O 1
ATOM 1241 N N . ILE A 1 166 ? -1.726 -2.351 -12.754 1.00 95.25 166 ILE A N 1
ATOM 1242 C CA . ILE A 1 166 ? -2.414 -2.576 -11.492 1.00 95.25 166 ILE A CA 1
ATOM 1243 C C . ILE A 1 166 ? -2.071 -3.950 -10.942 1.00 95.25 166 ILE A C 1
ATOM 1245 O O . ILE A 1 166 ? -1.906 -4.918 -11.693 1.00 95.25 166 ILE A O 1
ATOM 1249 N N . ASN A 1 167 ? -2.035 -4.025 -9.620 1.00 95.44 167 ASN A N 1
ATOM 1250 C CA . ASN A 1 167 ? -1.976 -5.276 -8.896 1.00 95.44 167 ASN A CA 1
ATOM 1251 C C . ASN A 1 167 ? -3.309 -5.486 -8.173 1.00 95.44 167 ASN A C 1
ATOM 1253 O O . ASN A 1 167 ? -3.748 -4.629 -7.398 1.00 95.44 167 ASN A O 1
ATOM 1257 N N . LEU A 1 168 ? -3.938 -6.631 -8.431 1.00 95.69 168 LEU A N 1
ATOM 1258 C CA . LEU A 1 168 ? -5.053 -7.129 -7.640 1.00 95.69 168 LEU A CA 1
ATOM 1259 C C . LEU A 1 168 ? -4.579 -7.503 -6.227 1.00 95.69 168 LEU A C 1
ATOM 1261 O O . LEU A 1 168 ? -3.425 -7.921 -6.060 1.00 95.69 168 LEU A O 1
ATOM 1265 N N . PRO A 1 169 ? -5.459 -7.386 -5.221 1.00 95.69 169 PRO A N 1
ATOM 1266 C CA . PRO A 1 169 ? -5.185 -7.879 -3.877 1.00 95.69 169 PRO A CA 1
ATOM 1267 C C . PRO A 1 169 ? -5.151 -9.411 -3.853 1.00 95.69 169 PRO A C 1
ATOM 1269 O O . PRO A 1 169 ? -5.736 -10.053 -4.723 1.00 95.69 169 PRO A O 1
ATOM 1272 N N . SER A 1 170 ? -4.543 -9.990 -2.819 1.00 93.44 170 SER A N 1
ATOM 1273 C CA . SER A 1 170 ? -4.614 -11.433 -2.519 1.00 93.44 170 SER A CA 1
ATOM 1274 C C . SER A 1 170 ? -5.740 -11.792 -1.536 1.00 93.44 170 SER A C 1
ATOM 1276 O O . SER A 1 170 ? -5.736 -12.859 -0.930 1.00 93.44 170 SER A O 1
ATOM 1278 N N . GLY A 1 171 ? -6.662 -10.864 -1.281 1.00 93.88 171 GLY A N 1
ATOM 1279 C CA . GLY A 1 171 ? -7.762 -11.054 -0.342 1.00 93.88 171 GLY A CA 1
ATOM 1280 C C . GLY A 1 171 ? -8.695 -9.847 -0.276 1.00 93.88 171 GLY A C 1
ATOM 1281 O O . GLY A 1 171 ? -8.568 -8.888 -1.039 1.00 93.88 171 GLY A O 1
ATOM 1282 N N . SER A 1 172 ? -9.669 -9.896 0.633 1.00 95.12 172 SER A N 1
ATOM 1283 C CA . SER A 1 172 ? -10.666 -8.833 0.793 1.00 95.12 172 SER A CA 1
ATOM 1284 C C . SER A 1 172 ? -11.231 -8.757 2.212 1.00 95.12 172 SER A C 1
ATOM 1286 O O . SER A 1 172 ? -11.048 -9.655 3.032 1.00 95.12 172 SER A O 1
ATOM 1288 N N . TYR A 1 173 ? -11.957 -7.678 2.490 1.00 94.50 173 TYR A N 1
ATOM 1289 C CA . TYR A 1 173 ? -12.458 -7.298 3.804 1.00 94.50 173 TYR A CA 1
ATOM 1290 C C . TYR A 1 173 ? -13.981 -7.166 3.823 1.00 94.50 173 TYR A C 1
ATOM 1292 O O . TYR A 1 173 ? -14.625 -6.824 2.829 1.00 94.50 173 TYR A O 1
ATOM 1300 N N . ASN A 1 174 ? -14.564 -7.379 5.005 1.00 94.12 174 ASN A N 1
ATOM 1301 C CA . ASN A 1 174 ? -16.001 -7.202 5.246 1.00 94.12 174 ASN A CA 1
ATOM 1302 C C . ASN A 1 174 ? -16.383 -5.765 5.634 1.00 94.12 174 ASN A C 1
ATOM 1304 O O . ASN A 1 174 ? -17.567 -5.456 5.713 1.00 94.12 174 ASN A O 1
ATOM 1308 N N . THR A 1 175 ? -15.405 -4.901 5.916 1.00 91.69 175 THR A N 1
ATOM 1309 C CA . THR A 1 175 ? -15.636 -3.502 6.292 1.00 91.69 175 THR A CA 1
ATOM 1310 C C . THR A 1 175 ? -14.601 -2.594 5.633 1.00 91.69 175 THR A C 1
ATOM 1312 O O . THR A 1 175 ? -13.453 -2.994 5.426 1.00 91.69 175 THR A O 1
ATOM 1315 N N . SER A 1 176 ? -14.991 -1.354 5.336 1.00 90.00 176 SER A N 1
ATOM 1316 C CA . SER A 1 176 ? -14.103 -0.348 4.738 1.00 90.00 176 SER A CA 1
ATOM 1317 C C . SER A 1 176 ? -12.966 0.078 5.671 1.00 90.00 176 SER A C 1
ATOM 1319 O O . SER A 1 176 ? -11.864 0.352 5.206 1.00 90.00 176 SER A O 1
ATOM 1321 N N . ALA A 1 177 ? -13.195 0.086 6.989 1.00 88.44 177 ALA A N 1
ATOM 1322 C CA . ALA A 1 177 ? -12.163 0.414 7.975 1.00 88.44 177 ALA A CA 1
ATOM 1323 C C . ALA A 1 177 ? -10.983 -0.570 7.915 1.00 88.44 177 ALA A C 1
ATOM 1325 O O . ALA A 1 177 ? -9.831 -0.147 7.901 1.00 88.44 177 ALA A O 1
ATOM 1326 N N . LYS A 1 178 ? -11.269 -1.874 7.794 1.00 86.19 178 LYS A N 1
ATOM 1327 C CA . LYS A 1 178 ? -10.224 -2.897 7.661 1.00 86.19 178 LYS A CA 1
ATOM 1328 C C . LYS A 1 178 ? -9.490 -2.819 6.326 1.00 86.19 178 LYS A C 1
ATOM 1330 O O . LYS A 1 178 ? -8.288 -3.049 6.295 1.00 86.19 178 LYS A O 1
ATOM 1335 N N . SER A 1 179 ? -10.178 -2.454 5.236 1.00 89.44 179 SER A N 1
ATOM 1336 C CA . SER A 1 179 ? -9.499 -2.249 3.949 1.00 89.44 179 SER A CA 1
ATOM 1337 C C . SER A 1 179 ? -8.592 -1.023 3.956 1.00 89.44 179 SER A C 1
ATOM 1339 O O . SER A 1 179 ? -7.507 -1.084 3.395 1.00 89.44 179 SER A O 1
ATOM 1341 N N . ILE A 1 180 ? -9.012 0.066 4.610 1.00 88.31 180 ILE A N 1
ATOM 1342 C CA . ILE A 1 180 ? -8.207 1.289 4.760 1.00 88.31 180 ILE A CA 1
ATOM 1343 C C . ILE A 1 180 ? -6.894 0.984 5.493 1.00 88.31 180 ILE A C 1
ATOM 1345 O O . ILE A 1 180 ? -5.809 1.328 5.018 1.00 88.31 180 ILE A O 1
ATOM 1349 N N . SER A 1 181 ? -6.993 0.302 6.633 1.00 87.62 181 SER A N 1
ATOM 1350 C CA . SER A 1 181 ? -5.826 -0.079 7.432 1.00 87.62 181 SER A CA 1
ATOM 1351 C C . SER A 1 181 ? -5.030 -1.240 6.826 1.00 87.62 181 SER A C 1
ATOM 1353 O O . SER A 1 181 ? -3.867 -1.416 7.176 1.00 87.62 181 SER A O 1
ATOM 1355 N N . ASP A 1 182 ? -5.627 -1.995 5.895 1.00 87.69 182 ASP A N 1
ATOM 1356 C CA . ASP A 1 182 ? -5.076 -3.219 5.297 1.00 87.69 182 ASP A CA 1
ATOM 1357 C C . ASP A 1 182 ? -4.588 -4.205 6.370 1.00 87.69 182 ASP A C 1
ATOM 1359 O O . ASP A 1 182 ? -3.465 -4.701 6.313 1.00 87.69 182 ASP A O 1
ATOM 1363 N N . ASP A 1 183 ? -5.444 -4.473 7.367 1.00 84.62 183 ASP A N 1
ATOM 1364 C CA . ASP A 1 183 ? -5.111 -5.250 8.577 1.00 84.62 183 ASP A CA 1
ATOM 1365 C C . ASP A 1 183 ? -4.435 -6.595 8.247 1.00 84.62 183 ASP A C 1
ATOM 1367 O O . ASP A 1 183 ? -3.423 -6.969 8.843 1.00 84.62 183 ASP A O 1
ATOM 1371 N N . ASP A 1 184 ? -4.981 -7.294 7.248 1.00 87.00 184 ASP A N 1
ATOM 1372 C CA . ASP A 1 184 ? -4.511 -8.610 6.794 1.00 87.00 184 ASP A CA 1
ATOM 1373 C C . ASP A 1 184 ? -3.415 -8.535 5.708 1.00 87.00 184 ASP A C 1
ATOM 1375 O O . ASP A 1 184 ? -2.997 -9.566 5.185 1.00 87.00 184 ASP A O 1
ATOM 1379 N N . LYS A 1 185 ? -2.932 -7.329 5.369 1.00 89.06 185 LYS A N 1
ATOM 1380 C CA . LYS A 1 185 ? -1.858 -7.071 4.389 1.00 89.06 185 LYS A CA 1
ATOM 1381 C C . LYS A 1 185 ? -2.134 -7.678 3.012 1.00 89.06 185 LYS A C 1
ATOM 1383 O O . LYS A 1 185 ? -1.297 -8.380 2.446 1.00 89.06 185 LYS A O 1
ATOM 1388 N N . THR A 1 186 ? -3.328 -7.425 2.484 1.00 91.56 186 THR A N 1
ATOM 1389 C CA . THR A 1 186 ? -3.782 -8.010 1.211 1.00 91.56 186 THR A CA 1
ATOM 1390 C C . THR A 1 186 ? -3.324 -7.213 -0.010 1.00 91.56 186 THR A C 1
ATOM 1392 O O . THR A 1 186 ? -3.389 -7.721 -1.132 1.00 91.56 186 THR A O 1
ATOM 1395 N N . ALA A 1 187 ? -2.868 -5.969 0.177 1.00 93.38 187 ALA A N 1
ATOM 1396 C CA . ALA A 1 187 ? -2.381 -5.126 -0.907 1.00 93.38 187 ALA A CA 1
ATOM 1397 C C . ALA A 1 187 ? -1.030 -5.620 -1.458 1.00 93.38 187 ALA A C 1
ATOM 1399 O O . ALA A 1 187 ? -0.066 -5.837 -0.723 1.00 93.38 187 ALA A O 1
ATOM 1400 N N . ASN A 1 188 ? -0.933 -5.739 -2.784 1.00 92.12 188 ASN A N 1
ATOM 1401 C CA . ASN A 1 188 ? 0.279 -6.198 -3.458 1.00 92.12 188 ASN A CA 1
ATOM 1402 C C . ASN A 1 188 ? 1.060 -5.031 -4.083 1.00 92.12 188 ASN A C 1
ATOM 1404 O O . ASN A 1 188 ? 0.691 -4.510 -5.134 1.00 92.12 188 ASN A O 1
ATOM 1408 N N . TYR A 1 189 ? 2.189 -4.670 -3.475 1.00 92.06 189 TYR A N 1
ATOM 1409 C CA . TY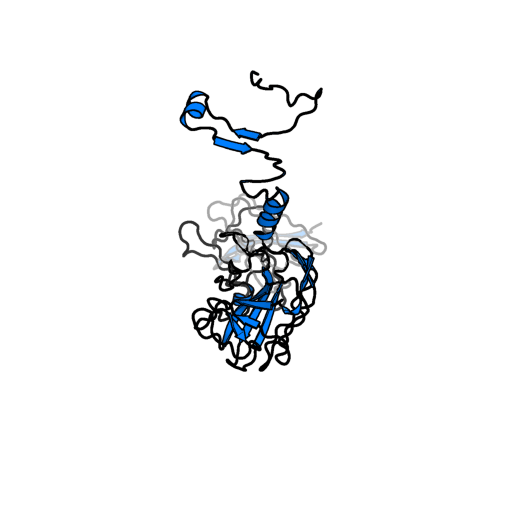R A 1 189 ? 3.069 -3.585 -3.931 1.00 92.06 189 TYR A CA 1
ATOM 1410 C C . TYR A 1 189 ? 4.200 -4.046 -4.859 1.00 92.06 189 TYR A C 1
ATOM 1412 O O . TYR A 1 189 ? 5.027 -3.235 -5.266 1.00 92.06 189 TYR A O 1
ATOM 1420 N N . ASN A 1 190 ? 4.278 -5.341 -5.172 1.00 89.88 190 ASN A N 1
ATOM 1421 C CA . ASN A 1 190 ? 5.400 -5.902 -5.911 1.00 89.88 190 ASN A CA 1
ATOM 1422 C C . ASN A 1 190 ? 5.377 -5.463 -7.383 1.00 89.88 190 ASN A C 1
ATOM 1424 O O . ASN A 1 190 ? 4.425 -5.750 -8.114 1.00 89.88 190 ASN A O 1
ATOM 1428 N N . ILE A 1 191 ? 6.456 -4.822 -7.832 1.00 90.50 191 ILE A N 1
ATOM 1429 C CA . ILE A 1 191 ? 6.701 -4.532 -9.247 1.00 90.50 191 ILE A CA 1
ATOM 1430 C C . ILE A 1 191 ? 7.623 -5.629 -9.810 1.00 90.50 191 ILE A C 1
ATOM 1432 O O . ILE A 1 191 ? 8.717 -5.836 -9.278 1.00 90.50 191 ILE A O 1
ATOM 1436 N N . PRO A 1 192 ? 7.234 -6.343 -10.886 1.00 90.75 192 PRO A N 1
ATOM 1437 C CA . PRO A 1 192 ? 8.052 -7.413 -11.450 1.00 90.75 192 PRO A CA 1
ATOM 1438 C C . PRO A 1 192 ? 9.445 -6.940 -11.883 1.00 90.75 192 PRO A C 1
ATOM 1440 O O . PRO A 1 192 ? 9.609 -5.850 -12.429 1.00 90.75 192 PRO A O 1
ATOM 1443 N N . ASN A 1 193 ? 10.447 -7.812 -11.733 1.00 86.81 193 ASN A N 1
ATOM 1444 C CA . ASN A 1 193 ? 11.856 -7.496 -12.005 1.00 86.81 193 ASN A CA 1
ATOM 1445 C C . ASN A 1 193 ? 12.132 -6.986 -13.435 1.00 86.81 193 ASN A C 1
ATOM 1447 O O . ASN A 1 193 ? 13.098 -6.264 -13.655 1.00 86.81 193 ASN A O 1
ATOM 1451 N N . ALA A 1 194 ? 11.278 -7.339 -14.401 1.00 88.62 194 ALA A N 1
ATOM 1452 C CA . ALA A 1 194 ? 11.366 -6.862 -15.782 1.00 88.62 194 ALA A CA 1
ATOM 1453 C C . ALA A 1 194 ? 11.189 -5.336 -15.922 1.00 88.62 194 ALA A C 1
ATOM 1455 O O . ALA A 1 194 ? 11.606 -4.768 -16.925 1.00 88.62 194 ALA A O 1
ATOM 1456 N N . PHE A 1 195 ? 10.602 -4.675 -14.920 1.00 89.94 195 PHE A N 1
ATOM 1457 C CA . PHE A 1 195 ? 10.399 -3.223 -14.879 1.00 89.94 195 PHE A CA 1
ATOM 1458 C C . PHE A 1 195 ? 11.428 -2.507 -13.998 1.00 89.94 195 PHE A C 1
ATOM 1460 O O . PHE A 1 195 ? 11.268 -1.331 -13.671 1.00 89.94 195 PHE A O 1
ATOM 1467 N N . ARG A 1 196 ? 12.501 -3.191 -13.591 1.00 87.50 196 ARG A N 1
ATOM 1468 C CA . ARG A 1 196 ? 13.619 -2.545 -12.900 1.00 87.50 196 ARG A CA 1
ATOM 1469 C C . ARG A 1 196 ? 14.194 -1.436 -13.789 1.00 87.50 196 ARG A C 1
ATOM 1471 O O . ARG A 1 196 ? 14.347 -1.621 -14.994 1.00 87.50 196 ARG A O 1
ATOM 1478 N N . GLY A 1 197 ? 14.441 -0.269 -13.203 1.00 86.56 197 GLY A N 1
ATOM 1479 C CA . GLY A 1 197 ? 14.872 0.925 -13.930 1.00 86.56 197 GLY A CA 1
ATOM 1480 C C . GLY A 1 197 ? 13.759 1.725 -14.609 1.00 86.56 197 GLY A C 1
ATOM 1481 O O . GLY A 1 197 ? 14.033 2.841 -15.031 1.00 86.56 197 GLY A O 1
ATOM 1482 N N . SER A 1 198 ? 12.520 1.223 -14.701 1.00 90.75 198 SER A N 1
ATOM 1483 C CA . SER A 1 198 ? 11.411 1.931 -15.371 1.00 90.75 198 SER A CA 1
ATOM 1484 C C . SER A 1 198 ? 10.109 2.018 -14.580 1.00 90.75 198 SER A C 1
ATOM 1486 O O . SER A 1 198 ? 9.307 2.921 -14.829 1.00 90.75 198 SER A O 1
ATOM 1488 N N . GLY A 1 199 ? 9.893 1.091 -13.649 1.00 92.06 199 GLY A N 1
ATOM 1489 C CA . GLY A 1 199 ? 8.708 0.992 -12.812 1.00 92.06 199 GLY A CA 1
ATOM 1490 C C . GLY A 1 199 ? 8.778 1.878 -11.570 1.00 92.06 199 GLY A C 1
ATOM 1491 O O . GLY A 1 199 ? 9.828 1.978 -10.934 1.00 92.06 199 GLY A O 1
ATOM 1492 N N . PHE A 1 200 ? 7.648 2.483 -11.210 1.00 92.12 200 PHE A N 1
ATOM 1493 C CA . PHE A 1 200 ? 7.480 3.289 -9.999 1.00 92.12 200 PHE A CA 1
ATOM 1494 C C . PHE A 1 200 ? 6.046 3.173 -9.462 1.00 92.12 200 PHE A C 1
ATOM 1496 O O . PHE A 1 200 ? 5.097 3.015 -10.234 1.00 92.12 200 PHE A O 1
ATOM 1503 N N . LEU A 1 201 ? 5.880 3.252 -8.139 1.00 93.06 201 LEU A N 1
ATOM 1504 C CA . LEU A 1 201 ? 4.563 3.230 -7.497 1.00 93.06 201 LEU A CA 1
ATOM 1505 C C . LEU A 1 201 ? 3.834 4.568 -7.684 1.00 93.06 201 LEU A C 1
ATOM 1507 O O . LEU A 1 201 ? 4.459 5.629 -7.702 1.00 93.06 201 LEU A O 1
ATOM 1511 N N . ILE A 1 202 ? 2.505 4.508 -7.816 1.00 92.69 202 ILE A N 1
ATOM 1512 C CA . ILE A 1 202 ? 1.646 5.690 -7.968 1.00 92.69 202 ILE A CA 1
ATOM 1513 C C . ILE A 1 202 ? 0.712 5.836 -6.766 1.00 92.69 202 ILE A C 1
ATOM 1515 O O . ILE A 1 202 ? 0.680 6.886 -6.132 1.00 92.69 202 ILE A O 1
ATOM 1519 N N . GLY A 1 203 ? -0.050 4.800 -6.425 1.00 91.12 203 GLY A N 1
ATOM 1520 C CA . GLY A 1 203 ? -0.986 4.903 -5.311 1.00 91.12 203 GLY A CA 1
ATOM 1521 C C . GLY A 1 203 ? -1.688 3.600 -4.976 1.00 91.12 203 GLY A C 1
ATOM 1522 O O . GLY A 1 203 ? -1.689 2.660 -5.771 1.00 91.12 203 GLY A O 1
ATOM 1523 N N . ARG A 1 204 ? -2.302 3.557 -3.795 1.00 92.94 204 ARG A N 1
ATOM 1524 C CA . ARG A 1 204 ? -3.194 2.479 -3.358 1.00 92.94 204 ARG A CA 1
ATOM 1525 C C . ARG A 1 204 ? -4.612 3.017 -3.234 1.00 92.94 204 ARG A C 1
ATOM 1527 O O . ARG A 1 204 ? -4.853 4.011 -2.556 1.00 92.94 204 ARG A O 1
ATOM 1534 N N . LEU A 1 205 ? -5.553 2.325 -3.864 1.00 92.31 205 LEU A N 1
ATOM 1535 C CA . LEU A 1 205 ? -6.976 2.621 -3.796 1.00 92.31 205 LEU A CA 1
ATOM 1536 C C . LEU A 1 205 ? -7.673 1.580 -2.921 1.00 92.31 205 LEU A C 1
ATOM 1538 O O . LEU A 1 205 ? -7.738 0.409 -3.295 1.00 92.31 205 LEU A O 1
ATOM 1542 N N . SER A 1 206 ? -8.227 2.013 -1.789 1.00 93.88 206 SER A N 1
ATOM 1543 C CA . SER A 1 206 ? -9.147 1.207 -0.981 1.00 93.88 206 SER A CA 1
ATOM 1544 C C . SER A 1 206 ? -10.564 1.409 -1.501 1.00 93.88 206 SER A C 1
ATOM 1546 O O . SER A 1 206 ? -11.106 2.519 -1.441 1.00 93.88 206 SER A O 1
ATOM 1548 N N . VAL A 1 207 ? -11.170 0.344 -2.016 1.00 94.19 207 VAL A N 1
ATOM 1549 C CA . VAL A 1 207 ? -12.460 0.386 -2.712 1.00 94.19 207 VAL A CA 1
ATOM 1550 C C . VAL A 1 207 ? -13.452 -0.607 -2.126 1.00 94.19 207 VAL A C 1
ATOM 1552 O O . VAL A 1 207 ? -13.067 -1.637 -1.583 1.00 94.19 207 VAL A O 1
ATOM 1555 N N . GLY A 1 208 ? -14.738 -0.295 -2.233 1.00 94.88 208 GLY A N 1
ATOM 1556 C CA . GLY A 1 208 ? -15.848 -1.201 -1.949 1.00 94.88 208 GLY A CA 1
ATOM 1557 C C . GLY A 1 208 ? -16.602 -1.536 -3.229 1.00 94.88 208 GLY A C 1
ATOM 1558 O O . GLY A 1 208 ? -16.791 -0.658 -4.068 1.00 94.88 208 GLY A O 1
ATOM 1559 N N . ASN A 1 209 ? -17.041 -2.784 -3.376 1.00 94.31 209 ASN A N 1
ATOM 1560 C CA . ASN A 1 209 ? -17.901 -3.223 -4.474 1.00 94.31 209 ASN A CA 1
ATOM 1561 C C . ASN A 1 209 ? -19.197 -3.801 -3.905 1.00 94.31 209 ASN A C 1
ATOM 1563 O O . ASN A 1 209 ? -19.191 -4.890 -3.341 1.00 94.31 209 ASN A O 1
ATOM 1567 N N . THR A 1 210 ? -20.320 -3.110 -4.086 1.00 89.06 210 THR A N 1
ATOM 1568 C CA . THR A 1 210 ? -21.615 -3.532 -3.522 1.00 89.06 210 THR A CA 1
ATOM 1569 C C . THR A 1 210 ? -22.478 -4.314 -4.523 1.00 89.06 210 THR A C 1
ATOM 1571 O O . THR A 1 210 ? -23.427 -4.977 -4.116 1.00 89.06 210 THR A O 1
ATOM 1574 N N . GLY A 1 211 ? -22.173 -4.262 -5.827 1.00 83.06 211 GLY A N 1
ATOM 1575 C CA . GLY A 1 211 ? -23.060 -4.777 -6.887 1.00 83.06 211 GLY A CA 1
ATOM 1576 C C . GLY A 1 211 ? -22.465 -5.841 -7.814 1.00 83.06 211 GLY A C 1
ATOM 1577 O O . GLY A 1 211 ? -23.174 -6.331 -8.686 1.00 83.06 211 GLY A O 1
ATOM 1578 N N . GLY A 1 212 ? -21.192 -6.200 -7.650 1.00 88.50 212 GLY A N 1
ATOM 1579 C CA . GLY A 1 212 ? -20.502 -7.127 -8.544 1.00 88.50 212 GLY A CA 1
ATOM 1580 C C . GLY A 1 212 ? -20.124 -6.472 -9.873 1.00 88.50 212 GLY A C 1
ATOM 1581 O O . GLY A 1 212 ? -19.794 -5.287 -9.911 1.00 88.50 212 GLY A O 1
ATOM 1582 N N . SER A 1 213 ? -20.100 -7.255 -10.955 1.00 89.44 213 SER A N 1
ATOM 1583 C CA . SER A 1 213 ? -19.692 -6.766 -12.280 1.00 89.44 213 SER A CA 1
ATOM 1584 C C . SER A 1 213 ? -20.667 -5.698 -12.773 1.00 89.44 213 SER A C 1
ATOM 1586 O O . SER A 1 213 ? -21.868 -5.947 -12.845 1.00 89.44 213 SER A O 1
ATOM 1588 N N . GLY A 1 214 ? -20.159 -4.514 -13.119 1.00 86.56 214 GLY A N 1
ATOM 1589 C CA . GLY A 1 214 ? -20.978 -3.348 -13.475 1.00 86.56 214 GLY A CA 1
ATOM 1590 C C . GLY A 1 214 ? -21.780 -2.766 -12.303 1.00 86.56 214 GLY A C 1
ATOM 1591 O O . GLY A 1 214 ? -22.717 -1.997 -12.515 1.00 86.56 214 GLY A O 1
ATOM 1592 N N . GLY A 1 215 ? -21.440 -3.150 -11.069 1.00 88.69 215 GLY A N 1
ATOM 1593 C CA . GLY A 1 215 ? -22.091 -2.699 -9.846 1.00 88.69 215 GLY A CA 1
ATOM 1594 C C . GLY A 1 215 ? -21.693 -1.287 -9.417 1.00 88.69 215 GLY A C 1
ATOM 1595 O O . GLY A 1 215 ? -21.068 -0.526 -10.155 1.00 88.69 215 GLY A O 1
ATOM 1596 N N . THR A 1 216 ? -22.057 -0.929 -8.185 1.00 93.12 216 THR A N 1
ATOM 1597 C CA . THR A 1 216 ? -21.605 0.321 -7.564 1.00 93.12 216 THR A CA 1
ATOM 1598 C C . THR A 1 216 ? -20.279 0.102 -6.861 1.00 93.12 216 THR A C 1
ATOM 1600 O O . THR A 1 216 ? -20.205 -0.676 -5.905 1.00 93.12 216 THR A O 1
ATOM 1603 N N . PHE A 1 217 ? -19.267 0.835 -7.313 1.00 93.62 217 PHE A N 1
ATOM 1604 C CA . PHE A 1 217 ? -17.974 0.927 -6.656 1.00 93.62 217 PHE A CA 1
ATOM 1605 C C . PHE A 1 217 ? -17.917 2.191 -5.796 1.00 93.62 217 PHE A C 1
ATOM 1607 O O . PHE A 1 217 ? -18.487 3.223 -6.152 1.00 93.62 217 PHE A O 1
ATOM 1614 N N . THR A 1 218 ? -17.231 2.123 -4.659 1.00 92.88 218 THR A N 1
ATOM 1615 C CA . THR A 1 218 ? -17.036 3.263 -3.755 1.00 92.88 218 THR A CA 1
ATOM 1616 C C . THR A 1 218 ? -15.568 3.410 -3.401 1.00 92.88 218 THR A C 1
ATOM 1618 O O . THR A 1 218 ? -14.969 2.462 -2.900 1.00 92.88 218 THR A O 1
ATOM 1621 N N . LEU A 1 219 ? -14.997 4.597 -3.607 1.00 92.50 219 LEU A N 1
ATOM 1622 C CA . LEU A 1 219 ? -13.653 4.916 -3.131 1.00 92.50 219 LEU A CA 1
ATOM 1623 C C . LEU A 1 219 ? -13.712 5.280 -1.644 1.00 92.50 219 LEU A C 1
ATOM 1625 O O . LEU A 1 219 ? -14.422 6.208 -1.263 1.00 92.50 219 LEU A O 1
ATOM 1629 N N . HIS A 1 220 ? -12.959 4.567 -0.812 1.00 90.06 220 HIS A N 1
ATOM 1630 C CA . HIS A 1 220 ? -12.824 4.881 0.611 1.00 90.06 220 HIS A CA 1
ATOM 1631 C C . HIS A 1 220 ? -11.595 5.739 0.877 1.00 90.06 220 HIS A C 1
ATOM 1633 O O . HIS A 1 220 ? -11.673 6.709 1.626 1.00 90.06 220 HIS A O 1
ATOM 1639 N N . GLN A 1 221 ? -10.475 5.397 0.241 1.00 89.62 221 GLN A N 1
ATOM 1640 C CA . GLN A 1 221 ? -9.223 6.121 0.393 1.00 89.62 221 GLN A CA 1
ATOM 1641 C C . GLN A 1 221 ? -8.353 5.971 -0.851 1.00 89.62 221 GLN A C 1
ATOM 1643 O O . GLN A 1 221 ? -8.305 4.907 -1.468 1.00 89.62 221 GLN A O 1
ATOM 1648 N N . ASN A 1 222 ? -7.665 7.056 -1.196 1.00 89.25 222 ASN A N 1
ATOM 1649 C CA . ASN A 1 222 ? -6.588 7.091 -2.175 1.00 89.25 222 ASN A CA 1
ATOM 1650 C C . ASN A 1 222 ? -5.309 7.477 -1.432 1.00 89.25 222 ASN A C 1
ATOM 1652 O O . ASN A 1 222 ? -5.169 8.618 -0.991 1.00 89.25 222 ASN A O 1
ATOM 1656 N N . GLU A 1 223 ? -4.422 6.512 -1.243 1.00 89.31 223 GLU A N 1
ATOM 1657 C CA . GLU A 1 223 ? -3.124 6.718 -0.618 1.00 89.31 223 GLU A CA 1
ATOM 1658 C C . GLU A 1 223 ? -2.057 6.934 -1.685 1.00 89.31 223 GLU A C 1
ATOM 1660 O O . GLU A 1 223 ? -1.954 6.179 -2.654 1.00 89.31 223 GLU A O 1
ATOM 1665 N N . ASP A 1 224 ? -1.253 7.971 -1.489 1.00 88.75 224 ASP A N 1
ATOM 1666 C CA . ASP A 1 224 ? -0.159 8.319 -2.380 1.00 88.75 224 ASP A CA 1
ATOM 1667 C C . ASP A 1 224 ? 1.077 7.471 -2.066 1.00 88.75 224 ASP A C 1
ATOM 1669 O O . ASP A 1 224 ? 1.563 7.470 -0.936 1.00 88.75 224 ASP A O 1
ATOM 1673 N N . LEU A 1 225 ? 1.586 6.763 -3.074 1.00 89.44 225 LEU A N 1
ATOM 1674 C CA . LEU A 1 225 ? 2.784 5.925 -2.960 1.00 89.44 225 LEU A CA 1
ATOM 1675 C C . LEU A 1 225 ? 3.954 6.475 -3.788 1.00 89.44 225 LEU A C 1
ATOM 1677 O O . LEU A 1 225 ? 4.995 5.827 -3.913 1.00 89.44 225 LEU A O 1
ATOM 1681 N N . ARG A 1 226 ? 3.800 7.652 -4.404 1.00 87.69 226 ARG A N 1
ATOM 1682 C CA . ARG A 1 226 ? 4.840 8.240 -5.253 1.00 87.69 226 ARG A CA 1
ATOM 1683 C C . ARG A 1 226 ? 6.065 8.604 -4.426 1.00 87.69 226 ARG A C 1
ATOM 1685 O O . ARG A 1 226 ? 5.967 9.054 -3.288 1.00 87.69 226 ARG A O 1
ATOM 1692 N N . GLY A 1 227 ? 7.244 8.381 -5.002 1.00 80.19 227 GLY A N 1
ATOM 1693 C CA . GLY A 1 227 ? 8.523 8.596 -4.318 1.00 80.19 227 GLY A CA 1
ATOM 1694 C C . GLY A 1 227 ? 8.842 7.558 -3.235 1.00 80.19 227 GLY A C 1
ATOM 1695 O O . GLY A 1 227 ? 9.966 7.539 -2.736 1.00 80.19 227 GLY A O 1
ATOM 1696 N N . GLN A 1 228 ? 7.912 6.657 -2.905 1.00 80.75 228 GLN A N 1
ATOM 1697 C CA . GLN A 1 228 ? 8.210 5.499 -2.075 1.00 80.75 228 GLN A CA 1
ATOM 1698 C C . GLN A 1 228 ? 8.863 4.420 -2.940 1.00 80.75 228 GLN A C 1
ATOM 1700 O O . GLN A 1 228 ? 8.398 4.090 -4.034 1.00 80.75 228 GLN A O 1
ATOM 1705 N N . LEU A 1 229 ? 9.967 3.857 -2.454 1.00 66.56 229 LEU A N 1
ATOM 1706 C CA . LEU A 1 229 ? 10.551 2.682 -3.088 1.00 66.56 229 LEU A CA 1
ATOM 1707 C C . LEU A 1 229 ? 9.598 1.498 -2.893 1.00 66.56 229 LEU A C 1
ATOM 1709 O O . LEU A 1 229 ? 9.084 1.293 -1.793 1.00 66.56 229 LEU A O 1
ATOM 1713 N N . SER A 1 230 ? 9.390 0.711 -3.955 1.00 55.09 230 SER A N 1
ATOM 1714 C CA . SER A 1 230 ? 8.663 -0.561 -3.885 1.00 55.09 230 SER A CA 1
ATOM 1715 C C . SER A 1 230 ? 9.213 -1.393 -2.726 1.00 55.09 230 SER A C 1
ATOM 1717 O O . SER A 1 230 ? 10.402 -1.717 -2.703 1.00 55.09 230 SER A O 1
ATOM 1719 N N . SER A 1 231 ? 8.353 -1.675 -1.749 1.00 46.84 231 SER A N 1
ATOM 1720 C CA . SER A 1 231 ? 8.707 -2.255 -0.455 1.00 46.84 231 SER A CA 1
ATOM 1721 C C . SER A 1 231 ? 9.487 -3.568 -0.595 1.00 46.84 231 SER A C 1
ATOM 1723 O O . SER A 1 231 ? 8.937 -4.603 -0.966 1.00 46.84 231 SER A O 1
ATOM 1725 N N . ILE A 1 232 ? 10.770 -3.528 -0.230 1.00 47.19 232 ILE A N 1
ATOM 1726 C CA . ILE A 1 232 ? 11.441 -4.638 0.448 1.00 47.19 232 ILE A CA 1
ATOM 1727 C C . ILE A 1 232 ? 11.783 -4.126 1.841 1.00 47.19 232 ILE A C 1
ATOM 1729 O O . ILE A 1 232 ? 12.897 -3.679 2.078 1.00 47.19 232 ILE A O 1
ATOM 1733 N N . PHE A 1 233 ? 10.822 -4.204 2.759 1.00 38.16 233 PHE A N 1
ATOM 1734 C CA . PHE A 1 233 ? 11.124 -4.420 4.170 1.00 38.16 233 PHE A CA 1
ATOM 1735 C C . PHE A 1 233 ? 10.092 -5.388 4.744 1.00 38.16 233 PHE A C 1
ATOM 1737 O O . PHE A 1 233 ? 8.939 -5.046 5.003 1.00 38.16 233 PHE A O 1
ATOM 1744 N N . ALA A 1 234 ? 10.526 -6.631 4.947 1.00 38.81 234 ALA A N 1
ATOM 1745 C CA . ALA A 1 234 ? 9.906 -7.500 5.927 1.00 38.81 234 ALA A CA 1
ATOM 1746 C C . ALA A 1 234 ? 10.152 -6.874 7.313 1.00 38.81 234 ALA A C 1
ATOM 1748 O O . ALA A 1 234 ? 11.226 -7.038 7.882 1.00 38.81 234 ALA A O 1
ATOM 1749 N N . GLY A 1 235 ? 9.169 -6.127 7.822 1.00 45.44 235 GLY A N 1
ATOM 1750 C CA . GLY A 1 235 ? 9.134 -5.640 9.206 1.00 45.44 235 GLY A CA 1
ATOM 1751 C C . GLY A 1 235 ? 9.271 -4.123 9.377 1.00 45.44 235 GLY A C 1
ATOM 1752 O O . GLY A 1 235 ? 10.335 -3.566 9.145 1.00 45.44 235 GLY A O 1
ATOM 1753 N N . GLY A 1 236 ? 8.196 -3.501 9.883 1.00 39.72 236 GLY A N 1
ATOM 1754 C CA . GLY A 1 236 ? 8.166 -2.155 10.482 1.00 39.72 236 GLY A CA 1
ATOM 1755 C C . GLY A 1 236 ? 8.192 -1.018 9.457 1.00 39.72 236 GLY A C 1
ATOM 1756 O O . GLY A 1 236 ? 9.181 -0.786 8.786 1.00 39.72 236 GLY A O 1
ATOM 1757 N N . THR A 1 237 ? 7.146 -0.221 9.283 1.00 33.91 237 THR A N 1
ATOM 1758 C CA . THR A 1 237 ? 6.494 0.574 10.325 1.00 33.91 237 THR A CA 1
ATOM 1759 C C . THR A 1 237 ? 5.071 0.822 9.841 1.00 33.91 237 THR A C 1
ATOM 1761 O O . THR A 1 237 ? 4.884 1.430 8.789 1.00 33.91 237 THR A O 1
ATOM 1764 N N . ALA A 1 238 ? 4.071 0.304 10.555 1.00 43.88 238 ALA A N 1
ATOM 1765 C CA . ALA A 1 238 ? 2.703 0.754 10.338 1.00 43.88 238 ALA A CA 1
ATOM 1766 C C . ALA A 1 238 ? 2.679 2.269 10.561 1.00 43.88 238 ALA A C 1
ATOM 1768 O O . ALA A 1 238 ? 3.301 2.753 11.511 1.00 43.88 238 ALA A O 1
ATOM 1769 N N . ALA A 1 239 ? 2.005 3.003 9.675 1.00 46.88 239 ALA A N 1
ATOM 1770 C CA . ALA A 1 239 ? 1.698 4.408 9.892 1.00 46.88 239 ALA A CA 1
ATOM 1771 C C . ALA A 1 239 ? 1.252 4.610 11.347 1.00 46.88 239 ALA A C 1
ATOM 1773 O O . ALA A 1 239 ? 0.532 3.771 11.891 1.00 46.88 239 ALA A O 1
ATOM 1774 N N . THR A 1 240 ? 1.714 5.683 11.989 1.00 46.97 240 THR A N 1
ATOM 1775 C CA . THR A 1 240 ? 1.346 6.011 13.367 1.00 46.97 240 THR A CA 1
ATOM 1776 C C . THR A 1 240 ? -0.151 6.307 13.415 1.00 46.97 240 THR A C 1
ATOM 1778 O O . THR A 1 240 ? -0.581 7.447 13.264 1.00 46.97 240 THR A O 1
ATOM 1781 N N . VAL A 1 241 ? -0.965 5.267 13.557 1.00 56.69 241 VAL A N 1
ATOM 1782 C CA . VAL A 1 241 ? -2.397 5.385 13.791 1.00 56.69 241 VAL A CA 1
ATOM 1783 C C . VAL A 1 241 ? -2.548 5.995 15.181 1.00 56.69 241 VAL A C 1
ATOM 1785 O O . VAL A 1 241 ? -2.129 5.406 16.174 1.00 56.69 241 VAL A O 1
ATOM 1788 N N . THR A 1 242 ? -3.083 7.213 15.254 1.00 72.19 242 THR A N 1
ATOM 1789 C CA . THR A 1 242 ? -3.320 7.911 16.529 1.00 72.19 242 THR A CA 1
ATOM 1790 C C . THR A 1 242 ? -4.688 7.587 17.129 1.00 72.19 242 THR A C 1
ATOM 1792 O O . THR A 1 242 ? -4.931 7.909 18.288 1.00 72.19 242 THR A O 1
ATOM 1795 N N . GLU A 1 243 ? -5.576 6.947 16.362 1.00 79.25 243 GLU A N 1
ATOM 1796 C CA . GLU A 1 243 ? -6.935 6.587 16.770 1.00 79.25 243 GLU A CA 1
ATOM 1797 C C . GLU A 1 243 ? -7.246 5.137 16.390 1.00 79.25 243 GLU A C 1
ATOM 1799 O O . GLU A 1 243 ? -7.251 4.771 15.217 1.00 79.25 243 GLU A O 1
ATOM 1804 N N . PHE A 1 244 ? -7.536 4.309 17.391 1.00 83.88 244 PHE A N 1
ATOM 1805 C CA . PHE A 1 244 ? -7.911 2.912 17.200 1.00 83.88 244 PHE A CA 1
ATOM 1806 C C . PHE A 1 244 ? -9.400 2.734 17.488 1.00 83.88 244 PHE A C 1
ATOM 1808 O O . PHE A 1 244 ? -9.925 3.290 18.455 1.00 83.88 244 PHE A O 1
ATOM 1815 N N . THR A 1 245 ? -10.087 1.927 16.674 1.00 86.56 245 THR A N 1
ATOM 1816 C CA . THR A 1 245 ? -11.442 1.473 17.024 1.00 86.56 245 THR A CA 1
ATOM 1817 C C . THR A 1 245 ? -11.397 0.673 18.323 1.00 86.56 245 THR A C 1
ATOM 1819 O O . THR A 1 245 ? -10.409 -0.006 18.612 1.00 86.56 245 THR A O 1
ATOM 1822 N N . ASP A 1 246 ? -12.479 0.701 19.099 1.00 84.38 246 ASP A N 1
ATOM 1823 C CA . ASP A 1 246 ? -12.530 0.014 20.392 1.00 84.38 246 ASP A CA 1
ATOM 1824 C C . ASP A 1 246 ? -12.488 -1.524 20.278 1.00 84.38 246 ASP A C 1
ATOM 1826 O O . ASP A 1 246 ? -12.401 -2.219 21.285 1.00 84.38 246 ASP A O 1
ATOM 1830 N N . THR A 1 247 ? -12.491 -2.071 19.060 1.00 84.12 247 THR A N 1
ATOM 1831 C CA . THR A 1 247 ? -12.228 -3.481 18.740 1.00 84.12 247 THR A CA 1
ATOM 1832 C C . THR A 1 247 ? -10.787 -3.769 18.321 1.00 84.12 247 THR A C 1
ATOM 1834 O O . THR A 1 247 ? -10.374 -4.921 18.372 1.00 84.12 247 THR A O 1
ATOM 1837 N N . ALA A 1 248 ? -10.032 -2.754 17.892 1.00 84.38 248 ALA A N 1
ATOM 1838 C CA . ALA A 1 248 ? -8.687 -2.905 17.333 1.00 84.38 248 ALA A CA 1
ATOM 1839 C C . ALA A 1 248 ? -7.562 -2.770 18.373 1.00 84.38 248 ALA A C 1
ATOM 1841 O O . ALA A 1 248 ? -6.420 -3.102 18.073 1.00 84.38 248 ALA A O 1
ATOM 1842 N N . PHE A 1 249 ? -7.865 -2.292 19.585 1.00 86.50 249 PHE A N 1
ATOM 1843 C CA . PHE A 1 249 ? -6.880 -2.144 20.656 1.00 86.50 249 PHE A CA 1
ATOM 1844 C C . PHE A 1 249 ? -7.284 -2.926 21.914 1.00 86.50 249 PHE A C 1
ATOM 1846 O O . PHE A 1 249 ? -8.388 -2.772 22.453 1.00 86.50 249 PHE A O 1
ATOM 1853 N N . ARG A 1 250 ? -6.371 -3.784 22.376 1.00 89.88 250 ARG A N 1
ATOM 1854 C CA . ARG A 1 250 ? -6.477 -4.629 23.573 1.00 89.88 250 ARG A CA 1
ATOM 1855 C C . ARG A 1 250 ? -5.126 -4.634 24.283 1.00 89.88 250 ARG A C 1
ATOM 1857 O O . ARG A 1 250 ? -4.093 -4.584 23.622 1.00 89.88 250 ARG A O 1
ATOM 1864 N N . VAL A 1 251 ? -5.137 -4.704 25.612 1.00 91.62 251 VAL A N 1
ATOM 1865 C CA . VAL A 1 251 ? -3.923 -4.961 26.404 1.00 91.62 251 VAL A CA 1
ATOM 1866 C C . VAL A 1 251 ? -3.957 -6.422 26.824 1.00 91.62 251 VAL A C 1
ATOM 1868 O O . VAL A 1 251 ? -4.926 -6.832 27.457 1.00 91.62 251 VAL A O 1
ATOM 1871 N N . GLN A 1 252 ? -2.941 -7.193 26.453 1.00 92.25 252 GLN A N 1
ATOM 1872 C CA . GLN A 1 252 ? -2.835 -8.618 26.773 1.00 92.25 252 GLN A CA 1
ATOM 1873 C C . GLN A 1 252 ? -1.870 -8.839 27.938 1.00 92.25 252 GLN A C 1
ATOM 1875 O O . GLN A 1 252 ? -0.936 -8.058 28.134 1.00 92.25 252 GLN A O 1
ATOM 1880 N N . ASP A 1 253 ? -2.099 -9.909 28.689 1.00 92.69 253 ASP A N 1
ATOM 1881 C CA . ASP A 1 253 ? -1.138 -10.429 29.661 1.00 92.69 253 ASP A CA 1
ATOM 1882 C C . ASP A 1 253 ? 0.080 -11.038 28.941 1.00 92.69 253 ASP A C 1
ATOM 1884 O O . ASP A 1 253 ? -0.053 -11.645 27.876 1.00 92.69 253 ASP A O 1
ATOM 1888 N N . ASP A 1 254 ? 1.277 -10.884 29.509 1.00 90.81 254 ASP A N 1
ATOM 1889 C CA . ASP A 1 254 ? 2.528 -11.356 28.902 1.00 90.81 254 ASP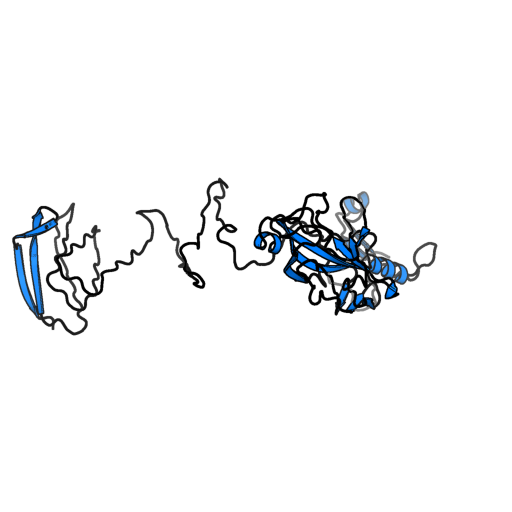 A CA 1
ATOM 1890 C C . ASP A 1 254 ? 2.722 -12.877 29.027 1.00 90.81 254 ASP A C 1
ATOM 1892 O O . ASP A 1 254 ? 3.413 -13.485 28.206 1.00 90.81 254 ASP A O 1
ATOM 1896 N N . GLY A 1 255 ? 2.093 -13.503 30.025 1.00 87.00 255 GLY A N 1
ATOM 1897 C CA . GLY A 1 255 ? 2.134 -14.947 30.253 1.00 87.00 255 GLY A CA 1
ATOM 1898 C C . GLY A 1 255 ? 0.989 -15.728 29.605 1.00 87.00 255 GLY A C 1
ATOM 1899 O O . GLY A 1 255 ? 1.105 -16.943 29.429 1.00 87.00 255 GLY A O 1
ATOM 1900 N N . ASP A 1 256 ? -0.115 -15.062 29.259 1.00 87.94 256 ASP A N 1
ATOM 1901 C CA . ASP A 1 256 ? -1.311 -15.690 28.698 1.00 87.94 256 ASP A CA 1
ATOM 1902 C C . ASP A 1 256 ? -2.099 -14.721 27.803 1.00 87.94 256 ASP A C 1
ATOM 1904 O O . ASP A 1 256 ? -2.935 -13.946 28.268 1.00 87.94 256 ASP A O 1
ATOM 1908 N N . ALA A 1 257 ? -1.903 -14.837 26.488 1.00 87.94 257 ALA A N 1
ATOM 1909 C CA . ALA A 1 257 ? -2.554 -13.984 25.492 1.00 87.94 257 ALA A CA 1
ATOM 1910 C C . ALA A 1 257 ? -4.092 -14.112 25.444 1.00 87.94 257 ALA A C 1
ATOM 1912 O O . ALA A 1 257 ? -4.741 -13.355 24.731 1.00 87.94 257 ALA A O 1
ATOM 1913 N N . THR A 1 258 ? -4.697 -15.057 26.175 1.00 90.25 258 THR A N 1
ATOM 1914 C CA . THR A 1 258 ? -6.162 -15.148 26.295 1.00 90.25 258 THR A CA 1
ATOM 1915 C C . THR A 1 258 ? -6.737 -14.198 27.346 1.00 90.25 258 THR A C 1
ATOM 1917 O O . THR A 1 258 ? -7.950 -13.974 27.379 1.00 90.25 258 THR A O 1
ATOM 1920 N N . LYS A 1 259 ? -5.888 -13.625 28.207 1.00 90.56 259 LYS A N 1
ATOM 1921 C CA . LYS A 1 259 ? -6.279 -12.638 29.213 1.00 90.56 259 LYS A CA 1
ATOM 1922 C C . LYS A 1 259 ? -6.060 -11.245 28.657 1.00 90.56 259 LYS A C 1
ATOM 1924 O O . LYS A 1 259 ? -4.930 -10.825 28.420 1.00 90.56 259 LYS A O 1
ATOM 1929 N N . GLU A 1 260 ? -7.158 -10.520 28.486 1.00 93.12 260 GLU A N 1
ATOM 1930 C CA . GLU A 1 260 ? -7.135 -9.213 27.846 1.00 93.12 260 GLU A CA 1
ATOM 1931 C C . GLU A 1 260 ? -7.950 -8.178 28.620 1.00 93.12 260 GLU A C 1
ATOM 1933 O O . GLU A 1 260 ? -8.993 -8.479 29.205 1.00 93.12 260 GLU A O 1
ATOM 1938 N N . ILE A 1 261 ? -7.508 -6.924 28.553 1.00 91.75 261 ILE A N 1
ATOM 1939 C CA . ILE A 1 261 ? -8.287 -5.752 28.944 1.00 91.75 261 ILE A CA 1
ATOM 1940 C C . ILE A 1 261 ? -8.841 -5.105 27.673 1.00 91.75 261 ILE A C 1
ATOM 1942 O O . ILE A 1 261 ? -8.096 -4.695 26.777 1.00 91.75 261 ILE A O 1
ATOM 1946 N N . ALA A 1 262 ? -10.168 -4.983 27.622 1.00 91.94 262 ALA A N 1
ATOM 1947 C CA . ALA A 1 262 ? -10.885 -4.273 26.573 1.00 91.94 262 ALA A CA 1
ATOM 1948 C C . ALA A 1 262 ? -11.250 -2.852 27.019 1.00 91.94 262 ALA A C 1
ATOM 1950 O O . ALA A 1 262 ? -11.795 -2.646 28.103 1.00 91.94 262 ALA A O 1
ATOM 1951 N N . LEU A 1 263 ? -11.005 -1.876 26.146 1.00 90.12 263 LEU A N 1
ATOM 1952 C CA . LEU A 1 263 ? -11.488 -0.503 26.291 1.00 90.12 263 LEU A CA 1
ATOM 1953 C C . LEU A 1 263 ? -12.717 -0.347 25.385 1.00 90.12 263 LEU A C 1
ATOM 1955 O O . LEU A 1 263 ? -12.663 -0.746 24.225 1.00 90.12 263 LEU A O 1
ATOM 1959 N N . GLN A 1 264 ? -13.836 0.166 25.905 1.00 93.12 264 GLN A N 1
ATOM 1960 C CA . GLN A 1 264 ? -15.105 0.295 25.171 1.00 93.12 264 GLN A CA 1
ATOM 1961 C C . GLN A 1 264 ? -15.585 1.743 25.154 1.00 93.12 264 GLN A C 1
ATOM 1963 O O . GLN A 1 264 ? -15.642 2.392 26.198 1.00 93.12 264 GLN A O 1
ATOM 1968 N N . ALA A 1 265 ? -15.970 2.230 23.973 1.00 93.06 265 ALA A N 1
ATOM 1969 C CA . ALA A 1 265 ? -16.461 3.596 23.787 1.00 93.06 265 ALA A CA 1
ATOM 1970 C C . ALA A 1 265 ? -17.983 3.665 23.580 1.00 93.06 265 ALA A C 1
ATOM 1972 O O . ALA A 1 265 ? -18.546 4.755 23.547 1.00 93.06 265 ALA A O 1
ATOM 1973 N N . SER A 1 266 ? -18.663 2.518 23.488 1.00 92.69 266 SER A N 1
ATOM 1974 C CA . SER A 1 266 ? -20.094 2.406 23.155 1.00 92.69 266 SER A CA 1
ATOM 1975 C C . SER A 1 266 ? -21.047 3.207 24.054 1.00 92.69 266 SER A C 1
ATOM 1977 O O . SER A 1 266 ? -22.120 3.603 23.604 1.00 92.69 266 SER A O 1
ATOM 1979 N N . ALA A 1 267 ? -20.669 3.482 25.306 1.00 93.75 267 ALA A N 1
ATOM 1980 C CA . ALA A 1 267 ? -21.466 4.285 26.238 1.00 93.75 267 ALA A CA 1
ATOM 1981 C C . ALA A 1 267 ? -21.241 5.809 26.118 1.00 93.75 267 ALA A C 1
ATOM 1983 O O . ALA A 1 267 ? -21.933 6.588 26.776 1.00 93.75 267 ALA A O 1
ATOM 1984 N N . ILE A 1 268 ? -20.268 6.257 25.319 1.00 94.19 268 ILE A N 1
ATOM 1985 C CA . ILE A 1 268 ? -19.986 7.676 25.095 1.00 94.19 268 ILE A CA 1
ATOM 1986 C C . ILE A 1 268 ? -20.917 8.187 23.991 1.00 94.19 268 ILE A C 1
ATOM 1988 O O . ILE A 1 268 ? -21.019 7.601 22.917 1.00 94.19 268 ILE A O 1
ATOM 1992 N N . THR A 1 269 ? -21.611 9.295 24.248 1.00 95.25 269 THR A N 1
ATOM 1993 C CA . THR A 1 269 ? -22.478 9.942 23.256 1.00 95.25 269 THR A CA 1
ATOM 1994 C C . THR A 1 269 ? -21.695 10.342 22.007 1.00 95.25 269 THR A C 1
ATOM 1996 O O . THR A 1 269 ? -20.535 10.746 22.092 1.00 95.25 269 THR A O 1
ATOM 1999 N N . THR A 1 270 ? -22.337 10.278 20.840 1.00 88.06 270 THR A N 1
ATOM 2000 C CA . THR A 1 270 ? -21.720 10.653 19.560 1.00 88.06 270 THR A CA 1
ATOM 2001 C C . THR A 1 270 ? -21.085 12.043 19.620 1.00 88.06 270 THR A C 1
ATOM 2003 O O . THR A 1 270 ? -21.593 12.937 20.302 1.00 88.06 270 THR A O 1
ATOM 2006 N N . SER A 1 271 ? -19.973 12.224 18.903 1.00 88.38 271 SER A N 1
ATOM 2007 C CA . SER A 1 271 ? -19.221 13.490 18.853 1.00 88.38 271 SER A CA 1
ATOM 2008 C C . SER A 1 271 ? -18.699 13.978 20.213 1.00 88.38 271 SER A C 1
ATOM 2010 O O . SER A 1 271 ? -18.459 15.169 20.392 1.00 88.38 271 SER A O 1
ATOM 2012 N N . THR A 1 272 ? -18.525 13.078 21.183 1.00 89.94 272 THR A N 1
ATOM 2013 C CA . THR A 1 272 ? -17.968 13.401 22.502 1.00 89.94 272 THR A CA 1
ATOM 2014 C C . THR A 1 272 ? -16.641 12.679 22.702 1.00 89.94 272 THR A C 1
ATOM 2016 O O . THR A 1 272 ? -16.581 11.460 22.586 1.00 89.94 272 THR A O 1
ATOM 2019 N N . THR A 1 273 ? -15.597 13.414 23.084 1.00 93.06 273 THR A N 1
ATOM 2020 C CA . THR A 1 273 ? -14.311 12.836 23.503 1.00 93.06 273 THR A CA 1
ATOM 2021 C C . THR A 1 273 ? -14.230 12.811 25.026 1.00 93.06 273 THR A C 1
ATOM 2023 O O . THR A 1 273 ? -14.531 13.803 25.695 1.00 93.06 273 THR A O 1
ATOM 2026 N N . ARG A 1 274 ? -13.822 11.673 25.596 1.00 91.94 274 ARG A N 1
ATOM 2027 C CA . ARG A 1 274 ? -13.495 11.541 27.022 1.00 91.94 274 ARG A CA 1
ATOM 2028 C C . ARG A 1 274 ? -12.001 11.281 27.154 1.00 91.94 274 ARG A C 1
ATOM 2030 O O . ARG A 1 274 ? -11.498 10.323 26.582 1.00 91.94 274 ARG A O 1
ATOM 2037 N N . THR A 1 275 ? -11.316 12.126 27.915 1.00 90.69 275 THR A N 1
ATOM 2038 C CA . THR A 1 275 ? -9.878 11.999 28.169 1.00 90.69 275 THR A CA 1
ATOM 2039 C C . THR A 1 275 ? -9.658 11.423 29.560 1.00 90.69 275 THR A C 1
ATOM 2041 O O . THR A 1 275 ? -10.191 11.953 30.535 1.00 90.69 275 THR A O 1
ATOM 2044 N N . ILE A 1 276 ? -8.864 10.355 29.650 1.00 87.06 276 ILE A N 1
ATOM 2045 C CA . ILE A 1 276 ? -8.316 9.857 30.914 1.00 87.06 276 ILE A CA 1
ATOM 2046 C C . ILE A 1 276 ? -6.905 10.429 31.039 1.00 87.06 276 ILE A C 1
ATOM 2048 O O . ILE A 1 276 ? -6.031 10.094 30.245 1.00 87.06 276 ILE A O 1
ATOM 2052 N N . THR A 1 277 ? -6.691 11.304 32.020 1.00 89.50 277 THR A N 1
ATOM 2053 C CA . THR A 1 277 ? -5.357 11.811 32.365 1.00 89.50 277 THR A CA 1
ATOM 2054 C C . THR A 1 277 ? -4.812 10.987 33.519 1.00 89.50 277 THR A C 1
ATOM 2056 O O . THR A 1 277 ? -5.447 10.916 34.571 1.00 89.50 277 THR A O 1
ATOM 2059 N N . MET A 1 278 ? -3.651 10.370 33.323 1.00 87.69 278 MET A N 1
ATOM 2060 C CA . MET A 1 278 ? -3.038 9.508 34.328 1.00 87.69 278 MET A CA 1
ATOM 2061 C C . MET A 1 278 ? -2.169 10.320 35.302 1.00 87.69 278 MET A C 1
ATOM 2063 O O . MET A 1 278 ? -1.428 11.190 34.837 1.00 87.69 278 MET A O 1
ATOM 2067 N N . PRO A 1 279 ? -2.245 10.080 36.625 1.00 84.06 279 PRO A N 1
ATOM 2068 C CA . PRO A 1 279 ? -1.293 10.651 37.570 1.00 84.06 279 PRO A CA 1
ATOM 2069 C C . PRO A 1 279 ? 0.058 9.933 37.474 1.00 84.06 279 PRO A C 1
ATOM 2071 O O . PRO A 1 279 ? 0.142 8.810 36.978 1.00 84.06 279 PRO A O 1
ATOM 2074 N N . ASP A 1 280 ? 1.106 10.565 37.996 1.00 91.00 280 ASP A N 1
ATOM 2075 C CA . ASP A 1 280 ? 2.441 9.964 38.125 1.00 91.00 280 ASP A CA 1
ATOM 2076 C C . ASP A 1 280 ? 2.524 9.024 39.347 1.00 91.00 280 ASP A C 1
ATOM 2078 O O . ASP A 1 280 ? 3.390 9.149 40.206 1.00 91.00 280 ASP A O 1
ATOM 2082 N N . GLU A 1 281 ? 1.549 8.121 39.478 1.00 85.81 281 GLU A N 1
ATOM 2083 C CA . GLU A 1 281 ? 1.451 7.127 40.550 1.00 85.81 281 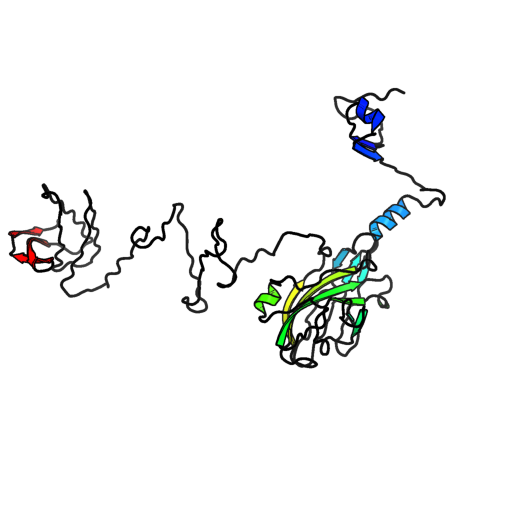GLU A CA 1
ATOM 2084 C C . GLU A 1 281 ? 0.776 5.848 40.030 1.00 85.81 281 GLU A C 1
ATOM 2086 O O . GLU A 1 281 ? -0.009 5.871 39.078 1.00 85.81 281 GLU A O 1
ATOM 2091 N N . ASN A 1 282 ? 1.047 4.716 40.686 1.00 87.12 282 ASN A N 1
ATOM 2092 C CA . ASN A 1 282 ? 0.389 3.452 40.362 1.00 87.12 282 ASN A CA 1
ATOM 2093 C C . ASN A 1 282 ? -1.099 3.505 40.732 1.00 87.12 282 ASN A C 1
ATOM 2095 O O . ASN A 1 282 ? -1.457 3.838 41.862 1.00 87.12 282 ASN A O 1
ATOM 2099 N N . ILE A 1 283 ? -1.962 3.092 39.804 1.00 84.31 283 ILE A N 1
ATOM 2100 C CA . ILE A 1 283 ? -3.408 3.015 40.027 1.00 84.31 283 ILE A CA 1
ATOM 2101 C C . ILE A 1 283 ? -3.846 1.559 40.114 1.00 84.31 283 ILE A C 1
ATOM 2103 O O . ILE A 1 283 ? -3.703 0.794 39.163 1.00 84.31 283 ILE A O 1
ATOM 2107 N N . ASP A 1 284 ? -4.420 1.205 41.263 1.00 86.69 284 ASP A N 1
ATOM 2108 C CA . ASP A 1 284 ? -5.075 -0.079 41.487 1.00 86.69 284 ASP A CA 1
ATOM 2109 C C . ASP A 1 284 ? -6.565 0.013 41.108 1.00 86.69 284 ASP A C 1
ATOM 2111 O O . ASP A 1 284 ? -7.308 0.813 41.682 1.00 86.69 284 ASP A O 1
ATOM 2115 N N . LEU A 1 285 ? -6.994 -0.810 40.146 1.00 84.31 285 LEU A N 1
ATOM 2116 C CA . LEU A 1 285 ? -8.383 -0.928 39.678 1.00 84.31 285 LEU A CA 1
ATOM 2117 C C . LEU A 1 285 ? -9.104 -2.162 40.250 1.00 84.31 285 LEU A C 1
ATOM 2119 O O . LEU A 1 285 ? -10.156 -2.574 39.756 1.00 84.31 285 LEU A O 1
ATOM 2123 N N . THR A 1 286 ? -8.543 -2.789 41.279 1.00 81.12 286 THR A N 1
ATOM 2124 C CA . THR A 1 286 ? -9.161 -3.946 41.920 1.00 81.12 286 THR A CA 1
ATOM 2125 C C . THR A 1 286 ? -10.400 -3.495 42.705 1.00 81.12 286 THR A C 1
ATOM 2127 O O . THR A 1 286 ? -10.335 -2.530 43.475 1.00 81.12 286 THR A O 1
ATOM 2130 N N . PRO A 1 287 ? -11.563 -4.158 42.565 1.00 73.81 287 PRO A N 1
ATOM 2131 C CA . PRO A 1 287 ? -12.737 -3.819 43.361 1.00 73.81 287 PRO A CA 1
ATOM 2132 C C . PRO A 1 287 ? -12.422 -3.867 44.860 1.00 73.81 287 PRO A C 1
ATOM 2134 O O . PRO A 1 287 ? -11.714 -4.759 45.316 1.00 73.81 287 PRO A O 1
ATOM 2137 N N . SER A 1 288 ? -12.981 -2.942 45.647 1.00 66.94 288 SER A N 1
ATOM 2138 C CA . SER A 1 288 ? -12.868 -2.858 47.122 1.00 66.94 288 SER A CA 1
ATOM 2139 C C . SER A 1 288 ? -11.488 -2.558 47.729 1.00 66.94 288 SER A C 1
ATOM 2141 O O . SER A 1 288 ? -11.434 -2.165 48.894 1.00 66.94 288 SER A O 1
ATOM 2143 N N . THR A 1 289 ? -10.402 -2.663 46.963 1.00 67.94 289 THR A N 1
ATOM 2144 C CA . THR A 1 289 ? -9.045 -2.259 47.381 1.00 67.94 289 THR A CA 1
ATOM 2145 C C . THR A 1 289 ? -8.451 -1.155 46.509 1.00 67.94 289 THR A C 1
ATOM 2147 O O . THR A 1 289 ? -7.466 -0.540 46.907 1.00 67.94 289 THR A O 1
ATOM 2150 N N . GLY A 1 290 ? -9.067 -0.885 45.356 1.00 63.91 290 GLY A N 1
ATOM 2151 C CA . GLY A 1 290 ? -8.581 0.058 44.363 1.00 63.91 290 GLY A CA 1
ATOM 2152 C C . GLY A 1 290 ? -8.610 1.520 44.801 1.00 63.91 290 GLY A C 1
ATOM 2153 O O . GLY A 1 290 ? -9.369 1.934 45.683 1.00 63.91 290 GLY A O 1
ATOM 2154 N N . SER A 1 291 ? -7.789 2.320 44.125 1.00 64.56 291 SER A N 1
ATOM 2155 C CA . SER A 1 291 ? -7.614 3.752 44.372 1.00 64.56 291 SER A CA 1
ATOM 2156 C C . SER A 1 291 ? -8.722 4.557 43.682 1.00 64.56 291 SER A C 1
ATOM 2158 O O . SER A 1 291 ? -8.497 5.310 42.736 1.00 64.56 291 SER A O 1
ATOM 2160 N N . TYR A 1 292 ? -9.967 4.358 44.120 1.00 65.50 292 TYR A N 1
ATOM 2161 C CA . TYR A 1 292 ? -11.114 5.117 43.628 1.00 65.50 292 TYR A CA 1
ATOM 2162 C C . TYR A 1 292 ? -11.434 6.250 44.597 1.00 65.50 292 TYR A C 1
ATOM 2164 O O . TYR A 1 292 ? -11.945 6.017 45.693 1.00 65.50 292 TYR A O 1
ATOM 2172 N N . VAL A 1 293 ? -11.231 7.500 44.177 1.00 55.72 293 VAL A N 1
ATOM 2173 C CA . VAL A 1 293 ? -11.908 8.619 4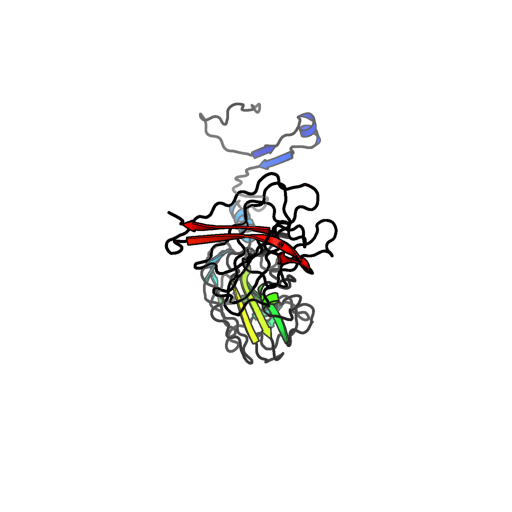4.840 1.00 55.72 293 VAL A CA 1
ATOM 2174 C C . VAL A 1 293 ? -13.380 8.509 44.458 1.00 55.72 293 VAL A C 1
ATOM 2176 O O . VAL A 1 293 ? -13.798 8.977 43.398 1.00 55.72 293 VAL A O 1
ATOM 2179 N N . SER A 1 294 ? -14.188 7.845 45.287 1.00 53.59 294 SER A N 1
ATOM 2180 C CA . SER A 1 294 ? -15.636 7.896 45.120 1.00 53.59 294 SER A CA 1
ATOM 2181 C C . SER A 1 294 ? -16.041 9.366 45.191 1.00 53.59 294 SER A C 1
ATOM 2183 O O . SER A 1 294 ? -15.937 9.986 46.252 1.00 53.59 294 SER A O 1
ATOM 2185 N N . LYS A 1 295 ? -16.476 9.952 44.072 1.00 46.56 295 LYS A N 1
ATOM 2186 C CA . LYS A 1 295 ? -17.095 11.275 44.090 1.00 46.56 295 LYS A CA 1
ATOM 2187 C C . LYS A 1 295 ? -18.410 11.115 44.841 1.00 46.56 295 LYS A C 1
ATOM 2189 O O . LYS A 1 295 ? -19.411 10.699 44.264 1.00 46.56 295 LYS A O 1
ATOM 2194 N N . PHE A 1 296 ? -18.374 11.368 46.145 1.00 51.12 296 PHE A N 1
ATOM 2195 C CA . PHE A 1 296 ? -19.545 11.366 47.006 1.00 51.12 296 PHE A CA 1
ATOM 2196 C C . PHE A 1 296 ? -20.444 12.525 46.567 1.00 51.12 296 PHE A C 1
ATOM 2198 O O . PHE A 1 296 ? -20.298 13.664 47.002 1.00 51.12 296 PHE A O 1
ATOM 2205 N N . PHE A 1 297 ? -21.311 12.251 45.595 1.00 42.66 297 PHE A N 1
ATOM 2206 C CA . PHE A 1 297 ? -22.320 13.183 45.122 1.00 42.66 297 PHE A CA 1
ATOM 2207 C C . PHE A 1 297 ? -23.433 13.223 46.168 1.00 42.66 297 PHE A C 1
ATOM 2209 O O . PHE A 1 297 ? -24.288 12.340 46.206 1.00 42.66 297 PHE A O 1
ATOM 2216 N N . LEU A 1 298 ? -23.438 14.253 47.012 1.00 45.84 298 LEU A N 1
ATOM 2217 C CA . LEU A 1 298 ? -24.669 14.671 47.671 1.00 45.84 298 LEU A CA 1
ATOM 2218 C C . LEU A 1 298 ? -25.349 15.734 46.795 1.00 45.84 298 LEU A C 1
ATOM 2220 O O . LEU A 1 298 ? -24.704 16.723 46.437 1.00 45.84 298 LEU A O 1
ATOM 2224 N N . PRO A 1 299 ? -26.625 15.544 46.412 1.00 42.88 299 PRO A N 1
ATOM 2225 C CA . PRO A 1 299 ? -27.439 16.574 45.781 1.00 42.88 299 PRO A CA 1
ATOM 2226 C C . PRO A 1 299 ? -27.415 17.898 46.566 1.00 42.88 299 PRO A C 1
ATOM 2228 O O . PRO A 1 299 ? -27.364 17.873 47.797 1.00 42.88 299 PRO A O 1
ATOM 2231 N N . PRO A 1 300 ? -27.519 19.054 45.882 1.00 42.34 300 PRO A N 1
ATOM 2232 C CA . PRO A 1 300 ? -27.362 20.377 46.492 1.00 42.34 300 PRO A CA 1
ATOM 2233 C C . PRO A 1 300 ? -28.428 20.749 47.534 1.00 42.34 300 PRO A C 1
ATOM 2235 O O . PRO A 1 300 ? -28.237 21.723 48.251 1.00 42.34 300 PRO A O 1
ATOM 2238 N N . TYR A 1 301 ? -29.513 19.985 47.671 1.00 37.72 301 TYR A N 1
ATOM 2239 C CA . TYR A 1 301 ? -30.439 20.075 48.799 1.00 37.72 301 TYR A CA 1
ATOM 2240 C C . TYR A 1 301 ? -30.984 18.681 49.099 1.00 37.72 301 TYR A C 1
ATOM 2242 O O . TYR A 1 301 ? -31.661 18.081 48.266 1.00 37.72 301 TYR A O 1
ATOM 2250 N N . ILE A 1 302 ? -30.718 18.173 50.298 1.00 47.16 302 ILE A N 1
ATOM 2251 C CA . ILE A 1 302 ? -31.422 17.012 50.832 1.00 47.16 302 ILE A CA 1
ATOM 2252 C C . ILE A 1 302 ? -32.198 17.479 52.059 1.00 47.16 302 ILE A C 1
ATOM 2254 O O . ILE A 1 302 ? -31.616 17.932 53.041 1.00 47.16 302 ILE A O 1
ATOM 2258 N N . THR A 1 303 ? -33.519 17.339 52.021 1.00 38.19 303 THR A N 1
ATOM 2259 C CA . THR A 1 303 ? -34.377 17.455 53.203 1.00 38.19 303 THR A CA 1
ATOM 2260 C C . THR A 1 303 ? -34.587 16.048 53.769 1.00 38.19 303 THR A C 1
ATOM 2262 O O . THR A 1 303 ? -35.164 15.198 53.096 1.00 38.19 303 THR A O 1
ATOM 2265 N N . GLY A 1 304 ? -34.095 15.769 54.981 1.00 46.78 304 GLY A N 1
ATOM 2266 C CA . GLY A 1 304 ? -34.260 14.464 55.638 1.00 46.78 304 GLY A CA 1
ATOM 2267 C C . GLY A 1 304 ? -33.079 14.051 56.523 1.00 46.78 304 GLY A C 1
ATOM 2268 O O . GLY A 1 304 ? -32.046 14.713 56.547 1.00 46.78 304 GLY A O 1
ATOM 2269 N N . ARG A 1 305 ? -33.236 12.945 57.264 1.00 44.72 305 ARG A N 1
ATOM 2270 C CA . ARG A 1 305 ? -32.192 12.364 58.130 1.00 44.72 305 ARG A CA 1
ATOM 2271 C C . ARG A 1 305 ? -31.307 11.423 57.306 1.00 44.72 305 ARG A C 1
ATOM 2273 O O . ARG A 1 305 ? -31.812 10.425 56.802 1.00 44.72 305 ARG A O 1
ATOM 2280 N N . TYR A 1 306 ? -30.017 11.731 57.183 1.00 47.81 306 TYR A N 1
ATOM 2281 C CA . TYR A 1 306 ? -29.032 10.904 56.474 1.00 47.81 306 TYR A CA 1
ATOM 2282 C C . TYR A 1 306 ? -27.917 10.454 57.415 1.00 47.81 306 TYR A C 1
ATOM 2284 O O . TYR A 1 306 ? -27.459 11.232 58.247 1.00 47.81 306 TYR A O 1
ATOM 2292 N N . TYR A 1 307 ? -27.473 9.207 57.244 1.00 43.34 307 TYR A N 1
ATOM 2293 C CA . TYR A 1 307 ? -26.426 8.578 58.045 1.00 43.34 307 TYR A CA 1
ATOM 2294 C C . TYR A 1 307 ? -25.184 8.367 57.186 1.00 43.34 307 TYR A C 1
ATOM 2296 O O . TYR A 1 307 ? -25.200 7.568 56.252 1.00 43.34 307 TYR A O 1
ATOM 2304 N N . LEU A 1 308 ? -24.099 9.072 57.507 1.00 46.78 308 LEU A N 1
ATOM 2305 C CA . LEU A 1 308 ? -22.788 8.799 56.927 1.00 46.78 308 LEU A CA 1
ATOM 2306 C C . LEU A 1 308 ? -22.057 7.804 57.831 1.00 46.78 308 LEU A C 1
ATOM 2308 O O . LEU A 1 308 ? -21.781 8.102 58.991 1.00 46.78 308 LEU A O 1
ATOM 2312 N N . THR A 1 309 ? -21.764 6.617 57.304 1.00 47.56 309 THR A N 1
ATOM 2313 C CA . THR A 1 309 ? -20.959 5.608 58.001 1.00 47.56 309 THR A CA 1
ATOM 2314 C C . THR A 1 309 ? -19.556 5.624 57.410 1.00 47.56 309 THR A C 1
ATOM 2316 O O . THR A 1 309 ? -19.371 5.227 56.263 1.00 47.56 309 THR A O 1
ATOM 2319 N N . ALA A 1 310 ? -18.571 6.076 58.184 1.00 50.78 310 ALA A N 1
ATOM 2320 C CA . ALA A 1 310 ? -17.154 5.952 57.850 1.00 50.78 310 ALA A CA 1
ATOM 2321 C C . ALA A 1 310 ? -16.517 4.855 58.719 1.00 50.78 310 ALA A C 1
ATOM 2323 O O . ALA A 1 310 ? -16.821 4.738 59.907 1.00 50.78 310 ALA A O 1
ATOM 2324 N N . ILE A 1 311 ? -15.640 4.036 58.134 1.00 46.91 311 ILE A N 1
ATOM 2325 C CA . ILE A 1 311 ? -14.857 3.038 58.875 1.00 46.91 311 ILE A CA 1
ATOM 2326 C C . ILE A 1 311 ? -13.617 3.756 59.417 1.00 46.91 311 ILE A C 1
ATOM 2328 O O . ILE A 1 311 ? -12.697 4.053 58.660 1.00 46.91 311 ILE A O 1
ATOM 2332 N N . ALA A 1 312 ? -13.610 4.081 60.711 1.00 48.91 312 ALA A N 1
ATOM 2333 C CA . ALA A 1 312 ? -12.526 4.847 61.324 1.00 48.91 312 ALA A CA 1
ATOM 2334 C C . ALA A 1 312 ? -11.227 4.022 61.462 1.00 48.91 312 ALA A C 1
ATOM 2336 O O . ALA A 1 312 ? -11.253 2.903 61.980 1.00 48.91 312 ALA A O 1
ATOM 2337 N N . LYS A 1 313 ? -10.093 4.604 61.047 1.00 53.78 313 LYS A N 1
ATOM 2338 C CA . LYS A 1 313 ? -8.738 4.284 61.553 1.00 53.78 313 LYS A CA 1
ATOM 2339 C C . LYS A 1 313 ? -8.316 5.364 62.571 1.00 53.78 313 LYS A C 1
ATOM 2341 O O . LYS A 1 313 ? -9.041 6.345 62.720 1.00 53.78 313 LYS A O 1
ATOM 2346 N N . GLU A 1 314 ? -7.183 5.177 63.265 1.00 49.41 314 GLU A N 1
ATOM 2347 C CA . GLU A 1 314 ? -6.709 5.954 64.444 1.00 49.41 314 GLU A CA 1
ATOM 2348 C C . GLU A 1 314 ? -6.796 7.493 64.333 1.00 49.41 314 GLU A C 1
ATOM 2350 O O . GLU A 1 314 ? -6.901 8.174 65.347 1.00 49.41 314 GLU A O 1
ATOM 2355 N N . SER A 1 315 ? -6.844 8.045 63.119 1.00 51.03 315 SER A N 1
ATOM 2356 C CA . SER A 1 315 ? -7.358 9.387 62.842 1.00 51.03 315 SER A CA 1
ATOM 2357 C C . SER A 1 315 ? -8.131 9.368 61.519 1.00 51.03 315 SER A C 1
ATOM 2359 O O . SER A 1 315 ? -7.683 8.756 60.548 1.00 51.03 315 SER A O 1
ATOM 2361 N N . THR A 1 316 ? -9.316 9.985 61.471 1.00 52.31 316 THR A N 1
ATOM 2362 C CA . THR A 1 316 ? -10.139 10.098 60.255 1.00 52.31 316 THR A CA 1
ATOM 2363 C C . THR A 1 316 ? -10.645 11.531 60.132 1.00 52.31 316 THR A C 1
ATOM 2365 O O . THR A 1 316 ? -11.481 11.962 60.923 1.00 52.31 316 THR A O 1
ATOM 2368 N N . ASN A 1 317 ? -10.156 12.262 59.131 1.00 54.00 317 ASN A N 1
ATOM 2369 C CA . ASN A 1 317 ? -10.651 13.599 58.815 1.00 54.00 317 ASN A CA 1
ATOM 2370 C C . ASN A 1 317 ? -11.930 13.477 57.979 1.00 54.00 317 ASN A C 1
ATOM 2372 O O . ASN A 1 317 ? -11.905 12.927 56.879 1.00 54.00 317 ASN A O 1
ATOM 2376 N N . LEU A 1 318 ? -13.048 13.985 58.501 1.00 54.72 318 LEU A N 1
ATOM 2377 C CA . LEU A 1 318 ? -14.320 14.066 57.786 1.00 54.72 318 LEU A CA 1
ATOM 2378 C C . LEU A 1 318 ? -14.572 15.518 57.369 1.00 54.72 318 LEU A C 1
ATOM 2380 O O . LEU A 1 318 ? -14.904 16.356 58.203 1.00 54.72 318 LEU A O 1
ATOM 2384 N N . THR A 1 319 ? -14.435 15.816 56.078 1.00 49.78 319 THR A N 1
ATOM 2385 C CA . THR A 1 319 ? -14.702 17.153 55.527 1.00 49.78 319 THR A CA 1
ATOM 2386 C C . THR A 1 319 ? -16.077 17.181 54.859 1.00 49.78 319 THR A C 1
ATOM 2388 O O . THR A 1 319 ? -16.337 16.416 53.933 1.00 49.78 319 THR A O 1
ATOM 2391 N N . MET A 1 320 ? -16.963 18.072 55.312 1.00 52.22 320 MET A N 1
ATOM 2392 C CA . MET A 1 320 ? -18.297 18.284 54.738 1.00 52.22 320 MET A CA 1
ATOM 2393 C C . MET A 1 320 ? -18.446 19.751 54.325 1.00 52.22 320 MET A C 1
ATOM 2395 O O . MET A 1 320 ? -18.356 20.639 55.167 1.00 52.22 320 MET A O 1
ATOM 2399 N N . ALA A 1 321 ? -18.693 20.012 53.040 1.00 46.50 321 ALA A N 1
ATOM 2400 C CA . ALA A 1 321 ? -18.977 21.354 52.535 1.00 46.50 321 ALA A CA 1
ATOM 2401 C C . ALA A 1 321 ? -20.490 21.511 52.331 1.00 46.50 321 ALA A C 1
ATOM 2403 O O . ALA A 1 321 ? -21.050 20.939 51.397 1.00 46.50 321 ALA A O 1
ATOM 2404 N N . VAL A 1 322 ? -21.164 22.258 53.210 1.00 50.06 322 VAL A N 1
ATOM 2405 C CA . VAL A 1 322 ? -22.597 22.570 53.080 1.00 50.06 322 VAL A CA 1
ATOM 2406 C C . VAL A 1 322 ? -22.868 24.039 53.403 1.00 50.06 322 VAL A C 1
ATOM 2408 O O . VAL A 1 322 ? -22.254 24.603 54.304 1.00 50.06 322 VAL A O 1
ATOM 2411 N N . ASN A 1 323 ? -23.821 24.655 52.697 1.00 41.47 323 ASN A N 1
ATOM 2412 C CA . ASN A 1 323 ? -24.199 26.058 52.922 1.00 41.47 323 ASN A CA 1
ATOM 2413 C C . ASN A 1 323 ? -25.113 26.250 54.147 1.00 41.47 323 ASN A C 1
ATOM 2415 O O . ASN A 1 323 ? -25.198 27.347 54.694 1.00 41.47 323 ASN A O 1
ATOM 2419 N N . THR A 1 324 ? -25.819 25.209 54.596 1.00 48.41 324 THR A N 1
ATOM 2420 C CA . THR A 1 324 ? -26.637 25.228 55.821 1.00 48.41 324 THR A CA 1
ATOM 2421 C C . THR A 1 324 ? -26.779 23.796 56.340 1.00 48.41 324 THR A C 1
ATOM 2423 O O . THR A 1 324 ? -27.266 22.930 55.618 1.00 48.41 324 THR A O 1
ATOM 2426 N N . LEU A 1 325 ? -26.344 23.525 57.574 1.00 53.59 325 LEU A N 1
ATOM 2427 C CA . LEU A 1 325 ? -26.432 22.201 58.202 1.00 53.59 325 LEU A CA 1
ATOM 2428 C C . LEU A 1 325 ? -27.595 22.201 59.207 1.00 53.59 325 LEU A C 1
ATOM 2430 O O . LEU A 1 325 ? -27.490 22.816 60.265 1.00 53.59 325 LEU A O 1
ATOM 2434 N N . TYR A 1 326 ? -28.706 21.524 58.899 1.00 51.16 326 TYR A N 1
ATOM 2435 C CA . TYR A 1 326 ? -29.816 21.367 59.846 1.00 51.16 326 TYR A CA 1
ATOM 2436 C C . TYR A 1 326 ? -29.979 19.896 60.240 1.00 51.16 326 TYR A C 1
ATOM 2438 O O . TYR A 1 326 ? -30.467 19.084 59.460 1.00 51.16 326 TYR A O 1
ATOM 2446 N N . GLY A 1 327 ? -29.562 19.554 61.464 1.00 54.78 327 GLY A N 1
ATOM 2447 C CA . GLY A 1 327 ? -29.908 18.282 62.107 1.00 54.78 327 GLY A CA 1
ATOM 2448 C C . GLY A 1 327 ? -29.354 17.013 61.449 1.00 54.78 327 GLY A C 1
ATOM 2449 O O . GLY A 1 327 ? -30.074 16.019 61.389 1.00 54.78 327 GLY A O 1
ATOM 2450 N N . MET A 1 328 ? -28.104 17.018 60.973 1.00 56.41 328 MET A N 1
ATOM 2451 C CA . MET A 1 328 ? -27.437 15.805 60.480 1.00 56.41 328 MET A CA 1
ATOM 2452 C C . MET A 1 328 ? -26.695 15.079 61.617 1.00 56.41 328 MET A C 1
ATOM 2454 O O . MET A 1 328 ? -25.622 15.538 62.013 1.00 56.41 328 MET A O 1
ATOM 2458 N N . PRO A 1 329 ? -27.214 13.960 62.160 1.00 57.53 329 PRO A N 1
ATOM 2459 C CA . PRO A 1 329 ? -26.428 13.114 63.046 1.00 57.53 329 PRO A CA 1
ATOM 2460 C C . PRO A 1 329 ? -25.384 12.339 62.230 1.00 57.53 329 PRO A C 1
ATOM 2462 O O . PRO A 1 329 ? -25.704 11.738 61.207 1.00 57.53 329 PRO A O 1
ATOM 2465 N N . PHE A 1 330 ? -24.143 12.296 62.704 1.00 58.66 330 PHE A N 1
ATOM 2466 C CA . PHE A 1 330 ? -23.134 11.355 62.220 1.00 58.66 330 PHE A CA 1
ATOM 2467 C C . PHE A 1 330 ? -22.743 10.430 63.375 1.00 58.66 330 PHE A C 1
ATOM 2469 O O . PHE A 1 330 ? -22.608 10.869 64.515 1.00 58.66 330 PHE A O 1
ATOM 2476 N N . SER A 1 331 ? -22.621 9.132 63.103 1.00 57.75 331 SER A N 1
ATOM 2477 C CA . SER A 1 331 ? -22.302 8.137 64.130 1.00 57.75 331 SER A CA 1
ATOM 2478 C C . SER A 1 331 ? -20.813 7.821 64.093 1.00 57.75 331 SER A C 1
ATOM 2480 O O . SER A 1 331 ? -20.317 7.272 63.111 1.00 57.75 331 SER A O 1
ATOM 2482 N N . LEU A 1 332 ? -20.113 8.088 65.193 1.00 60.41 332 LEU A N 1
ATOM 2483 C CA . LEU A 1 332 ? -18.749 7.617 65.421 1.00 60.41 332 LEU A CA 1
ATOM 2484 C C . LEU A 1 332 ? -18.806 6.323 66.240 1.00 60.41 332 LEU A C 1
ATOM 2486 O O . LEU A 1 332 ? -19.330 6.306 67.351 1.00 60.41 332 LEU A O 1
ATOM 2490 N N . ARG A 1 333 ? -18.281 5.218 65.697 1.00 59.94 333 ARG A N 1
ATOM 2491 C CA . ARG A 1 333 ? -18.213 3.925 66.397 1.00 59.94 333 ARG A CA 1
ATOM 2492 C C . ARG A 1 333 ? -16.771 3.428 66.432 1.00 59.94 333 ARG A C 1
ATOM 2494 O O . ARG A 1 333 ? -16.234 3.048 65.396 1.00 59.94 333 ARG A O 1
ATOM 2501 N N . ALA A 1 334 ? -16.182 3.345 67.621 1.00 55.75 334 ALA A N 1
ATOM 2502 C CA . ALA A 1 334 ? -14.954 2.588 67.839 1.00 55.75 334 ALA A CA 1
ATOM 2503 C C . ALA A 1 334 ? -15.310 1.134 68.175 1.00 55.75 334 ALA A C 1
ATOM 2505 O O . ALA A 1 334 ? -16.096 0.872 69.083 1.00 55.75 334 ALA A O 1
ATOM 2506 N N . ARG A 1 335 ? -14.771 0.170 67.417 1.00 51.56 335 ARG A N 1
ATOM 2507 C CA . ARG A 1 335 ? -15.044 -1.265 67.640 1.00 51.56 335 ARG A CA 1
ATOM 2508 C C . ARG A 1 335 ? -14.170 -1.901 68.727 1.00 51.56 335 ARG A C 1
ATOM 2510 O O . ARG A 1 335 ? -14.492 -3.004 69.147 1.00 51.56 335 ARG A O 1
ATOM 2517 N N . SER A 1 336 ? -13.079 -1.253 69.148 1.00 50.47 336 SER A N 1
ATOM 2518 C CA . SER A 1 336 ? -12.043 -1.909 69.966 1.00 50.47 336 SER A CA 1
ATOM 2519 C C . SER A 1 336 ? -11.455 -1.081 71.117 1.00 50.47 336 SER A C 1
ATOM 2521 O O . SER A 1 336 ? -10.769 -1.669 71.948 1.00 50.47 336 SER A O 1
ATOM 2523 N N . GLN A 1 337 ? -11.676 0.236 71.196 1.00 56.66 337 GLN A N 1
ATOM 2524 C CA . GLN A 1 337 ? -11.166 1.094 72.280 1.00 56.66 337 GLN A CA 1
ATOM 2525 C C . GLN A 1 337 ? -12.151 2.234 72.572 1.00 56.66 337 GLN A C 1
ATOM 2527 O O . GLN A 1 337 ? -12.915 2.624 71.689 1.00 56.66 337 GLN A O 1
ATOM 2532 N N . ALA A 1 338 ? -12.161 2.744 73.807 1.00 57.19 338 ALA A N 1
ATOM 2533 C CA . ALA A 1 338 ? -12.916 3.945 74.157 1.00 57.19 338 ALA A CA 1
ATOM 2534 C C . ALA A 1 338 ? -12.273 5.178 73.501 1.00 57.19 338 ALA A C 1
ATOM 2536 O O . ALA A 1 338 ? -11.056 5.236 73.346 1.00 57.19 338 ALA A O 1
ATOM 2537 N N . PHE A 1 339 ? -13.082 6.162 73.105 1.00 57.16 339 PHE A N 1
ATOM 2538 C CA . PHE A 1 339 ? -12.549 7.456 72.685 1.00 57.16 339 PHE A CA 1
ATOM 2539 C C . PHE A 1 339 ? -12.137 8.240 73.935 1.00 57.16 339 PHE A C 1
ATOM 2541 O O . PHE A 1 339 ? -13.000 8.574 74.743 1.00 57.16 339 PHE A O 1
ATOM 2548 N N . ASP A 1 340 ? -10.853 8.564 74.085 1.00 62.50 340 ASP A N 1
ATOM 2549 C CA . ASP A 1 340 ? -10.396 9.402 75.205 1.00 62.50 340 ASP A CA 1
ATOM 2550 C C . ASP A 1 340 ? -10.758 10.882 75.002 1.00 62.50 340 ASP A C 1
ATOM 2552 O O . ASP A 1 340 ? -11.060 11.591 75.960 1.00 62.50 340 ASP A O 1
ATOM 2556 N N . ARG A 1 341 ? -10.735 11.366 73.752 1.00 59.94 341 ARG A N 1
ATOM 2557 C CA . ARG A 1 341 ? -11.107 12.734 73.355 1.00 59.94 341 ARG A CA 1
ATOM 2558 C C . ARG A 1 341 ? -11.677 12.751 71.937 1.00 59.94 341 ARG A C 1
ATOM 2560 O O . ARG A 1 341 ? -11.223 12.000 71.078 1.00 59.94 341 ARG A O 1
ATOM 2567 N N . ILE A 1 342 ? -12.630 13.649 71.690 1.00 63.50 342 ILE A N 1
ATOM 2568 C CA . ILE A 1 342 ? -13.172 13.948 70.358 1.00 63.50 342 ILE A CA 1
ATOM 2569 C C . ILE A 1 342 ? -12.908 15.429 70.079 1.00 63.50 342 ILE A C 1
ATOM 2571 O O . ILE A 1 342 ? -13.330 16.284 70.854 1.00 63.50 342 ILE A O 1
ATOM 2575 N N . PHE A 1 343 ? -12.210 15.724 68.982 1.00 60.38 343 PHE A N 1
ATOM 2576 C CA . PHE A 1 343 ? -11.991 17.087 68.498 1.00 60.38 343 PHE A CA 1
ATOM 2577 C C . PHE A 1 343 ? -12.857 17.336 67.265 1.00 60.38 343 PHE A C 1
ATOM 2579 O O . PHE A 1 343 ? -12.899 16.507 66.358 1.00 60.38 343 PHE A O 1
ATOM 2586 N N . VAL A 1 344 ? -13.545 18.477 67.240 1.00 64.62 344 VAL A N 1
ATOM 2587 C CA . VAL A 1 344 ? -14.370 18.917 66.111 1.00 64.62 344 VAL A CA 1
ATOM 2588 C C . VAL A 1 344 ? -13.951 20.342 65.767 1.00 64.62 344 VAL A C 1
ATOM 2590 O O . VAL A 1 344 ? -14.185 21.259 66.550 1.00 64.62 344 VAL A O 1
ATOM 2593 N N . GLU A 1 345 ? -13.303 20.517 64.618 1.00 61.91 345 GLU A N 1
ATOM 2594 C CA . GLU A 1 345 ? -12.943 21.827 64.072 1.00 61.91 345 GLU A CA 1
ATOM 2595 C C . GLU A 1 345 ? -13.950 22.207 62.986 1.00 61.91 345 GLU A C 1
ATOM 2597 O O . GLU A 1 345 ? -14.249 21.411 62.094 1.00 61.91 345 GLU A O 1
ATOM 2602 N N . ILE A 1 346 ? -14.515 23.410 63.084 1.00 60.97 346 ILE A N 1
ATOM 2603 C CA . ILE A 1 346 ? -15.578 23.876 62.192 1.00 60.97 346 ILE A CA 1
ATOM 2604 C C . ILE A 1 346 ? -15.154 25.210 61.603 1.00 60.97 346 ILE A C 1
ATOM 2606 O O . ILE A 1 346 ? -14.983 26.191 62.322 1.00 60.97 346 ILE A O 1
ATOM 2610 N N . ILE A 1 347 ? -15.029 25.243 60.280 1.00 59.00 347 ILE A N 1
ATOM 2611 C CA . ILE A 1 347 ? -14.705 26.443 59.512 1.00 59.00 347 ILE A CA 1
ATOM 2612 C C . ILE A 1 347 ? -15.972 26.830 58.749 1.00 59.00 347 ILE A C 1
ATOM 2614 O O . ILE A 1 347 ? -16.442 26.071 57.901 1.00 59.00 347 ILE A O 1
ATOM 2618 N N . THR A 1 348 ? -16.566 27.980 59.075 1.00 58.66 348 THR A N 1
ATOM 2619 C CA . THR A 1 348 ? -17.779 28.470 58.395 1.00 58.66 348 THR A CA 1
ATOM 2620 C C . THR A 1 348 ? -17.430 29.575 57.406 1.00 58.66 348 THR A C 1
ATOM 2622 O O . THR A 1 348 ? -16.542 30.379 57.674 1.00 58.66 348 THR A O 1
ATOM 2625 N N . ALA A 1 349 ? -18.105 29.599 56.253 1.00 53.38 349 ALA A N 1
ATOM 2626 C CA . ALA A 1 349 ? -17.732 30.493 55.158 1.00 53.38 349 ALA A CA 1
ATOM 2627 C C . ALA A 1 349 ? -18.422 31.870 55.174 1.00 53.38 349 ALA A C 1
ATOM 2629 O O . ALA A 1 349 ? -17.822 32.776 54.623 1.00 53.38 349 ALA A O 1
ATOM 2630 N N . GLU A 1 350 ? -19.610 32.058 55.788 1.00 55.81 350 GLU A N 1
ATOM 2631 C CA . GLU A 1 350 ? -20.144 33.416 56.105 1.00 55.81 350 GLU A CA 1
ATOM 2632 C C . GLU A 1 350 ? -21.533 33.490 56.790 1.00 55.81 350 GLU A C 1
ATOM 2634 O O . GLU A 1 350 ? -21.941 34.576 57.193 1.00 55.81 350 GLU A O 1
ATOM 2639 N N . ALA A 1 351 ? -22.305 32.402 56.952 1.00 55.03 351 ALA A N 1
ATOM 2640 C CA . ALA A 1 351 ? -23.732 32.534 57.330 1.00 55.03 351 ALA A CA 1
ATOM 2641 C C . ALA A 1 351 ? -24.187 31.872 58.650 1.00 55.03 351 ALA A C 1
ATOM 2643 O O . ALA A 1 351 ? -25.292 32.157 59.116 1.00 55.03 351 ALA A O 1
ATOM 2644 N N . ALA A 1 352 ? -23.389 31.011 59.285 1.00 57.09 352 ALA A N 1
ATOM 2645 C CA . ALA A 1 352 ? -23.818 30.289 60.489 1.00 57.09 352 ALA A CA 1
ATOM 2646 C C . ALA A 1 352 ? -23.274 30.957 61.764 1.00 57.09 352 ALA A C 1
ATOM 2648 O O . ALA A 1 352 ? -22.116 30.775 62.113 1.00 57.09 352 ALA A O 1
ATOM 2649 N N . LYS A 1 353 ? -24.117 31.727 62.468 1.00 62.62 353 LYS A N 1
ATOM 2650 C CA . LYS A 1 353 ? -23.729 32.457 63.697 1.00 62.62 353 LYS A CA 1
ATOM 2651 C C . LYS A 1 353 ? -23.857 31.636 64.980 1.00 62.62 353 LYS A C 1
ATOM 2653 O O . LYS A 1 353 ? -23.333 32.019 66.022 1.00 62.62 353 LYS A O 1
ATOM 2658 N N . THR A 1 354 ? -24.573 30.521 64.925 1.00 64.50 354 THR A N 1
ATOM 2659 C CA . THR A 1 354 ? -24.801 29.645 66.071 1.00 64.50 354 THR A CA 1
ATOM 2660 C C . THR A 1 354 ? -24.854 28.191 65.627 1.00 64.50 354 THR A C 1
ATOM 2662 O O . THR A 1 354 ? -25.326 27.868 64.538 1.00 64.50 354 THR A O 1
ATOM 2665 N N . MET A 1 355 ? -24.383 27.304 66.491 1.00 68.00 355 MET A N 1
ATOM 2666 C CA . MET A 1 355 ? -24.432 25.857 66.312 1.00 68.00 355 MET A CA 1
ATOM 2667 C C . MET A 1 355 ? -24.816 25.201 67.634 1.00 68.00 355 MET A C 1
ATOM 2669 O O . MET A 1 355 ? -24.444 25.698 68.687 1.00 68.00 355 MET A O 1
ATOM 2673 N N . ARG A 1 356 ? -25.547 24.086 67.606 1.00 68.94 356 ARG A N 1
ATOM 2674 C CA . ARG A 1 356 ? -25.819 23.283 68.807 1.00 68.94 356 ARG A CA 1
ATOM 2675 C C . ARG A 1 356 ? -25.287 21.881 68.598 1.00 68.94 356 ARG A C 1
ATOM 2677 O O . ARG A 1 356 ? -25.580 21.267 67.573 1.00 68.94 356 ARG A O 1
ATOM 2684 N N . MET A 1 357 ? -24.509 21.393 69.555 1.00 72.38 357 MET A N 1
ATOM 2685 C CA . MET A 1 357 ? -23.932 20.052 69.509 1.00 72.38 357 MET A CA 1
ATOM 2686 C C . MET A 1 357 ? -24.538 19.202 70.610 1.00 72.38 357 MET A C 1
ATOM 2688 O O . MET A 1 357 ? -24.496 19.583 71.773 1.00 72.38 357 MET A O 1
ATOM 2692 N N . GLY A 1 358 ? -25.071 18.043 70.232 1.00 71.44 358 GLY A N 1
ATOM 2693 C CA . GLY A 1 358 ? -25.548 17.039 71.175 1.00 71.44 358 GLY A CA 1
ATOM 2694 C C . GLY A 1 358 ? -24.899 15.690 70.903 1.00 71.44 358 GLY A C 1
ATOM 2695 O O . GLY A 1 358 ? -24.739 15.293 69.747 1.00 71.44 358 GLY A O 1
ATOM 2696 N N . ILE A 1 359 ? -24.548 14.987 71.973 1.00 74.31 359 ILE A N 1
ATOM 2697 C CA . ILE A 1 359 ? -24.109 13.597 71.965 1.00 74.31 359 ILE A CA 1
ATOM 2698 C C . ILE A 1 359 ? -25.336 12.739 72.248 1.00 74.31 359 ILE A C 1
ATOM 2700 O O . ILE A 1 359 ? -26.029 12.933 73.242 1.00 74.31 359 ILE A O 1
ATOM 2704 N N . TYR A 1 360 ? -25.600 11.769 71.381 1.00 71.81 360 TYR A N 1
ATOM 2705 C CA . TYR A 1 360 ? -26.716 10.839 71.520 1.00 71.81 360 TYR A CA 1
ATOM 2706 C C . TYR A 1 360 ? -26.177 9.418 71.656 1.00 71.81 360 TYR A C 1
ATOM 2708 O O . TYR A 1 360 ? -25.166 9.068 71.046 1.00 71.81 360 TYR A O 1
ATOM 2716 N N . ASN A 1 361 ? -26.876 8.580 72.419 1.00 68.81 361 ASN A N 1
ATOM 2717 C CA . ASN A 1 361 ? -26.628 7.144 72.419 1.00 68.81 361 ASN A CA 1
ATOM 2718 C C . ASN A 1 361 ? -26.901 6.587 71.021 1.00 68.81 361 ASN A C 1
ATOM 2720 O O . ASN A 1 361 ? -27.721 7.128 70.285 1.00 68.81 361 ASN A O 1
ATOM 2724 N N . ILE A 1 362 ? -26.270 5.474 70.656 1.00 64.94 362 ILE A N 1
ATOM 2725 C CA . ILE A 1 362 ? -26.653 4.756 69.437 1.00 64.94 362 ILE A CA 1
ATOM 2726 C C . ILE A 1 362 ? -27.911 3.939 69.760 1.00 64.94 362 ILE A C 1
ATOM 2728 O O . ILE A 1 362 ? -27.880 3.056 70.615 1.00 64.94 362 ILE A O 1
ATOM 2732 N N . GLY A 1 363 ? -29.022 4.269 69.107 1.00 64.06 363 GLY A N 1
ATOM 2733 C CA . GLY A 1 363 ? -30.272 3.517 69.153 1.00 64.06 363 GLY A CA 1
ATOM 2734 C C . GLY A 1 363 ? -30.217 2.244 68.305 1.00 64.06 363 GLY A C 1
ATOM 2735 O O . GLY A 1 363 ? -29.188 1.899 67.715 1.00 64.06 363 GLY A O 1
ATOM 2736 N N . SER A 1 364 ? -31.340 1.529 68.226 1.00 59.72 364 SER A N 1
ATOM 2737 C CA . SER A 1 364 ? -31.472 0.395 67.309 1.00 59.72 364 SER A CA 1
ATOM 2738 C C . SER A 1 364 ? -31.209 0.845 65.866 1.00 59.72 364 SER A C 1
ATOM 2740 O O . SER A 1 364 ? -31.560 1.959 65.475 1.00 59.72 364 SER A O 1
ATOM 2742 N N . ASP A 1 365 ? -30.536 -0.007 65.095 1.00 58.84 365 ASP A N 1
ATOM 2743 C CA . ASP A 1 365 ? -30.267 0.193 63.663 1.00 58.84 365 ASP A CA 1
ATOM 2744 C C . ASP A 1 365 ? -29.374 1.398 63.303 1.00 58.84 365 ASP A C 1
ATOM 2746 O O . ASP A 1 365 ? -29.349 1.846 62.160 1.00 58.84 365 ASP A O 1
ATOM 2750 N N . GLY A 1 366 ? -28.591 1.912 64.262 1.00 56.12 366 GLY A N 1
ATOM 2751 C CA . GLY A 1 366 ? -27.637 3.004 64.015 1.00 56.12 366 GLY A CA 1
ATOM 2752 C C . GLY A 1 366 ? -28.258 4.405 64.016 1.00 56.12 366 GLY A C 1
ATOM 2753 O O . GLY A 1 366 ? -27.572 5.376 63.698 1.00 56.12 366 GLY A O 1
ATOM 2754 N N . LEU A 1 367 ? -29.534 4.520 64.398 1.00 58.06 367 LEU A N 1
ATOM 2755 C CA . LEU A 1 367 ? -30.225 5.795 64.598 1.00 58.06 367 LEU A CA 1
ATOM 2756 C C . LEU A 1 367 ? -29.771 6.462 65.916 1.00 58.06 367 LEU A C 1
ATOM 2758 O O . LEU A 1 367 ? -29.320 5.761 66.823 1.00 58.06 367 LEU A O 1
ATOM 2762 N N . PRO A 1 368 ? -29.909 7.790 66.094 1.00 58.56 368 PRO A N 1
ATOM 2763 C CA . PRO A 1 368 ? -29.637 8.441 67.368 1.00 58.56 368 PRO A CA 1
ATOM 2764 C C . PRO A 1 368 ? -30.715 8.024 68.373 1.00 58.56 368 PRO A C 1
ATOM 2766 O O . PRO A 1 368 ? -31.910 8.181 68.124 1.00 58.56 368 PRO A O 1
ATOM 2769 N N . GLY A 1 369 ? -30.280 7.459 69.491 1.00 67.56 369 GLY A N 1
ATOM 2770 C CA . GLY A 1 369 ? -31.090 7.123 70.652 1.00 67.56 369 GLY A CA 1
ATOM 2771 C C . GLY A 1 369 ? -31.307 8.337 71.556 1.00 67.56 369 GLY A C 1
ATOM 2772 O O . GLY A 1 369 ? -31.445 9.468 71.093 1.00 67.56 369 GLY A O 1
ATOM 2773 N N . SER A 1 370 ? -31.348 8.113 72.869 1.00 77.12 370 SER A N 1
ATOM 2774 C CA . SER A 1 370 ? -31.511 9.195 73.845 1.00 77.12 370 SER A CA 1
ATOM 2775 C C . SER A 1 370 ? -30.340 10.180 73.797 1.00 77.12 370 SER A C 1
ATOM 2777 O O . SER A 1 370 ? -29.188 9.764 73.661 1.00 77.12 370 SER A O 1
ATOM 2779 N N . LEU A 1 371 ? -30.632 11.470 73.969 1.00 72.69 371 LEU A N 1
ATOM 2780 C CA . LEU A 1 371 ? -29.615 12.489 74.224 1.00 72.69 371 LEU A CA 1
ATOM 2781 C C . LEU A 1 371 ? -28.849 12.109 75.497 1.00 72.69 371 LEU A C 1
ATOM 2783 O O . LEU A 1 371 ? -29.456 11.847 76.534 1.00 72.69 371 LEU A O 1
ATOM 2787 N N . VAL A 1 372 ? -27.532 12.025 75.379 1.00 76.25 372 VAL A N 1
ATOM 2788 C CA . VAL A 1 372 ? -26.606 11.715 76.474 1.00 76.25 372 VAL A CA 1
ATOM 2789 C C . VAL A 1 372 ? -26.075 13.006 77.065 1.00 76.25 372 VAL A C 1
ATOM 2791 O O . VAL A 1 372 ? -26.033 13.145 78.281 1.00 76.25 372 VAL A O 1
ATOM 2794 N N . ASP A 1 373 ? -25.703 13.944 76.198 1.00 78.19 373 ASP A N 1
ATOM 2795 C CA . ASP A 1 373 ? -25.170 15.237 76.596 1.00 78.19 373 ASP A CA 1
ATOM 2796 C C . ASP A 1 373 ? -25.483 16.288 75.531 1.00 78.19 373 ASP A C 1
ATOM 2798 O O . ASP A 1 373 ? -25.569 15.977 74.343 1.00 78.19 373 ASP A O 1
ATOM 2802 N N . ASP A 1 374 ? -25.659 17.533 75.949 1.00 79.38 374 ASP A N 1
ATOM 2803 C CA . ASP A 1 374 ? -25.912 18.666 75.068 1.00 79.38 374 ASP A CA 1
ATOM 2804 C C . ASP A 1 374 ? -24.976 19.800 75.442 1.00 79.38 374 ASP A C 1
ATOM 2806 O O . ASP A 1 374 ? -25.099 20.422 76.495 1.00 79.38 374 ASP A O 1
ATOM 2810 N N . SER A 1 375 ? -24.055 20.098 74.534 1.00 71.75 375 SER A N 1
ATOM 2811 C CA . SER A 1 375 ? -23.096 21.186 74.689 1.00 71.75 375 SER A CA 1
ATOM 2812 C C . SER A 1 375 ? -23.746 22.564 74.500 1.00 71.75 375 SER A C 1
ATOM 2814 O O . SER A 1 375 ? -23.063 23.583 74.588 1.00 71.75 375 SER A O 1
ATOM 2816 N N . GLY A 1 376 ? -25.060 22.614 74.246 1.00 73.19 376 GLY A N 1
ATOM 2817 C CA . GLY A 1 376 ? -25.823 23.842 74.098 1.00 73.19 376 GLY A CA 1
ATOM 2818 C C . GLY A 1 376 ? -25.502 24.578 72.800 1.00 73.19 376 GLY A C 1
ATOM 2819 O O . GLY A 1 376 ? -24.849 24.052 71.896 1.00 73.19 376 GLY A O 1
ATOM 2820 N N . THR A 1 377 ? -26.016 25.802 72.682 1.00 71.81 377 THR A N 1
ATOM 2821 C CA . THR A 1 377 ? -25.765 26.651 71.515 1.00 71.81 377 THR A CA 1
ATOM 2822 C C . THR A 1 377 ? -24.424 27.366 71.670 1.00 71.81 377 THR A C 1
ATOM 2824 O O . THR A 1 377 ? -24.288 28.264 72.496 1.00 71.81 377 THR A O 1
ATOM 2827 N N . VAL A 1 378 ? -23.451 27.001 70.844 1.00 68.69 378 VAL A N 1
ATOM 2828 C CA . VAL A 1 378 ? -22.165 27.681 70.702 1.00 68.69 378 VAL A CA 1
ATOM 2829 C C . VAL A 1 378 ? -22.310 28.773 69.643 1.00 68.69 378 VAL A C 1
ATOM 2831 O O . VAL A 1 378 ? -22.756 28.516 68.523 1.00 68.69 378 VAL A O 1
ATOM 2834 N N . SER A 1 379 ? -21.964 30.008 70.002 1.00 65.69 379 SER A N 1
ATOM 2835 C CA . SER A 1 379 ? -21.840 31.101 69.035 1.00 65.69 379 SER A CA 1
ATOM 2836 C C . SER A 1 379 ? -20.496 30.960 68.332 1.00 65.69 379 SER A C 1
ATOM 2838 O O . SER A 1 379 ? -19.463 30.913 68.998 1.00 65.69 379 SER A O 1
ATOM 2840 N N . ILE A 1 380 ? -20.510 30.879 67.006 1.00 64.44 380 ILE A N 1
ATOM 2841 C CA . ILE A 1 380 ? -19.285 30.864 66.202 1.00 64.44 380 ILE A CA 1
ATOM 2842 C C . ILE A 1 380 ? -18.948 32.338 65.962 1.00 64.44 380 ILE A C 1
ATOM 2844 O O . ILE A 1 380 ? -19.780 33.058 65.404 1.00 64.44 380 ILE A O 1
ATOM 2848 N N . ALA A 1 381 ? -17.828 32.802 66.524 1.00 57.88 381 ALA A N 1
ATOM 2849 C CA . ALA A 1 381 ? -17.384 34.193 66.422 1.00 57.88 381 ALA A CA 1
ATOM 2850 C C . ALA A 1 381 ? -16.848 34.511 65.024 1.00 57.88 381 ALA A C 1
ATOM 2852 O O . ALA A 1 381 ? -16.140 33.640 64.469 1.00 57.88 381 ALA A O 1
#

Sequence (381 aa):
SALTKSTSSFPVSSEHATVAVVLCQSAASLQTDGAFHVHVWTDHVAGGLDSDGHLAHLNYWIRQQHATWDSGVALTSPSIGANVFDIVTSSGFVHQLHTHTMPALTTVSSTDPLWMVNDNSTAYKRVANLTTEVTDSDGNGLTGKHYNIVVWGSVSQSTGDCKIFINLPSGSYNTSAKSISDDDKTANYNIPNAFRGSGFLIGRLSVGNTGGSGGTFTLHQNEDLRGQLSSIFAGGTAATVTEFTDTAFRVQDDGDATKEIALQASAITTSTTRTITMPDENIDLTPSTGSYVSKFFLPPYITGRYYLTAIAKESTNLTMAVNTLYGMPFSLRARSQAFDRIFVEIITAEAAKTMRMGIYNIGSDGLPGSLVDDSGTVSIA

Solvent-accessible surface area (backbone atoms only — not comparable to full-atom values): 23708 Å² total; per-residue (Å²): 134,84,88,78,86,74,92,84,65,82,79,84,90,59,93,81,79,81,53,61,51,69,44,72,58,58,74,74,51,30,75,75,74,44,54,83,37,77,47,71,54,77,84,51,70,52,41,78,97,80,56,50,27,48,65,56,55,49,54,50,54,49,35,67,33,71,25,45,56,76,44,65,43,43,77,52,78,60,51,50,27,76,54,34,39,29,58,30,31,39,46,25,36,35,33,41,87,59,82,29,54,37,61,59,46,36,18,62,95,51,70,35,64,39,30,29,51,44,44,61,87,41,70,51,39,76,36,47,57,50,36,70,68,39,52,27,29,81,59,51,77,39,53,66,24,12,29,32,39,26,37,29,37,34,56,32,91,50,54,89,68,38,48,48,35,34,25,49,11,73,49,73,28,90,41,63,70,49,24,68,70,37,76,85,62,31,59,41,68,81,74,63,76,90,37,54,18,32,33,38,46,34,28,38,38,21,34,34,26,71,53,37,65,54,21,38,32,40,77,77,45,79,45,82,33,59,69,48,72,71,80,85,66,96,68,87,75,80,75,86,73,89,76,73,57,56,86,76,48,70,50,62,44,94,91,41,77,89,45,67,49,80,52,80,60,87,89,55,60,86,100,59,88,84,82,86,82,81,69,102,62,91,80,48,84,50,84,99,75,32,76,68,83,74,79,82,80,73,70,98,75,78,91,75,87,57,80,60,82,72,90,75,55,104,75,72,90,84,87,80,92,72,97,73,89,79,81,69,64,70,67,86,76,69,94,85,58,83,81,91,76,86,86,86,89,84,87,81,91,86,82,74,59,62,46,71,50,69,46,53,40,80,31,80,94,75,39,78,39,59,80,74,47,68,76,46,77,44,69,55,129

Secondary structure (DSSP, 8-state):
-PPPPPSSSS-SSS-----EEEE---HHHHHHH--SEEEE----SSBTTTTB-HHHHHHHHHHTSPPEEEEE--B----EEBTEE--EE--EEEESSSEEEEPPEE-GGG-S-EEETT-SSSTTEEES-STT--B-TTS-B-TTEEEEEEEEEE--SSGGG-EEEEE--S--BSSHHHHHHTTT-----PPPGGGTTTEEEEEEEEEEESSSTT-BEEEEEEEE-TTPPP---SS----------TTT-EEEPSS-TT-EEEP--TTSPTT-----PPPSS-----TTTS---------S---S---------SS-------S---S-------SSS--S---------SS--EEEEEEEEE-GGG-EEEEEEEEEEEE--